Protein 4IKV (pdb70)

CATH classification: 1.20.1250.20

Solvent-accessible surface area: 21686 Å² total; per-residue (Å²): 84,75,49,95,98,110,109,0,1,81,40,4,47,52,188,51,28,177,47,13,0,71,0,0,69,0,0,29,64,1,6,15,55,1,6,13,0,16,60,0,0,22,2,0,0,1,0,4,0,22,46,106,110,105,129,39,7,22,42,33,86,64,52,36,0,2,9,13,0,4,4,1,12,1,26,10,43,62,15,12,76,104,2,24,108,46,0,56,50,64,64,0,14,3,45,0,1,47,96,0,0,68,52,1,38,36,0,0,75,12,2,27,88,124,44,31,75,81,22,6,150,78,1,20,43,42,0,18,100,0,0,0,17,0,89,54,6,2,24,59,0,0,6,9,0,4,80,88,83,22,146,66,98,118,50,0,42,66,38,1,97,108,0,51,37,62,0,9,48,62,0,0,65,68,0,0,41,9,2,40,84,166,75,10,44,85,0,0,17,61,0,8,78,2,0,103,68,0,12,66,34,0,70,77,35,57,81,134,10,1,23,64,1,2,70,22,32,44,68,59,24,71,116,76,60,81,63,53,20,56,55,123,144,60,94,38,55,60,83,87,55,89,70,54,71,88,34,96,101,82,55,133,122,57,61,98,50,86,13,58,75,2,4,102,56,7,95,74,72,10,89,92,46,22,71,76,2,98,184,11,123,165,15,71,72,113,16,83,54,54,1,84,9,6,69,36,0,12,65,1,1,16,41,0,20,10,2,27,38,2,8,18,3,1,3,2,6,0,0,24,109,38,1,65,19,82,35,103,82,106,87,32,1,8,0,63,11,32,6,26,31,5,55,26,25,72,94,27,38,86,82,22,56,149,62,40,107,119,60,29,210,178,69,30,68,30,0,59,16,1,0,50,0,0,35,60,0,0,71,0,1,53,20,0,23,45,10,12,116,129,63,74,45,54,94,7,101,9,99,82,0,42,74,0,11,64,13,8,0,34,0,21,16,5,0,35,87,19,0,71,42,0,0,76,74,1,15,1,75,54,26,72,100,83,15,96,39,5,18,95,15,0,31,5,5,1,11,2,55,5,5,56,47,4,170,97,14,44,122,108,51,9,61,53,7,0,21,96,23,0,22,35,0,54,85,56,0,102,95,5,65,75,72,1,70,142,9,22,173,48,32,96

Structure (mmCIF, N/CA/C/O backbone):
data_4IKV
#
_entry.id   4IKV
#
_cell.length_a   50.761
_cell.length_b   94.917
_cell.length_c   57.253
_cell.angle_alpha   90.000
_cell.angle_beta   111.100
_cell.angle_gamma   90.000
#
_symmetry.space_group_name_H-M   'P 1 21 1'
#
loop_
_entity.id
_entity.type
_entity.pdbx_description
1 polymer 'Di-tripeptide ABC transporter (Permease)'
2 non-polymer 'SULFATE ION'
3 non-polymer 'OLEIC ACID'
4 non-polymer '(2S)-2,3-dihydroxypropyl (9Z)-octadec-9-enoate'
5 non-polymer 'TETRAETHYLENE GLYCOL'
6 water water
#
loop_
_atom_site.group_PDB
_atom_site.id
_atom_site.type_symbol
_atom_site.label_atom_id
_atom_site.label_alt_id
_atom_site.label_comp_id
_atom_site.label_asym_id
_atom_site.label_entity_id
_atom_site.label_seq_id
_atom_site.pdbx_PDB_ins_code
_atom_site.Cartn_x
_atom_site.Cartn_y
_atom_site.Cartn_z
_atom_site.occupancy
_atom_site.B_iso_or_equiv
_atom_site.auth_seq_id
_atom_site.auth_comp_id
_atom_site.auth_asym_id
_atom_site.auth_atom_id
_atom_site.pdbx_PDB_model_num
ATOM 1 N N . ALA A 1 2 ? 28.133 34.858 29.501 1.00 46.51 2 ALA A N 1
ATOM 2 C CA . ALA A 1 2 ? 27.132 35.275 28.521 1.00 47.20 2 ALA A CA 1
ATOM 3 C C . ALA A 1 2 ? 25.953 34.302 28.410 1.00 44.52 2 ALA A C 1
ATOM 4 O O . ALA A 1 2 ? 24.887 34.672 27.924 1.00 44.11 2 ALA A O 1
ATOM 6 N N . SER A 1 3 ? 26.149 33.067 28.866 1.00 43.80 3 SER A N 1
ATOM 7 C CA . SER A 1 3 ? 25.051 32.118 29.040 1.00 43.88 3 SER A CA 1
ATOM 8 C C . SER A 1 3 ? 24.042 32.672 30.043 1.00 42.01 3 SER A C 1
ATOM 9 O O . SER A 1 3 ? 24.420 33.360 30.990 1.00 41.76 3 SER A O 1
ATOM 12 N N . ILE A 1 4 ? 22.763 32.372 29.847 1.00 39.30 4 ILE A N 1
ATOM 13 C CA . ILE A 1 4 ? 21.729 32.897 30.742 1.00 38.91 4 ILE A CA 1
ATOM 14 C C . ILE A 1 4 ? 20.948 31.754 31.377 1.00 36.60 4 ILE A C 1
ATOM 15 O O . ILE A 1 4 ? 20.716 30.730 30.740 1.00 36.09 4 ILE A O 1
ATOM 20 N N . ASP A 1 5 ? 20.562 31.924 32.638 1.00 32.69 5 ASP A N 1
ATOM 21 C CA . ASP A 1 5 ? 19.710 30.952 33.318 1.00 32.50 5 ASP A CA 1
ATOM 22 C C . ASP A 1 5 ? 18.500 30.610 32.447 1.00 29.93 5 ASP A C 1
ATOM 23 O O . ASP A 1 5 ? 17.833 31.508 31.938 1.00 29.50 5 ASP A O 1
ATOM 28 N N . LYS A 1 6 ? 18.232 29.320 32.265 1.00 29.24 6 LYS A N 1
ATOM 29 C CA . LYS A 1 6 ? 17.169 28.880 31.358 1.00 31.35 6 LYS A CA 1
ATOM 30 C C . LYS A 1 6 ? 15.773 29.308 31.821 1.00 32.97 6 LYS A C 1
ATOM 31 O O . LYS A 1 6 ? 14.908 29.620 30.998 1.00 31.81 6 LYS A O 1
ATOM 37 N N . GLN A 1 7 ? 15.547 29.323 33.130 1.00 31.77 7 GLN A N 1
ATOM 38 C CA . GLN A 1 7 ? 14.249 29.752 33.622 1.00 33.04 7 GLN A CA 1
ATOM 39 C C . GLN A 1 7 ? 14.044 31.243 33.334 1.00 32.14 7 GLN A C 1
ATOM 40 O O . GLN A 1 7 ? 12.957 31.661 32.924 1.00 30.92 7 GLN A O 1
ATOM 46 N N . GLN A 1 8 ? 15.099 32.033 33.516 1.00 31.57 8 GLN A N 1
ATOM 47 C CA . GLN A 1 8 ? 15.056 33.464 33.188 1.00 32.93 8 GLN A CA 1
ATOM 48 C C . GLN A 1 8 ? 14.788 33.705 31.699 1.00 31.06 8 GLN A C 1
ATOM 49 O O . GLN A 1 8 ? 14.014 34.599 31.338 1.00 30.54 8 GLN A O 1
ATOM 55 N N . ILE A 1 9 ? 15.427 32.917 30.836 1.00 28.16 9 ILE A N 1
ATOM 56 C CA . ILE A 1 9 ? 15.172 33.023 29.401 1.00 26.98 9 ILE A CA 1
ATOM 57 C C . ILE A 1 9 ? 13.703 32.749 29.100 1.00 28.52 9 ILE A C 1
ATOM 58 O O . ILE A 1 9 ? 13.036 33.542 28.422 1.00 29.18 9 ILE A O 1
ATOM 63 N N . ALA A 1 10 ? 13.199 31.627 29.606 1.00 29.27 10 ALA A N 1
ATOM 64 C CA . ALA A 1 10 ? 11.811 31.249 29.363 1.00 30.63 10 ALA A CA 1
ATOM 65 C C . ALA A 1 10 ? 10.821 32.287 29.904 1.00 29.25 10 ALA A C 1
ATOM 66 O O . ALA A 1 10 ? 9.776 32.516 29.301 1.00 30.01 10 ALA A O 1
ATOM 68 N N . ALA A 1 11 ? 11.166 32.927 31.019 1.00 30.82 11 ALA A N 1
ATOM 69 C CA . ALA A 1 11 ? 10.324 33.967 31.619 1.00 31.66 11 ALA A CA 1
ATOM 70 C C . ALA A 1 11 ? 10.162 35.204 30.719 1.00 32.63 11 ALA A C 1
ATOM 71 O O . ALA A 1 11 ? 9.282 36.031 30.953 1.00 34.56 11 ALA A O 1
ATOM 73 N N . SER A 1 12 ? 11.014 35.326 29.701 1.00 30.61 12 SER A N 1
ATOM 74 C CA . SER A 1 12 ? 10.967 36.458 28.770 1.00 30.88 12 SER A CA 1
ATOM 75 C C . SER A 1 12 ? 10.141 36.105 27.545 1.00 28.07 12 SER A C 1
ATOM 76 O O . SER A 1 12 ? 9.923 36.935 26.665 1.00 27.81 12 SER A O 1
ATOM 79 N N . VAL A 1 13 ? 9.718 34.852 27.480 1.00 25.78 13 VAL A N 1
ATOM 80 C CA . VAL A 1 13 ? 8.986 34.357 26.336 1.00 26.59 13 VAL A CA 1
ATOM 81 C C . VAL A 1 13 ? 7.521 34.203 26.689 1.00 26.13 13 VAL A C 1
ATOM 82 O O . VAL A 1 13 ? 7.190 33.498 27.638 1.00 27.75 13 VAL A O 1
ATOM 86 N N . PRO A 1 14 ? 6.638 34.868 25.931 1.00 24.73 14 PRO A N 1
ATOM 87 C CA . PRO A 1 14 ? 5.197 34.701 26.163 1.00 28.46 14 PRO A CA 1
ATOM 88 C C . PRO A 1 14 ? 4.842 33.231 26.042 1.00 29.60 14 PRO A C 1
ATOM 89 O O . PRO A 1 14 ? 5.277 32.576 25.093 1.00 28.22 14 PRO A O 1
ATOM 93 N N . GLN A 1 15 ? 4.078 32.710 26.997 1.00 28.90 15 GLN A N 1
ATOM 94 C CA . GLN A 1 15 ? 3.997 31.263 27.172 1.00 30.83 15 GLN A CA 1
ATOM 95 C C . GLN A 1 15 ? 2.830 30.571 26.474 1.00 31.90 15 GLN A C 1
ATOM 96 O O . GLN A 1 15 ? 2.708 29.348 26.522 1.00 33.60 15 GLN A O 1
ATOM 102 N N . ARG A 1 16 ? 1.973 31.350 25.836 1.00 32.29 16 ARG A N 1
ATOM 103 C CA . ARG A 1 16 ? 0.834 30.797 25.132 1.00 33.34 16 ARG A CA 1
ATOM 104 C C . ARG A 1 16 ? 0.679 31.531 23.812 1.00 34.90 16 ARG A C 1
ATOM 105 O O . ARG A 1 16 ? 1.450 32.448 23.516 1.00 34.17 16 ARG A O 1
ATOM 113 N N . GLY A 1 17 ? -0.301 31.120 23.013 1.00 36.49 17 GLY A N 1
ATOM 114 C CA . GLY A 1 17 ? -0.581 31.806 21.767 1.00 38.31 17 GLY A CA 1
ATOM 115 C C . GLY A 1 17 ? -0.517 30.972 20.496 1.00 39.82 17 GLY A C 1
ATOM 116 O O . GLY A 1 17 ? -0.921 31.447 19.441 1.00 38.94 17 GLY A O 1
ATOM 117 N N . PHE A 1 18 ? -0.009 29.743 20.575 1.00 39.42 18 PHE A N 1
ATOM 118 C CA . PHE A 1 18 ? 0.065 28.892 19.387 1.00 36.56 18 PHE A CA 1
ATOM 119 C C . PHE A 1 18 ? -0.271 27.449 19.724 1.00 35.37 18 PHE A C 1
ATOM 120 O O . PHE A 1 18 ? 0.622 26.658 20.047 1.00 33.10 18 PHE A O 1
ATOM 128 N N . PHE A 1 19 ? -1.558 27.116 19.647 1.00 36.41 19 PHE A N 1
ATOM 129 C CA . PHE A 1 19 ? -2.037 25.761 19.936 1.00 38.48 19 PHE A CA 1
ATOM 130 C C . PHE A 1 19 ? -1.641 25.282 21.332 1.00 34.29 19 PHE A C 1
ATOM 131 O O . PHE A 1 19 ? -1.339 24.108 21.517 1.00 35.88 19 PHE A O 1
ATOM 139 N N . GLY A 1 20 ? -1.636 26.193 22.300 1.00 31.30 20 GLY A N 1
ATOM 140 C CA . GLY A 1 20 ? -1.338 25.843 23.683 1.00 27.97 20 GLY A CA 1
ATOM 141 C C . GLY A 1 20 ? 0.135 25.975 24.007 1.00 26.59 20 GLY A C 1
ATOM 142 O O . GLY A 1 20 ? 0.552 25.744 25.144 1.00 23.12 20 GLY A O 1
ATOM 143 N N . HIS A 1 21 ? 0.916 26.344 22.989 1.00 26.61 21 HIS A N 1
ATOM 144 C CA . HIS A 1 21 ? 2.353 26.543 23.113 1.00 27.48 21 HIS A CA 1
ATOM 145 C C . HIS A 1 21 ? 2.700 28.031 23.038 1.00 26.46 21 HIS A C 1
ATOM 146 O O . HIS A 1 21 ? 1.857 28.848 22.664 1.00 26.84 21 HIS A O 1
ATOM 153 N N . PRO A 1 22 ? 3.943 28.392 23.407 1.00 26.17 22 PRO A N 1
ATOM 154 C CA . PRO A 1 22 ? 4.374 29.786 23.255 1.00 26.58 22 PRO A CA 1
ATOM 155 C C . PRO A 1 22 ? 4.177 30.298 21.842 1.00 27.02 22 PRO A C 1
ATOM 156 O O . PRO A 1 22 ? 4.304 29.532 20.880 1.00 27.56 22 PRO A O 1
ATOM 160 N N . LYS A 1 23 ? 3.859 31.585 21.724 1.00 29.45 23 LYS A N 1
ATOM 161 C CA . LYS A 1 23 ? 3.671 32.219 20.424 1.00 32.06 23 LYS A CA 1
ATOM 162 C C . LYS A 1 23 ? 4.938 32.137 19.583 1.00 28.06 23 LYS A C 1
ATOM 163 O O . LYS A 1 23 ? 4.875 32.138 18.356 1.00 30.61 23 LYS A O 1
ATOM 169 N N . GLY A 1 24 ? 6.088 32.050 20.244 1.00 27.12 24 GLY A N 1
ATOM 170 C CA . GLY A 1 24 ? 7.352 31.875 19.544 1.00 28.55 24 GLY A CA 1
ATOM 171 C C . GLY A 1 24 ? 7.425 30.589 18.730 1.00 26.69 24 GLY A C 1
ATOM 172 O O . GLY A 1 24 ? 8.211 30.491 17.795 1.00 24.84 24 GLY A O 1
ATOM 173 N N . LEU A 1 25 ? 6.632 29.587 19.099 1.00 26.20 25 LEU A N 1
ATOM 174 C CA . LEU A 1 25 ? 6.578 28.360 18.306 1.00 23.02 25 LEU A CA 1
ATOM 175 C C . LEU A 1 25 ? 5.959 28.681 16.949 1.00 25.82 25 LEU A C 1
ATOM 176 O O . LEU A 1 25 ? 6.360 28.119 15.940 1.00 24.07 25 LEU A O 1
ATOM 181 N N . PHE A 1 26 ? 5.000 29.609 16.916 1.00 27.24 26 PHE A N 1
ATOM 182 C CA . PHE A 1 26 ? 4.496 30.086 15.628 1.00 27.57 26 PHE A CA 1
ATOM 183 C C . PHE A 1 26 ? 5.653 30.642 14.811 1.00 25.66 26 PHE A C 1
ATOM 184 O O . PHE A 1 26 ? 5.874 30.229 13.672 1.00 25.57 26 PHE A O 1
ATOM 192 N N . THR A 1 27 ? 6.405 31.553 15.417 1.00 25.55 27 THR A N 1
ATOM 193 C CA . THR A 1 27 ? 7.529 32.207 14.758 1.00 26.04 27 THR A CA 1
ATOM 194 C C . THR A 1 27 ? 8.505 31.173 14.189 1.00 25.77 27 THR A C 1
ATOM 195 O O . THR A 1 27 ? 8.850 31.216 13.007 1.00 26.13 27 THR A O 1
ATOM 199 N N . LEU A 1 28 ? 8.926 30.241 15.037 1.00 25.70 28 LEU A N 1
ATOM 200 C CA . LEU A 1 28 ? 9.936 29.257 14.663 1.00 25.49 28 LEU A CA 1
ATOM 201 C C . LEU A 1 28 ? 9.406 28.239 13.666 1.00 24.34 28 LEU A C 1
ATOM 202 O O . LEU A 1 28 ? 10.105 27.873 12.716 1.00 25.27 28 LEU A O 1
ATOM 207 N N . PHE A 1 29 ? 8.167 27.803 13.870 1.00 21.69 29 PHE A N 1
ATOM 208 C CA . PHE A 1 29 ? 7.541 26.864 12.944 1.00 23.02 29 PHE A CA 1
ATOM 209 C C . PHE A 1 29 ? 7.540 27.429 11.537 1.00 24.39 29 PHE A C 1
ATOM 210 O O . PHE A 1 29 ? 7.923 26.748 10.594 1.00 21.08 29 PHE A O 1
ATOM 218 N N . PHE A 1 30 ? 7.093 28.671 11.385 1.00 25.83 30 PHE A N 1
ATOM 219 C CA . PHE A 1 30 ? 6.952 29.207 10.041 1.00 27.09 30 PHE A CA 1
ATOM 220 C C . PHE A 1 30 ? 8.277 29.620 9.414 1.00 26.48 30 PHE A C 1
ATOM 221 O O . PHE A 1 30 ? 8.422 29.575 8.199 1.00 23.59 30 PHE A O 1
ATOM 229 N N . THR A 1 31 ? 9.246 29.999 10.236 1.00 25.62 31 THR A N 1
ATOM 230 C CA . THR A 1 31 ? 10.569 30.302 9.713 1.00 24.36 31 THR A CA 1
ATOM 231 C C . THR A 1 31 ? 11.186 29.045 9.113 1.00 22.23 31 THR A C 1
ATOM 232 O O . THR A 1 31 ? 11.752 29.064 8.020 1.00 22.33 31 THR A O 1
ATOM 236 N N . GLU A 1 32 ? 11.045 27.949 9.842 1.00 22.25 32 GLU A N 1
ATOM 237 C CA . GLU A 1 32 ? 11.578 26.654 9.458 1.00 21.91 32 GLU A CA 1
ATOM 238 C C . GLU A 1 32 ? 10.799 26.068 8.293 1.00 21.92 32 GLU A C 1
ATOM 239 O O . GLU A 1 32 ? 11.389 25.547 7.349 1.00 22.43 32 GLU A O 1
ATOM 245 N N . PHE A 1 33 ? 9.476 26.161 8.350 1.00 21.83 33 PHE A N 1
ATOM 246 C CA . PHE A 1 33 ? 8.658 25.685 7.232 1.00 21.96 33 PHE A CA 1
ATOM 247 C C . PHE A 1 33 ? 9.047 26.353 5.915 1.00 22.41 33 PHE A C 1
ATOM 248 O O . PHE A 1 33 ? 9.181 25.686 4.889 1.00 17.12 33 PHE A O 1
ATOM 256 N N . TRP A 1 34 ? 9.197 27.675 5.943 1.00 24.75 34 TRP A N 1
ATOM 257 C CA . TRP A 1 34 ? 9.523 28.415 4.722 1.00 23.36 34 TRP A CA 1
ATOM 258 C C . TRP A 1 34 ? 10.950 28.159 4.259 1.00 20.93 34 TRP A C 1
ATOM 259 O O . TRP A 1 34 ? 11.219 28.092 3.062 1.00 18.30 34 TRP A O 1
ATOM 270 N N . GLU A 1 35 ? 11.881 28.040 5.197 1.00 19.81 35 GLU A N 1
ATOM 271 C CA . GLU A 1 35 ? 13.240 27.666 4.806 1.00 21.01 35 GLU A CA 1
ATOM 272 C C . GLU A 1 35 ? 13.241 26.276 4.148 1.00 20.15 35 GLU A C 1
ATOM 273 O O . GLU A 1 35 ? 13.875 26.073 3.106 1.00 18.99 35 GLU A O 1
ATOM 279 N N . ARG A 1 36 ? 12.517 25.327 4.735 1.00 20.80 36 ARG A N 1
ATOM 280 C CA . ARG A 1 36 ? 12.461 23.962 4.176 1.00 20.42 36 ARG A CA 1
ATOM 281 C C . ARG A 1 36 ? 11.723 23.925 2.834 1.00 18.91 36 ARG A C 1
ATOM 282 O O . ARG A 1 36 ? 12.156 23.259 1.882 1.00 18.40 36 ARG A O 1
ATOM 290 N N . PHE A 1 37 ? 10.605 24.640 2.775 1.00 19.24 37 PHE A N 1
ATOM 291 C CA . PHE A 1 37 ? 9.853 24.795 1.532 1.00 20.64 37 PHE A CA 1
ATOM 292 C C . PHE A 1 37 ? 10.787 25.285 0.425 1.00 20.37 37 PHE A C 1
ATOM 293 O O . PHE A 1 37 ? 10.833 24.707 -0.643 1.00 20.18 37 PHE A O 1
ATOM 301 N N . SER A 1 38 ? 11.556 26.332 0.696 1.00 19.72 38 SER A N 1
ATOM 302 C CA A SER A 1 38 ? 12.412 26.901 -0.342 0.50 20.31 38 SER A CA 1
ATOM 303 C CA B SER A 1 38 ? 12.432 26.922 -0.319 0.50 20.43 38 SER A CA 1
ATOM 304 C C . SER A 1 38 ? 13.545 25.964 -0.727 1.00 19.38 38 SER A C 1
ATOM 305 O O . SER A 1 38 ? 13.899 25.860 -1.905 1.00 21.34 38 SER A O 1
ATOM 310 N N . TYR A 1 39 ? 14.096 25.271 0.261 1.00 19.64 39 TYR A N 1
ATOM 311 C CA . TYR A 1 39 ? 15.176 24.339 0.018 1.00 20.87 39 TYR A CA 1
ATOM 312 C C . TYR A 1 39 ? 14.678 23.155 -0.821 1.00 19.24 39 TYR A C 1
ATOM 313 O O . TYR A 1 39 ? 15.251 22.816 -1.859 1.00 17.30 39 TYR A O 1
ATOM 322 N N . TYR A 1 40 ? 13.591 22.533 -0.387 1.00 19.50 40 TYR A N 1
ATOM 323 C CA . TYR A 1 40 ? 13.024 21.412 -1.145 1.00 18.88 40 TYR A CA 1
ATOM 324 C C . TYR A 1 40 ? 12.414 21.806 -2.491 1.00 20.63 40 TYR A C 1
ATOM 325 O O . TYR A 1 40 ? 12.461 21.025 -3.448 1.00 20.59 40 TYR A O 1
ATOM 334 N N . GLY A 1 41 ? 11.858 23.010 -2.583 1.00 18.35 41 GLY A N 1
ATOM 335 C CA . GLY A 1 41 ? 11.331 23.468 -3.866 1.00 18.86 41 GLY A CA 1
ATOM 336 C C . GLY A 1 41 ? 12.455 23.659 -4.865 1.00 19.27 41 GLY A C 1
ATOM 337 O O . GLY A 1 41 ? 12.378 23.241 -6.027 1.00 20.51 41 GLY A O 1
ATOM 338 N N . MET A 1 42 ? 13.521 24.285 -4.394 1.00 19.66 42 MET A N 1
ATOM 339 C CA . MET A 1 42 ? 14.715 24.501 -5.198 1.00 19.78 42 MET A CA 1
ATOM 340 C C . MET A 1 42 ? 15.282 23.161 -5.658 1.00 20.41 42 MET A C 1
ATOM 341 O O . MET A 1 42 ? 15.508 22.952 -6.853 1.00 21.44 42 MET A O 1
ATOM 346 N N . ARG A 1 43 ? 15.501 22.257 -4.704 1.00 21.04 43 ARG A N 1
ATOM 347 C CA . ARG A 1 43 ? 16.032 20.922 -4.997 1.00 24.75 43 ARG A CA 1
ATOM 348 C C . ARG A 1 43 ? 15.194 20.147 -6.019 1.00 23.18 43 ARG A C 1
ATOM 349 O O . ARG A 1 43 ? 15.736 19.418 -6.846 1.00 20.40 43 ARG A O 1
ATOM 357 N N . ALA A 1 44 ? 13.874 20.298 -5.941 1.00 20.82 44 ALA A N 1
ATOM 358 C CA . ALA A 1 44 ? 12.969 19.539 -6.802 1.00 18.79 44 ALA A CA 1
ATOM 359 C C . ALA A 1 44 ? 13.165 19.870 -8.279 1.00 20.75 44 ALA A C 1
ATOM 360 O O . ALA A 1 44 ? 12.854 19.051 -9.152 1.00 20.25 44 ALA A O 1
ATOM 362 N N . ILE A 1 45 ? 13.658 21.069 -8.569 1.00 17.73 45 ILE A N 1
ATOM 363 C CA . ILE A 1 45 ? 13.864 21.431 -9.970 1.00 17.69 45 ILE A CA 1
ATOM 364 C C . ILE A 1 45 ? 15.327 21.627 -10.355 1.00 18.39 45 ILE A C 1
ATOM 365 O O . ILE A 1 45 ? 15.652 21.691 -11.546 1.00 19.68 45 ILE A O 1
ATOM 370 N N . LEU A 1 46 ? 16.202 21.727 -9.362 1.00 19.37 46 LEU A N 1
ATOM 371 C CA . LEU A 1 46 ? 17.603 22.073 -9.626 1.00 19.65 46 LEU A CA 1
ATOM 372 C C . LEU A 1 46 ? 18.296 21.066 -10.533 1.00 18.84 46 LEU A C 1
ATOM 373 O O . LEU A 1 46 ? 19.067 21.442 -11.413 1.00 19.42 46 LEU A O 1
ATOM 378 N N . VAL A 1 47 ? 18.031 19.781 -10.316 1.00 19.78 47 VAL A N 1
ATOM 379 C CA . VAL A 1 47 ? 18.677 18.757 -11.132 1.00 21.42 47 VAL A CA 1
ATOM 380 C C . VAL A 1 47 ? 18.298 18.893 -12.609 1.00 23.01 47 VAL A C 1
ATOM 381 O O . VAL A 1 47 ? 19.162 18.839 -13.496 1.00 23.40 47 VAL A O 1
ATOM 385 N N . TYR A 1 48 ? 17.015 19.116 -12.882 1.00 21.14 48 TYR A N 1
ATOM 386 C CA . TYR A 1 48 ? 16.575 19.315 -14.261 1.00 20.99 48 TYR A CA 1
ATOM 387 C C . TYR A 1 48 ? 17.126 20.627 -14.834 1.00 22.81 48 TYR A C 1
ATOM 388 O O . TYR A 1 48 ? 17.529 20.688 -15.997 1.00 24.52 48 TYR A O 1
ATOM 397 N N . TYR A 1 49 ? 17.134 21.679 -14.020 1.00 20.96 49 TYR A N 1
ATOM 398 C CA . TYR A 1 49 ? 17.678 22.961 -14.469 1.00 20.26 49 TYR A CA 1
ATOM 399 C C . TYR A 1 49 ? 19.123 22.778 -14.926 1.00 21.06 49 TYR A C 1
ATOM 400 O O . TYR A 1 49 ? 19.548 23.398 -15.892 1.00 22.92 49 TYR A O 1
ATOM 409 N N . MET A 1 50 ? 19.878 21.923 -14.235 1.00 19.59 50 MET A N 1
ATOM 410 C CA . MET A 1 50 ? 21.278 21.752 -14.593 1.00 20.70 50 MET A CA 1
ATOM 411 C C . MET A 1 50 ? 21.441 21.049 -15.940 1.00 24.59 50 MET A C 1
ATOM 412 O O . MET A 1 50 ? 22.207 21.505 -16.793 1.00 22.85 50 MET A O 1
ATOM 417 N N . TYR A 1 51 ? 20.716 19.956 -16.152 1.00 24.64 51 TYR A N 1
ATOM 418 C CA . TYR A 1 51 ? 20.953 19.193 -17.374 1.00 25.03 51 TYR A CA 1
ATOM 419 C C . TYR A 1 51 ? 20.007 19.449 -18.557 1.00 23.50 51 TYR A C 1
ATOM 420 O O . TYR A 1 51 ? 20.317 19.056 -19.676 1.00 22.99 51 TYR A O 1
ATOM 429 N N . TYR A 1 52 ? 18.884 20.128 -18.330 1.00 26.49 52 TYR A N 1
ATOM 430 C CA . TYR A 1 52 ? 17.998 20.492 -19.444 1.00 26.80 52 TYR A CA 1
ATOM 431 C C . TYR A 1 52 ? 18.734 21.352 -20.479 1.00 27.94 52 TYR A C 1
ATOM 432 O O . TYR A 1 52 ? 19.629 22.122 -20.121 1.00 29.49 52 TYR A O 1
ATOM 441 N N . GLU A 1 53 ? 18.355 21.206 -21.748 1.00 27.39 53 GLU A N 1
ATOM 442 C CA . GLU A 1 53 ? 18.942 21.989 -22.837 1.00 32.37 53 GLU A CA 1
ATOM 443 C C . GLU A 1 53 ? 18.799 23.488 -22.585 1.00 30.59 53 GLU A C 1
ATOM 444 O O . GLU A 1 53 ? 17.815 23.941 -21.993 1.00 27.72 53 GLU A O 1
ATOM 450 N N . VAL A 1 54 ? 19.787 24.251 -23.038 1.00 30.63 54 VAL A N 1
ATOM 451 C CA . VAL A 1 54 ? 19.755 25.700 -22.921 1.00 30.69 54 VAL A CA 1
ATOM 452 C C . VAL A 1 54 ? 18.477 26.272 -23.528 1.00 29.64 54 VAL A C 1
ATOM 453 O O . VAL A 1 54 ? 17.872 27.180 -22.971 1.00 29.63 54 VAL A O 1
ATOM 457 N N . SER A 1 55 ? 18.050 25.701 -24.649 1.00 31.62 55 SER A N 1
ATOM 458 C CA . SER A 1 55 ? 16.854 26.175 -25.341 1.00 35.97 55 SER A CA 1
ATOM 459 C C . SER A 1 55 ? 15.584 25.809 -24.578 1.00 36.73 55 SER A C 1
ATOM 460 O O . SER A 1 55 ? 14.489 26.258 -24.927 1.00 35.20 55 SER A O 1
ATOM 463 N N . LYS A 1 56 ? 15.738 24.985 -23.543 1.00 35.92 56 LYS A N 1
ATOM 464 C CA . LYS A 1 56 ? 14.623 24.577 -22.701 1.00 37.05 56 LYS A CA 1
ATOM 465 C C . LYS A 1 56 ? 14.686 25.284 -21.355 1.00 34.85 56 LYS A C 1
ATOM 466 O O . LYS A 1 56 ? 13.997 24.900 -20.417 1.00 38.29 56 LYS A O 1
ATOM 472 N N . GLY A 1 57 ? 15.532 26.302 -21.259 1.00 31.34 57 GLY A N 1
ATOM 473 C CA . GLY A 1 57 ? 15.662 27.063 -20.028 1.00 29.98 57 GLY A CA 1
ATOM 474 C C . GLY A 1 57 ? 16.682 26.504 -19.060 1.00 28.97 57 GLY A C 1
ATOM 475 O O . GLY A 1 57 ? 16.901 27.075 -17.996 1.00 28.53 57 GLY A O 1
ATOM 476 N N . GLY A 1 58 ? 17.315 25.391 -19.416 1.00 29.11 58 GLY A N 1
ATOM 477 C CA . GLY A 1 58 ? 18.312 24.794 -18.533 1.00 27.14 58 GLY A CA 1
ATOM 478 C C . GLY A 1 58 ? 19.734 25.302 -18.745 1.00 25.19 58 GLY A C 1
ATOM 479 O O . GLY A 1 58 ? 19.982 26.167 -19.588 1.00 21.47 58 GLY A O 1
ATOM 480 N N . LEU A 1 59 ? 20.673 24.734 -17.992 1.00 23.19 59 LEU A N 1
ATOM 481 C CA . LEU A 1 59 ? 22.079 25.124 -18.052 1.00 26.47 59 LEU A CA 1
ATOM 482 C C . LEU A 1 59 ? 22.854 24.343 -19.106 1.00 29.72 59 LEU A C 1
ATOM 483 O O . LEU A 1 59 ? 23.927 24.778 -19.545 1.00 29.04 59 LEU A O 1
ATOM 488 N N . GLY A 1 60 ? 22.329 23.174 -19.475 1.00 29.53 60 GLY A N 1
ATOM 489 C CA . GLY A 1 60 ? 22.918 22.351 -20.519 1.00 31.66 60 GLY A CA 1
ATOM 490 C C . GLY A 1 60 ? 24.130 21.537 -20.093 1.00 31.35 60 GLY A C 1
ATOM 491 O O . GLY A 1 60 ? 24.942 21.151 -20.932 1.00 33.25 60 GLY A O 1
ATOM 492 N N . LEU A 1 61 ? 24.265 21.285 -18.795 1.00 28.61 61 LEU A N 1
ATOM 493 C CA . LEU A 1 61 ? 25.332 20.412 -18.320 1.00 28.12 61 LEU A CA 1
ATOM 494 C C . LEU A 1 61 ? 24.999 18.977 -18.681 1.00 28.78 61 LEU A C 1
ATOM 495 O O . LEU A 1 61 ? 23.847 18.655 -18.981 1.00 28.09 61 LEU A O 1
ATOM 500 N N . ASP A 1 62 ? 26.020 18.124 -18.670 1.00 29.23 62 ASP A N 1
ATOM 501 C CA . ASP A 1 62 ? 25.852 16.697 -18.884 1.00 30.98 62 ASP A CA 1
ATOM 502 C C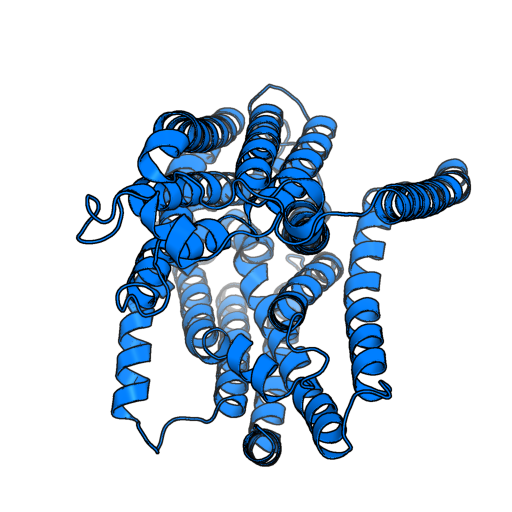 . ASP A 1 62 ? 25.072 16.133 -17.703 1.00 24.11 62 ASP A C 1
ATOM 503 O O . ASP A 1 62 ? 25.162 16.671 -16.606 1.00 23.85 62 ASP A O 1
ATOM 508 N N . GLU A 1 63 ? 24.287 15.081 -17.927 1.00 22.97 63 GLU A N 1
ATOM 509 C CA . GLU A 1 63 ? 23.463 14.527 -16.850 1.00 24.72 63 GLU A CA 1
ATOM 510 C C . GLU A 1 63 ? 24.310 14.049 -15.690 1.00 24.60 63 GLU A C 1
ATOM 511 O O . GLU A 1 63 ? 23.934 14.218 -14.540 1.00 22.39 63 GLU A O 1
ATOM 517 N N . HIS A 1 64 ? 25.453 13.441 -15.998 1.00 25.22 64 HIS A N 1
ATOM 518 C CA . HIS A 1 64 ? 26.298 12.888 -14.945 1.00 27.01 64 HIS A CA 1
ATOM 519 C C . HIS A 1 64 ? 26.837 13.966 -14.010 1.00 23.84 64 HIS A C 1
ATOM 520 O O . HIS A 1 64 ? 26.767 13.835 -12.789 1.00 26.79 64 HIS A O 1
ATOM 527 N N . LEU A 1 65 ? 27.354 15.038 -14.595 1.00 24.47 65 LEU A N 1
ATOM 528 C CA . LEU A 1 65 ? 27.831 16.188 -13.828 1.00 22.07 65 LEU A CA 1
ATOM 529 C C . LEU A 1 65 ? 26.720 16.808 -12.969 1.00 20.52 65 LEU A C 1
ATOM 530 O O . LEU A 1 65 ? 26.924 17.116 -11.790 1.00 19.41 65 LEU A O 1
ATOM 535 N N . ALA A 1 66 ? 25.539 16.975 -13.555 1.00 20.29 66 ALA A N 1
ATOM 536 C CA . ALA A 1 66 ? 24.403 17.523 -12.805 1.00 22.19 66 ALA A CA 1
ATOM 537 C C . ALA A 1 66 ? 24.073 16.619 -11.634 1.00 19.36 66 ALA A C 1
ATOM 538 O O . ALA A 1 66 ? 23.887 17.088 -10.523 1.00 18.90 66 ALA A O 1
ATOM 540 N N . LEU A 1 67 ? 24.006 15.316 -11.892 1.00 19.91 67 LEU A N 1
ATOM 541 C CA . LEU A 1 67 ? 23.677 14.351 -10.849 1.00 21.70 67 LEU A CA 1
ATOM 542 C C . LEU A 1 67 ? 24.713 14.326 -9.724 1.00 23.42 67 LEU A C 1
ATOM 543 O O . LEU A 1 67 ? 24.360 14.191 -8.541 1.00 19.18 67 LEU A O 1
ATOM 548 N N . ALA A 1 68 ? 25.984 14.454 -10.094 1.00 18.96 68 ALA A N 1
ATOM 549 C CA . ALA A 1 68 ? 27.067 14.468 -9.107 1.00 24.91 68 ALA A CA 1
ATOM 550 C C . ALA A 1 68 ? 27.003 15.727 -8.238 1.00 22.81 68 ALA A C 1
ATOM 551 O O . ALA A 1 68 ? 27.170 15.659 -7.027 1.00 21.80 68 ALA A O 1
ATOM 553 N N . ILE A 1 69 ? 26.735 16.871 -8.862 1.00 19.64 69 ILE A N 1
ATOM 554 C CA . ILE A 1 69 ? 26.548 18.125 -8.134 1.00 20.16 69 ILE A CA 1
ATOM 555 C C . ILE A 1 69 ? 25.370 18.059 -7.153 1.00 20.57 69 ILE A C 1
ATOM 556 O O . ILE A 1 69 ? 25.527 18.437 -6.007 1.00 18.19 69 ILE A O 1
ATOM 561 N N . MET A 1 70 ? 24.207 17.580 -7.607 1.00 20.28 70 MET A N 1
ATOM 562 C CA . MET A 1 70 ? 23.049 17.361 -6.728 1.00 19.56 70 MET A CA 1
ATOM 563 C C . MET A 1 70 ? 23.445 16.476 -5.567 1.00 19.49 70 MET A C 1
ATOM 564 O O . MET A 1 70 ? 23.046 16.705 -4.423 1.00 21.76 70 MET A O 1
ATOM 569 N N . SER A 1 71 ? 24.216 15.439 -5.881 1.00 20.49 71 SER A N 1
ATOM 570 C CA . SER A 1 71 ? 24.611 14.463 -4.881 1.00 19.25 71 SER A CA 1
ATOM 571 C C . SER A 1 71 ? 25.397 15.089 -3.735 1.00 22.02 71 SER A C 1
ATOM 572 O O . SER A 1 71 ? 25.066 14.860 -2.563 1.00 22.06 71 SER A O 1
ATOM 575 N N . ILE A 1 72 ? 26.412 15.896 -4.045 1.00 21.28 72 ILE A N 1
ATOM 576 C CA . ILE A 1 72 ? 27.254 16.410 -2.956 1.00 23.11 72 ILE A CA 1
ATOM 577 C C . ILE A 1 72 ? 26.607 17.533 -2.150 1.00 21.85 72 ILE A C 1
ATOM 578 O O . ILE A 1 72 ? 27.109 17.880 -1.097 1.00 21.28 72 ILE A O 1
ATOM 583 N N . TYR A 1 73 ? 25.524 18.110 -2.668 1.00 20.85 73 TYR A N 1
ATOM 584 C CA . TYR A 1 73 ? 24.892 19.278 -2.062 1.00 21.09 73 TYR A CA 1
ATOM 585 C C . TYR A 1 73 ? 24.637 19.062 -0.570 1.00 22.80 73 TYR A C 1
ATOM 586 O O . TYR A 1 73 ? 25.067 19.864 0.249 1.00 20.59 73 TYR A O 1
ATOM 595 N N . GLY A 1 74 ? 23.977 17.959 -0.220 1.00 22.24 74 GLY A N 1
ATOM 596 C CA . GLY A 1 74 ? 23.640 17.700 1.173 1.00 19.55 74 GLY A CA 1
ATOM 597 C C . GLY A 1 74 ? 24.858 17.410 2.030 1.00 20.20 74 GLY A C 1
ATOM 598 O O . GLY A 1 74 ? 24.878 17.739 3.202 1.00 18.92 74 GLY A O 1
ATOM 599 N N . ALA A 1 75 ? 25.893 16.811 1.444 1.00 21.59 75 ALA A N 1
ATOM 600 C CA . ALA A 1 75 ? 27.137 16.610 2.178 1.00 21.21 75 ALA A CA 1
ATOM 601 C C . ALA A 1 75 ? 27.782 17.958 2.541 1.00 20.91 75 ALA A C 1
ATOM 602 O O . ALA A 1 75 ? 28.318 18.123 3.628 1.00 22.30 75 ALA A O 1
ATOM 604 N N . LEU A 1 76 ? 27.726 18.920 1.624 1.00 20.47 76 LEU A N 1
ATOM 605 C CA . LEU A 1 76 ? 28.277 20.248 1.879 1.00 21.26 76 LEU A CA 1
ATOM 606 C C . LEU A 1 76 ? 27.513 20.947 2.988 1.00 23.14 76 LEU A C 1
ATOM 607 O O . LEU A 1 76 ? 28.100 21.603 3.849 1.00 21.08 76 LEU A O 1
ATOM 612 N N . VAL A 1 77 ? 26.195 20.816 2.947 1.00 21.39 77 VAL A N 1
ATOM 613 C CA . VAL A 1 77 ? 25.345 21.411 3.970 1.00 19.81 77 VAL A CA 1
ATOM 614 C C . VAL A 1 77 ? 25.708 20.882 5.351 1.00 21.10 77 VAL A C 1
ATOM 615 O O . VAL A 1 77 ? 25.757 21.638 6.330 1.00 20.11 77 VAL A O 1
ATOM 619 N N . TYR A 1 78 ? 25.992 19.581 5.413 1.00 23.10 78 TYR A N 1
ATOM 620 C CA . TYR A 1 78 ? 26.423 18.945 6.651 1.00 22.71 78 TYR A CA 1
ATOM 621 C C . TYR A 1 78 ? 27.698 19.559 7.232 1.00 24.09 78 TYR A C 1
ATOM 622 O O . TYR A 1 78 ? 27.744 19.904 8.417 1.00 22.40 78 TYR A O 1
ATOM 631 N N . MET A 1 79 ? 28.731 19.669 6.396 1.00 25.50 79 MET A N 1
ATOM 632 C CA . MET A 1 79 ? 30.010 20.260 6.797 1.00 26.55 79 MET A CA 1
ATOM 633 C C . MET A 1 79 ? 29.822 21.708 7.245 1.00 23.41 79 MET A C 1
ATOM 634 O O . MET A 1 79 ? 30.419 22.163 8.230 1.00 24.82 79 MET A O 1
ATOM 639 N N . SER A 1 80 ? 28.985 22.427 6.511 1.00 22.03 80 SER A N 1
ATOM 640 C CA . SER A 1 80 ? 28.693 23.823 6.818 1.00 23.40 80 SER A CA 1
ATOM 641 C C . SER A 1 80 ? 28.008 23.942 8.169 1.00 21.91 80 SER A C 1
ATOM 642 O O . SER A 1 80 ? 28.278 24.874 8.934 1.00 23.24 80 SER A O 1
ATOM 645 N N . GLY A 1 81 ? 27.121 22.988 8.455 1.00 20.30 81 GLY A N 1
ATOM 646 C CA . GLY A 1 81 ? 26.361 22.978 9.697 1.00 19.82 81 GLY A CA 1
ATOM 647 C C . GLY A 1 81 ? 27.246 22.730 10.908 1.00 25.86 81 GLY A C 1
ATOM 648 O O . GLY A 1 81 ? 26.948 23.204 12.010 1.00 27.07 81 GLY A O 1
ATOM 649 N N . ILE A 1 82 ? 28.329 21.984 10.711 1.00 25.84 82 ILE A N 1
ATOM 650 C CA . ILE A 1 82 ? 29.303 21.786 11.778 1.00 29.66 82 ILE A CA 1
ATOM 651 C C . ILE A 1 82 ? 29.882 23.137 12.158 1.00 30.86 82 ILE A C 1
ATOM 652 O O . ILE A 1 82 ? 29.947 23.486 13.333 1.00 32.58 82 ILE A O 1
ATOM 657 N N . ILE A 1 83 ? 30.290 23.900 11.151 1.00 30.63 83 ILE A N 1
ATOM 658 C CA . ILE A 1 83 ? 30.855 25.228 11.372 1.00 31.80 83 ILE A CA 1
ATOM 659 C C . ILE A 1 83 ? 29.817 26.194 11.940 1.00 31.24 83 ILE A C 1
ATOM 660 O O . ILE A 1 83 ? 30.110 26.967 12.855 1.00 32.19 83 ILE A O 1
ATOM 665 N N . GLY A 1 84 ? 28.605 26.144 11.390 1.00 29.59 84 GLY A N 1
ATOM 666 C CA . GLY A 1 84 ? 27.510 26.998 11.816 1.00 27.66 84 GLY A CA 1
ATOM 667 C C . GLY A 1 84 ? 27.050 26.791 13.252 1.00 27.33 84 GLY A C 1
ATOM 668 O O . GLY A 1 84 ? 26.703 27.758 13.934 1.00 23.83 84 GLY A O 1
ATOM 669 N N . GLY A 1 85 ? 27.041 25.538 13.711 1.00 26.61 85 GLY A N 1
ATOM 670 C CA . GLY A 1 85 ? 26.766 25.232 15.111 1.00 25.87 85 GLY A CA 1
ATOM 671 C C . GLY A 1 85 ? 27.812 25.812 16.057 1.00 26.89 85 GLY A C 1
ATOM 672 O O . GLY A 1 85 ? 27.475 26.381 17.103 1.00 26.80 85 GLY A O 1
ATOM 673 N N . TRP A 1 86 ? 29.083 25.682 15.684 1.00 27.93 86 TRP A N 1
ATOM 674 C CA . TRP A 1 86 ? 30.180 26.304 16.426 1.00 31.84 86 TRP A CA 1
ATOM 675 C C . TRP A 1 86 ? 30.098 27.841 16.442 1.00 34.09 86 TRP A C 1
ATOM 676 O O . TRP A 1 86 ? 30.326 28.470 17.473 1.00 37.08 86 TRP A O 1
ATOM 687 N N . LEU A 1 87 ? 29.802 28.440 15.292 1.00 33.96 87 LEU A N 1
ATOM 688 C CA . LEU A 1 87 ? 29.663 29.889 15.191 1.00 31.85 87 LEU A CA 1
ATOM 689 C C . LEU A 1 87 ? 28.550 30.439 16.083 1.00 30.57 87 LEU A C 1
ATOM 690 O O . LEU A 1 87 ? 28.706 31.487 16.715 1.00 30.40 87 LEU A O 1
ATOM 695 N N . ALA A 1 88 ? 27.420 29.744 16.127 1.00 29.12 88 ALA A N 1
ATOM 696 C CA . ALA A 1 88 ? 26.330 30.183 16.988 1.00 30.30 88 ALA A CA 1
ATOM 697 C C . ALA A 1 88 ? 26.757 30.038 18.441 1.00 29.35 88 ALA A C 1
ATOM 698 O O . ALA A 1 88 ? 26.591 30.950 19.243 1.00 31.28 88 ALA A O 1
ATOM 700 N N . ASP A 1 89 ? 27.324 28.886 18.767 1.00 28.11 89 ASP A N 1
ATOM 701 C CA . ASP A 1 89 ? 27.696 28.590 20.139 1.00 32.54 89 ASP A CA 1
ATOM 702 C C . ASP A 1 89 ? 28.744 29.541 20.677 1.00 33.74 89 ASP A C 1
ATOM 703 O O . ASP A 1 89 ? 28.691 29.904 21.841 1.00 33.14 89 ASP A O 1
ATOM 708 N N . ARG A 1 90 ? 29.684 29.967 19.837 1.00 34.73 90 ARG A N 1
ATOM 709 C CA . ARG A 1 90 ? 30.835 30.709 20.360 1.00 37.18 90 ARG A CA 1
ATOM 710 C C . ARG A 1 90 ? 30.943 32.164 19.912 1.00 35.64 90 ARG A C 1
ATOM 711 O O . ARG A 1 90 ? 31.761 32.911 20.442 1.00 34.31 90 ARG A O 1
ATOM 719 N N . VAL A 1 91 ? 30.124 32.570 18.945 1.00 34.30 91 VAL A N 1
ATOM 720 C CA . VAL A 1 91 ? 30.264 33.891 18.340 1.00 34.60 91 VAL A CA 1
ATOM 721 C C . VAL A 1 91 ? 28.956 34.681 18.219 1.00 34.20 91 VAL A C 1
ATOM 722 O O . VAL A 1 91 ? 28.877 35.822 18.664 1.00 36.35 91 VAL A O 1
ATOM 726 N N . PHE A 1 92 ? 27.943 34.079 17.598 1.00 30.82 92 PHE A N 1
ATOM 727 C CA . PHE A 1 92 ? 26.709 34.789 17.247 1.00 32.39 92 PHE A CA 1
ATOM 728 C C . PHE A 1 92 ? 25.544 34.588 18.213 1.00 30.31 92 PHE A C 1
ATOM 729 O O . PHE A 1 92 ? 24.696 35.466 18.356 1.00 28.92 92 PHE A O 1
ATOM 737 N N . GLY A 1 93 ? 25.471 33.409 18.820 1.00 28.20 93 GLY A N 1
ATOM 738 C CA . GLY A 1 93 ? 24.233 32.965 19.435 1.00 29.76 93 GLY A CA 1
ATOM 739 C C . GLY A 1 93 ? 23.322 32.478 18.319 1.00 26.68 93 GLY A C 1
ATOM 740 O O . GLY A 1 93 ? 23.550 32.769 17.154 1.00 25.24 93 GLY A O 1
ATOM 741 N N . THR A 1 94 ? 22.277 31.747 18.674 1.00 24.48 94 THR A N 1
ATOM 742 C CA . THR A 1 94 ? 21.481 31.047 17.685 1.00 26.25 94 THR A CA 1
ATOM 743 C C . THR A 1 94 ? 20.511 31.949 16.915 1.00 27.61 94 THR A C 1
ATOM 744 O O . THR A 1 94 ? 20.259 31.719 15.728 1.00 26.96 94 THR A O 1
ATOM 748 N N . SER A 1 95 ? 19.968 32.966 17.580 1.00 27.17 95 SER A N 1
ATOM 749 C CA . SER A 1 95 ? 19.008 33.855 16.927 1.00 29.83 95 SER A CA 1
ATOM 750 C C . SER A 1 95 ? 19.662 34.650 15.785 1.00 29.49 95 SER A C 1
ATOM 751 O O . SER A 1 95 ? 19.104 34.770 14.685 1.00 25.65 95 SER A O 1
ATOM 754 N N . ARG A 1 96 ? 20.843 35.195 16.052 1.00 28.48 96 ARG A N 1
ATOM 755 C CA . ARG A 1 96 ? 21.590 35.875 15.010 1.00 26.75 96 ARG A CA 1
ATOM 756 C C . ARG A 1 96 ? 22.065 34.905 13.922 1.00 27.04 96 ARG A C 1
ATOM 757 O O . ARG A 1 96 ? 22.107 35.267 12.744 1.00 24.74 96 ARG A O 1
ATOM 760 N N . ALA A 1 97 ? 22.433 33.683 14.297 1.00 27.73 97 ALA A N 1
ATOM 761 C CA . ALA A 1 97 ? 22.818 32.698 13.274 1.00 23.44 97 ALA A CA 1
ATOM 762 C C . ALA A 1 97 ? 21.657 32.436 12.315 1.00 22.25 97 ALA A C 1
ATOM 763 O O . ALA A 1 97 ? 21.851 32.340 11.099 1.00 19.67 97 ALA A O 1
ATOM 765 N N . VAL A 1 98 ? 20.448 32.332 12.863 1.00 21.16 98 VAL A N 1
ATOM 766 C CA . VAL A 1 98 ? 19.268 32.077 12.039 1.00 20.11 98 VAL A CA 1
ATOM 767 C C . VAL A 1 98 ? 18.972 33.247 11.093 1.00 19.59 98 VAL A C 1
ATOM 768 O O . VAL A 1 98 ? 18.646 33.034 9.909 1.00 23.11 98 VAL A O 1
ATOM 772 N N . PHE A 1 99 ? 19.120 34.466 11.608 1.00 24.74 99 PHE A N 1
ATOM 773 C CA . PHE A 1 99 ? 18.924 35.680 10.825 1.00 24.17 99 PHE A CA 1
ATOM 774 C C . PHE A 1 99 ? 19.921 35.789 9.668 1.00 23.48 99 PHE A C 1
ATOM 775 O O . PHE A 1 99 ? 19.512 35.901 8.511 1.00 21.62 99 PHE A O 1
ATOM 783 N N . TYR A 1 100 ? 21.215 35.750 9.977 1.00 22.77 100 TYR A N 1
ATOM 784 C CA . TYR A 1 100 ? 22.240 35.847 8.929 1.00 24.28 100 TYR A CA 1
ATOM 785 C C . TYR A 1 100 ? 22.143 34.696 7.943 1.00 23.42 100 TYR A C 1
ATOM 786 O O . TYR A 1 100 ? 22.260 34.891 6.728 1.00 23.99 100 TYR A O 1
ATOM 795 N N . GLY A 1 101 ? 21.942 33.494 8.471 1.00 22.91 101 GLY A N 1
ATOM 796 C CA . GLY A 1 101 ? 21.740 32.325 7.642 1.00 19.34 101 GLY A CA 1
ATOM 797 C C . GLY A 1 101 ? 20.590 32.504 6.669 1.00 19.25 101 GLY A C 1
ATOM 798 O O . GLY A 1 101 ? 20.730 32.223 5.482 1.00 19.90 101 GLY A O 1
ATOM 799 N N . GLY A 1 102 ? 19.449 32.972 7.166 1.00 23.90 102 GLY A N 1
ATOM 800 C CA . GLY A 1 102 ? 18.288 33.194 6.316 1.00 23.45 102 GLY A CA 1
ATOM 801 C C . GLY A 1 102 ? 18.558 34.192 5.200 1.00 22.62 102 GLY A C 1
ATOM 802 O O . GLY A 1 102 ? 18.075 34.035 4.071 1.00 20.69 102 GLY A O 1
ATOM 803 N N . LEU A 1 103 ? 19.322 35.233 5.526 1.00 20.12 103 LEU A N 1
ATOM 804 C CA . LEU A 1 103 ? 19.717 36.239 4.547 1.00 21.55 103 LEU A CA 1
ATOM 805 C C . LEU A 1 103 ? 20.546 35.639 3.399 1.00 21.81 103 LEU A C 1
ATOM 806 O O . LEU A 1 103 ? 20.310 35.947 2.229 1.00 20.49 103 LEU A O 1
ATOM 811 N N . LEU A 1 104 ? 21.521 34.800 3.743 1.00 19.36 104 LEU A N 1
ATOM 812 C CA . LEU A 1 104 ? 22.372 34.143 2.747 1.00 19.45 104 LEU A CA 1
ATOM 813 C C . LEU A 1 104 ? 21.581 33.181 1.881 1.00 20.46 104 LEU A C 1
ATOM 814 O O . LEU A 1 104 ? 21.799 33.106 0.675 1.00 19.89 104 LEU A O 1
ATOM 819 N N . ILE A 1 105 ? 20.674 32.435 2.514 1.00 18.19 105 ILE A N 1
ATOM 820 C CA . ILE A 1 105 ? 19.845 31.463 1.807 1.00 19.90 105 ILE A CA 1
ATOM 821 C C . ILE A 1 105 ? 18.970 32.204 0.797 1.00 22.05 105 ILE A C 1
ATOM 822 O O . ILE A 1 105 ? 18.873 31.807 -0.365 1.00 20.82 105 ILE A O 1
ATOM 827 N N . MET A 1 106 ? 18.349 33.292 1.244 1.00 21.24 106 MET A N 1
ATOM 828 C CA . MET A 1 106 ? 17.501 34.081 0.361 1.00 21.71 106 MET A CA 1
ATOM 829 C C . MET A 1 106 ? 18.300 34.595 -0.831 1.00 20.30 106 MET A C 1
ATOM 830 O O . MET A 1 106 ? 17.830 34.553 -1.957 1.00 22.60 106 MET A O 1
ATOM 835 N N . ALA A 1 107 ? 19.504 35.093 -0.569 1.00 20.16 107 ALA A N 1
ATOM 836 C CA . ALA A 1 107 ? 20.385 35.578 -1.636 1.00 21.16 107 ALA A CA 1
ATOM 837 C C . ALA A 1 107 ? 20.698 34.465 -2.638 1.00 19.62 107 ALA A C 1
ATOM 838 O O . ALA A 1 107 ? 20.765 34.694 -3.847 1.00 21.96 107 ALA A O 1
ATOM 840 N N . GLY A 1 108 ? 20.901 33.265 -2.116 1.00 20.54 108 GLY A N 1
ATOM 841 C CA . GLY A 1 108 ? 21.181 32.106 -2.940 1.00 19.13 108 GLY A CA 1
ATOM 842 C C . GLY A 1 108 ? 20.051 31.802 -3.900 1.00 21.60 108 GLY A C 1
ATOM 843 O O . GLY A 1 108 ? 20.295 31.468 -5.062 1.00 20.83 108 GLY A O 1
ATOM 844 N N . HIS A 1 109 ? 18.815 31.898 -3.415 1.00 19.22 109 HIS A N 1
ATOM 845 C CA . HIS A 1 109 ? 17.652 31.641 -4.270 1.00 20.29 109 HIS A CA 1
ATOM 846 C C . HIS A 1 109 ? 17.490 32.734 -5.325 1.00 20.66 109 HIS A C 1
ATOM 847 O O . HIS A 1 109 ? 17.150 32.457 -6.475 1.00 22.96 109 HIS A O 1
ATOM 854 N N . ILE A 1 110 ? 17.754 33.973 -4.921 1.00 17.95 110 ILE A N 1
ATOM 855 C CA . ILE A 1 110 ? 17.702 35.118 -5.824 1.00 19.56 110 ILE A CA 1
ATOM 856 C C . ILE A 1 110 ? 18.692 34.932 -6.965 1.00 22.09 110 ILE A C 1
ATOM 857 O O . ILE A 1 110 ? 18.372 35.207 -8.119 1.00 21.32 110 ILE A O 1
ATOM 862 N N . ALA A 1 111 ? 19.871 34.403 -6.645 1.00 22.57 111 ALA A N 1
ATOM 863 C CA . ALA A 1 111 ? 20.900 34.156 -7.659 1.00 21.95 111 ALA A CA 1
ATOM 864 C C . ALA A 1 111 ? 20.437 33.209 -8.792 1.00 21.47 111 ALA A C 1
ATOM 865 O O . ALA A 1 111 ? 20.957 33.276 -9.915 1.00 22.68 111 ALA A O 1
ATOM 867 N N . LEU A 1 112 ? 19.483 32.323 -8.490 1.00 18.40 112 LEU A N 1
ATOM 868 C CA . LEU A 1 112 ? 18.931 31.416 -9.502 1.00 21.08 112 LEU A CA 1
ATOM 869 C C . LEU A 1 112 ? 17.676 31.998 -10.171 1.00 19.47 112 LEU A C 1
ATOM 870 O O . LEU A 1 112 ? 17.310 31.606 -11.268 1.00 23.53 112 LEU A O 1
ATOM 875 N N . ALA A 1 113 ? 17.006 32.910 -9.485 1.00 21.46 113 ALA A N 1
ATOM 876 C CA . ALA A 1 113 ? 15.775 33.502 -9.999 1.00 23.92 113 ALA A CA 1
ATOM 877 C C . ALA A 1 113 ? 16.057 34.532 -11.097 1.00 26.18 113 ALA A C 1
ATOM 878 O O . ALA A 1 113 ? 15.237 34.766 -11.985 1.00 24.63 113 ALA A O 1
ATOM 880 N N . ILE A 1 114 ? 17.221 35.159 -11.033 1.00 25.87 114 ILE A N 1
ATOM 881 C CA . ILE A 1 114 ? 17.579 36.138 -12.046 1.00 28.53 114 ILE A CA 1
ATOM 882 C C . ILE A 1 114 ? 18.174 35.405 -13.257 1.00 29.22 114 ILE A C 1
ATOM 883 O O . ILE A 1 114 ? 18.675 34.294 -13.116 1.00 29.79 114 ILE A O 1
ATOM 888 N N . PRO A 1 115 ? 18.071 36.003 -14.450 1.00 31.38 115 PRO A N 1
ATOM 889 C CA . PRO A 1 115 ? 18.686 35.416 -15.643 1.00 35.23 115 PRO A CA 1
ATOM 890 C C . PRO A 1 115 ? 20.181 35.217 -15.415 1.00 37.38 115 PRO A C 1
ATOM 891 O O . PRO A 1 115 ? 20.857 36.137 -14.964 1.00 40.49 115 PRO A O 1
ATOM 895 N N . GLY A 1 116 ? 20.685 34.026 -15.707 1.00 34.55 116 GLY A N 1
ATOM 896 C CA . GLY A 1 116 ? 22.078 33.717 -15.460 1.00 34.01 116 GLY A CA 1
ATOM 897 C C . GLY A 1 116 ? 22.374 32.303 -15.907 1.00 35.06 116 GLY A C 1
ATOM 898 O O . GLY A 1 116 ? 21.523 31.655 -16.512 1.00 37.87 116 GLY A O 1
ATOM 899 N N . GLY A 1 117 ? 23.575 31.820 -15.615 1.00 28.07 117 GLY A N 1
ATOM 900 C CA . GLY A 1 117 ? 23.969 30.511 -16.088 1.00 30.14 117 GLY A CA 1
ATOM 901 C C . GLY A 1 117 ? 24.729 29.709 -15.059 1.00 26.31 117 GLY A C 1
ATOM 902 O O . GLY A 1 117 ? 24.335 29.648 -13.900 1.00 24.16 117 GLY A O 1
ATOM 903 N N . VAL A 1 118 ? 25.833 29.104 -15.483 1.00 24.63 118 VAL A N 1
ATOM 904 C CA . VAL A 1 118 ? 26.579 28.195 -14.613 1.00 26.40 118 VAL A CA 1
ATOM 905 C C . VAL A 1 118 ? 27.300 28.891 -13.448 1.00 24.07 118 VAL A C 1
ATOM 906 O O . VAL A 1 118 ? 27.364 28.354 -12.349 1.00 25.16 118 VAL A O 1
ATOM 910 N N . ALA A 1 119 ? 27.833 30.087 -13.677 1.00 24.17 119 ALA A N 1
ATOM 911 C CA . ALA A 1 119 ? 28.467 30.831 -12.592 1.00 23.01 119 ALA A CA 1
ATOM 912 C C . ALA A 1 119 ? 27.459 31.132 -11.475 1.00 23.21 119 ALA A C 1
ATOM 913 O O . ALA A 1 119 ? 27.786 31.094 -10.284 1.00 23.16 119 ALA A O 1
ATOM 915 N N . ALA A 1 120 ? 26.226 31.420 -11.871 1.00 23.06 120 ALA A N 1
ATOM 916 C CA . ALA A 1 120 ? 25.177 31.747 -10.913 1.00 23.92 120 ALA A CA 1
ATOM 917 C C . ALA A 1 120 ? 24.807 30.524 -10.091 1.00 23.39 120 ALA A C 1
ATOM 918 O O . ALA A 1 120 ? 24.454 30.638 -8.921 1.00 24.15 120 ALA A O 1
ATOM 920 N N . LEU A 1 121 ? 24.910 29.349 -10.706 1.00 25.48 121 LEU A N 1
ATOM 921 C CA . LEU A 1 121 ? 24.661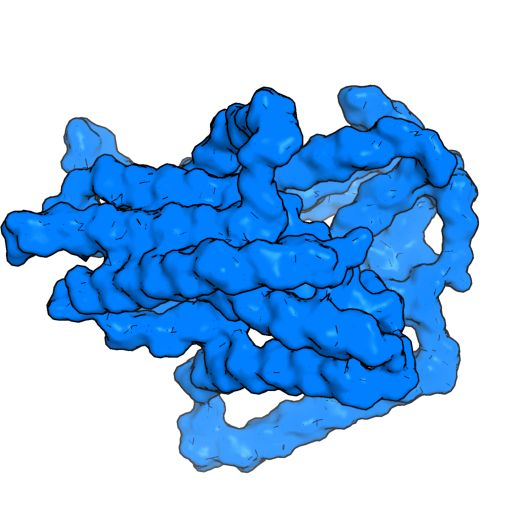 28.095 -10.001 1.00 25.25 121 LEU A CA 1
ATOM 922 C C . LEU A 1 121 ? 25.685 27.926 -8.876 1.00 22.24 121 LEU A C 1
ATOM 923 O O . LEU A 1 121 ? 25.326 27.643 -7.740 1.00 21.02 121 LEU A O 1
ATOM 928 N N . PHE A 1 122 ? 26.957 28.099 -9.212 1.00 23.86 122 PHE A N 1
ATOM 929 C CA . PHE A 1 122 ? 28.042 28.072 -8.228 1.00 26.39 122 PHE A CA 1
ATOM 930 C C . PHE A 1 122 ? 27.786 29.049 -7.062 1.00 23.00 122 PHE A C 1
ATOM 931 O O . PHE A 1 122 ? 27.865 28.661 -5.894 1.00 20.16 122 PHE A O 1
ATOM 939 N N . VAL A 1 123 ? 27.484 30.306 -7.382 1.00 20.65 123 VAL A N 1
ATOM 940 C CA . VAL A 1 123 ? 27.228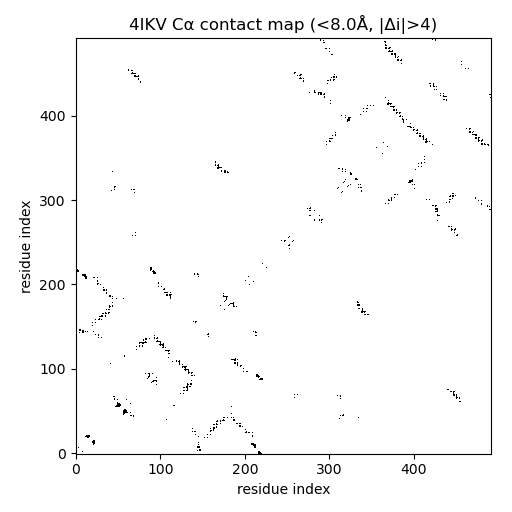 31.321 -6.360 1.00 18.84 123 VAL A CA 1
ATOM 941 C C . VAL A 1 123 ? 26.020 30.963 -5.484 1.00 19.78 123 VAL A C 1
ATOM 942 O O . VAL A 1 123 ? 26.071 31.075 -4.256 1.00 18.44 123 VAL A O 1
ATOM 946 N N . SER A 1 124 ? 24.950 30.509 -6.119 1.00 18.10 124 SER A N 1
ATOM 947 C CA . SER A 1 124 ? 23.752 30.084 -5.397 1.00 20.87 124 SER A CA 1
ATOM 948 C C . SER A 1 124 ? 24.046 28.968 -4.399 1.00 21.10 124 SER A C 1
ATOM 949 O O . SER A 1 124 ? 23.629 29.043 -3.244 1.00 22.17 124 SER A O 1
ATOM 952 N N . MET A 1 125 ? 24.753 27.930 -4.849 1.00 20.21 125 MET A N 1
ATOM 953 C CA . MET A 1 125 ? 25.133 26.843 -3.964 1.00 24.68 125 MET A CA 1
ATOM 954 C C . MET A 1 125 ? 26.025 27.324 -2.815 1.00 22.68 125 MET A C 1
ATOM 955 O O . MET A 1 125 ? 25.839 26.910 -1.683 1.00 20.98 125 MET A O 1
ATOM 960 N N . ALA A 1 126 ? 27.004 28.170 -3.116 1.00 20.18 126 ALA A N 1
ATOM 961 C CA . ALA A 1 126 ? 27.852 28.732 -2.068 1.00 22.29 126 ALA A CA 1
ATOM 962 C C . ALA A 1 126 ? 27.021 29.445 -0.989 1.00 23.01 126 ALA A C 1
ATOM 963 O O . ALA A 1 126 ? 27.186 29.177 0.201 1.00 22.57 126 ALA A O 1
ATOM 965 N N . LEU A 1 127 ? 26.119 30.330 -1.408 1.00 21.28 127 LEU A N 1
ATOM 966 C CA . LEU A 1 127 ? 25.296 31.086 -0.460 1.00 21.69 127 LEU A CA 1
ATOM 967 C C . LEU A 1 127 ? 24.338 30.203 0.322 1.00 18.94 127 LEU A C 1
ATOM 968 O O . LEU A 1 127 ? 24.206 30.364 1.534 1.00 18.81 127 LEU A O 1
ATOM 973 N N . ILE A 1 128 ? 23.676 29.266 -0.357 1.00 17.74 128 ILE A N 1
ATOM 974 C CA . ILE A 1 128 ? 22.768 28.347 0.343 1.00 17.49 128 ILE A CA 1
ATOM 975 C C . ILE A 1 128 ? 23.524 27.382 1.289 1.00 20.79 128 ILE A C 1
ATOM 976 O O . ILE A 1 128 ? 23.070 27.104 2.394 1.00 19.86 128 ILE A O 1
ATOM 981 N N . VAL A 1 129 ? 24.688 26.893 0.877 1.00 19.08 129 VAL A N 1
ATOM 982 C CA . VAL A 1 129 ? 25.467 26.034 1.768 1.00 20.24 129 VAL A CA 1
ATOM 983 C C . VAL A 1 129 ? 25.874 26.779 3.051 1.00 21.08 129 VAL A C 1
ATOM 984 O O . VAL A 1 129 ? 25.642 26.298 4.165 1.00 19.87 129 VAL A O 1
ATOM 988 N N . LEU A 1 130 ? 26.451 27.964 2.883 1.00 21.15 130 LEU A N 1
ATOM 989 C CA . LEU A 1 130 ? 26.835 28.806 4.015 1.00 23.23 130 LEU A CA 1
ATOM 990 C C . LEU A 1 130 ? 25.647 29.166 4.908 1.00 23.32 130 LEU A C 1
ATOM 991 O O . LEU A 1 130 ? 25.707 29.029 6.136 1.00 22.58 130 LEU A O 1
ATOM 996 N N . GLY A 1 131 ? 24.584 29.658 4.280 1.00 21.70 131 GLY A N 1
ATOM 997 C CA . GLY A 1 131 ? 23.399 30.084 4.993 1.00 22.18 131 GLY A CA 1
ATOM 998 C C . GLY A 1 131 ? 22.701 28.963 5.735 1.00 19.73 131 GLY A C 1
ATOM 999 O O . GLY A 1 131 ? 22.312 29.141 6.886 1.00 18.96 131 GLY A O 1
ATOM 1000 N N . THR A 1 132 ? 22.512 27.823 5.070 1.00 20.24 132 THR A N 1
ATOM 1001 C CA . THR A 1 132 ? 21.837 26.675 5.675 1.00 20.34 132 THR A CA 1
ATOM 1002 C C . THR A 1 132 ? 22.646 26.123 6.860 1.00 21.68 132 THR A C 1
ATOM 1003 O O . THR A 1 132 ? 22.077 25.713 7.865 1.00 19.88 132 THR A O 1
ATOM 1007 N N . GLY A 1 133 ? 23.966 26.156 6.741 1.00 20.92 133 GLY A N 1
ATOM 1008 C CA . GLY A 1 133 ? 24.846 25.804 7.846 1.00 21.93 133 GLY A CA 1
ATOM 1009 C C . GLY A 1 133 ? 24.653 26.651 9.094 1.00 20.82 133 GLY A C 1
ATOM 1010 O O . GLY A 1 133 ? 24.845 26.171 10.215 1.00 23.59 133 GLY A O 1
ATOM 1011 N N . LEU A 1 134 ? 24.279 27.921 8.917 1.00 20.82 134 LEU A N 1
ATOM 1012 C CA . LEU A 1 134 ? 24.053 28.793 10.068 1.00 22.05 134 LEU A CA 1
ATOM 1013 C C . LEU A 1 134 ? 22.647 28.661 10.628 1.00 23.23 134 LEU A C 1
ATOM 1014 O O . LEU A 1 134 ? 22.437 28.788 11.831 1.00 23.03 134 LEU A O 1
ATOM 1019 N N . LEU A 1 135 ? 21.680 28.432 9.749 1.00 22.75 135 LEU A N 1
ATOM 1020 C CA . LEU A 1 135 ? 20.280 28.405 10.160 1.00 24.22 135 LEU A CA 1
ATOM 1021 C C . LEU A 1 135 ? 19.884 27.010 10.641 1.00 24.53 135 LEU A C 1
ATOM 1022 O O . LEU A 1 135 ? 19.317 26.857 11.722 1.00 26.59 135 LEU A O 1
ATOM 1027 N N . LYS A 1 136 ? 20.184 25.998 9.841 1.00 24.80 136 LYS A N 1
ATOM 1028 C CA . LYS A 1 136 ? 19.627 24.666 10.079 1.00 29.95 136 LYS A CA 1
ATOM 1029 C C . LYS A 1 136 ? 19.952 24.010 11.438 1.00 28.00 136 LYS A C 1
ATOM 1030 O O . LYS A 1 136 ? 19.045 23.525 12.112 1.00 28.42 136 LYS A O 1
ATOM 1036 N N . PRO A 1 137 ? 21.233 23.978 11.845 1.00 26.81 137 PRO A N 1
ATOM 1037 C CA . PRO A 1 137 ? 21.442 23.276 13.117 1.00 27.34 137 PRO A CA 1
ATOM 1038 C C . PRO A 1 137 ? 21.186 24.128 14.361 1.00 28.44 137 PRO A C 1
ATOM 1039 O O . PRO A 1 137 ? 21.411 23.634 15.471 1.00 29.87 137 PRO A O 1
ATOM 1043 N N . ASN A 1 138 ? 20.728 25.363 14.185 1.00 25.74 138 ASN A N 1
ATOM 1044 C CA . ASN A 1 138 ? 20.602 26.300 15.295 1.00 28.69 138 ASN A CA 1
ATOM 1045 C C . ASN A 1 138 ? 19.177 26.701 15.611 1.00 28.12 138 ASN A C 1
ATOM 1046 O O . ASN A 1 138 ? 18.869 27.089 16.743 1.00 29.58 138 ASN A O 1
ATOM 1051 N N . VAL A 1 139 ? 18.314 26.634 14.607 1.00 25.44 139 VAL A N 1
ATOM 1052 C CA . VAL A 1 139 ? 16.932 27.057 14.791 1.00 26.28 139 VAL A CA 1
ATOM 1053 C C . VAL A 1 139 ? 16.226 26.239 15.903 1.00 28.62 139 VAL A C 1
ATOM 1054 O O . VAL A 1 139 ? 15.458 26.802 16.688 1.00 26.68 139 VAL A O 1
ATOM 1058 N N . SER A 1 140 ? 16.516 24.937 16.008 1.00 29.17 140 SER A N 1
ATOM 1059 C CA . SER A 1 140 ? 15.913 24.116 17.079 1.00 34.15 140 SER A CA 1
ATOM 1060 C C . SER A 1 140 ? 16.293 24.514 18.510 1.00 33.03 140 SER A C 1
ATOM 1061 O O . SER A 1 140 ? 15.528 24.270 19.448 1.00 32.35 140 SER A O 1
ATOM 1064 N N . SER A 1 141 ? 17.477 25.092 18.688 1.00 33.28 141 SER A N 1
ATOM 1065 C CA . SER A 1 141 ? 17.917 25.501 20.020 1.00 32.39 141 SER A CA 1
ATOM 1066 C C . SER A 1 141 ? 17.093 26.676 20.510 1.00 33.11 141 SER A C 1
ATOM 1067 O O . SER A 1 141 ? 16.983 26.916 21.720 1.00 31.59 141 SER A O 1
ATOM 1070 N N . ILE A 1 142 ? 16.532 27.428 19.570 1.00 27.95 142 ILE A N 1
ATOM 1071 C CA . ILE A 1 142 ? 15.668 28.531 19.949 1.00 29.29 142 ILE A CA 1
ATOM 1072 C C . ILE A 1 142 ? 14.336 27.997 20.477 1.00 31.71 142 ILE A C 1
ATOM 1073 O O . ILE A 1 142 ? 13.785 28.542 21.440 1.00 29.68 142 ILE A O 1
ATOM 1078 N N . VAL A 1 143 ? 13.813 26.931 19.871 1.00 31.22 143 VAL A N 1
ATOM 1079 C CA . VAL A 1 143 ? 12.551 26.396 20.392 1.00 30.15 143 VAL A CA 1
ATOM 1080 C C . VAL A 1 143 ? 12.702 25.858 21.819 1.00 27.99 143 VAL A C 1
ATOM 1081 O O . VAL A 1 143 ? 11.843 26.103 22.664 1.00 27.42 143 VAL A O 1
ATOM 1085 N N . GLY A 1 144 ? 13.801 25.156 22.088 1.00 25.95 144 GLY A N 1
ATOM 1086 C CA . GLY A 1 144 ? 14.087 24.689 23.433 1.00 26.73 144 GLY A CA 1
ATOM 1087 C C . GLY A 1 144 ? 14.129 25.801 24.476 1.00 28.88 144 GLY A C 1
ATOM 1088 O O . GLY A 1 144 ? 13.680 25.614 25.607 1.00 27.75 144 GLY A O 1
ATOM 1089 N N . ASP A 1 145 ? 14.663 26.961 24.093 1.00 28.96 145 ASP A N 1
ATOM 1090 C CA . ASP A 1 145 ? 14.822 28.082 25.029 1.00 31.08 145 ASP A CA 1
ATOM 1091 C C . ASP A 1 145 ? 13.477 28.639 25.500 1.00 30.01 145 ASP A C 1
ATOM 1092 O O . ASP A 1 145 ? 13.399 29.301 26.535 1.00 29.92 145 ASP A O 1
ATOM 1097 N N . MET A 1 146 ? 12.424 28.374 24.730 1.00 28.37 146 MET A N 1
ATOM 1098 C CA . MET A 1 146 ? 11.084 28.864 25.056 1.00 27.95 146 MET A CA 1
ATOM 1099 C C . MET A 1 146 ? 10.445 28.172 26.257 1.00 29.40 146 MET A C 1
ATOM 1100 O O . MET A 1 146 ? 9.594 28.757 26.935 1.00 30.64 146 MET A O 1
ATOM 1105 N N . TYR A 1 147 ? 10.831 26.922 26.505 1.00 28.48 147 TYR A N 1
ATOM 1106 C CA . TYR A 1 147 ? 10.243 26.140 27.589 1.00 29.78 147 TYR A CA 1
ATOM 1107 C C . TYR A 1 147 ? 11.188 26.070 28.776 1.00 32.94 147 TYR A C 1
ATOM 1108 O O . TYR A 1 147 ? 12.310 25.570 28.641 1.00 33.82 147 TYR A O 1
ATOM 1117 N N . LYS A 1 148 ? 10.731 26.563 29.931 1.00 30.66 148 LYS A N 1
ATOM 1118 C CA . LYS A 1 148 ? 11.504 26.493 31.163 1.00 33.84 148 LYS A CA 1
ATOM 1119 C C . LYS A 1 148 ? 11.791 25.035 31.511 1.00 35.73 148 LYS A C 1
ATOM 1120 O O . LYS A 1 148 ? 11.077 24.140 31.057 1.00 35.76 148 LYS A O 1
ATOM 1126 N N . PRO A 1 149 ? 12.851 24.786 32.300 1.00 39.93 149 PRO A N 1
ATOM 1127 C CA . PRO A 1 149 ? 13.105 23.421 32.781 1.00 41.14 149 PRO A CA 1
ATOM 1128 C C . PRO A 1 149 ? 11.868 22.838 33.465 1.00 42.53 149 PRO A C 1
ATOM 1129 O O . PRO A 1 149 ? 11.275 23.492 34.323 1.00 42.45 149 PRO A O 1
ATOM 1133 N N . GLY A 1 150 ? 11.473 21.633 33.069 1.00 45.18 150 GLY A N 1
ATOM 1134 C CA . GLY A 1 150 ? 10.340 20.969 33.692 1.00 45.36 150 GLY A CA 1
ATOM 1135 C C . GLY A 1 150 ? 9.038 21.157 32.934 1.00 43.44 150 GLY A C 1
ATOM 1136 O O . GLY A 1 150 ? 8.027 20.532 33.261 1.00 43.99 150 GLY A O 1
ATOM 1137 N N . ASP A 1 151 ? 9.057 22.026 31.926 1.00 38.85 151 ASP A N 1
ATOM 1138 C CA . ASP A 1 151 ? 7.859 22.295 31.146 1.00 36.37 151 ASP A CA 1
ATOM 1139 C C . ASP A 1 151 ? 7.516 21.065 30.314 1.00 35.50 151 ASP A C 1
ATOM 1140 O O . ASP A 1 151 ? 8.250 20.697 29.390 1.00 34.32 151 ASP A O 1
ATOM 1145 N N . ASP A 1 152 ? 6.395 20.426 30.630 1.00 34.85 152 ASP A N 1
ATOM 1146 C CA . ASP A 1 152 ? 6.066 19.174 29.957 1.00 39.51 152 ASP A CA 1
ATOM 1147 C C . ASP A 1 152 ? 5.505 19.319 28.536 1.00 35.87 152 ASP A C 1
ATOM 1148 O O . ASP A 1 152 ? 5.044 18.338 27.954 1.00 36.77 152 ASP A O 1
ATOM 1153 N N . ARG A 1 153 ? 5.542 20.521 27.971 1.00 29.53 153 ARG A N 1
ATOM 1154 C CA A ARG A 1 153 ? 5.095 20.686 26.593 0.50 29.19 153 ARG A CA 1
ATOM 1155 C CA B ARG A 1 153 ? 5.102 20.736 26.595 0.50 29.40 153 ARG A CA 1
ATOM 1156 C C . ARG A 1 153 ? 6.279 20.613 25.640 1.00 28.28 153 ARG A C 1
ATOM 1157 O O . ARG A 1 153 ? 6.098 20.571 24.426 1.00 29.52 153 ARG A O 1
ATOM 1172 N N . ARG A 1 154 ? 7.480 20.584 26.209 1.00 28.17 154 ARG A N 1
ATOM 1173 C CA . ARG A 1 154 ? 8.722 20.605 25.445 1.00 32.26 154 ARG A CA 1
ATOM 1174 C C . ARG A 1 154 ? 8.738 19.613 24.288 1.00 31.76 154 ARG A C 1
ATOM 1175 O O . ARG A 1 154 ? 8.879 20.018 23.140 1.00 32.14 154 ARG A O 1
ATOM 1183 N N . ASP A 1 155 ? 8.575 18.326 24.583 1.00 32.43 155 ASP A N 1
ATOM 1184 C CA . ASP A 1 155 ? 8.618 17.321 23.523 1.00 33.90 155 ASP A CA 1
ATOM 1185 C C . ASP A 1 155 ? 7.592 17.582 22.425 1.00 31.51 155 ASP A C 1
ATOM 1186 O O . ASP A 1 155 ? 7.916 17.507 21.235 1.00 29.54 155 ASP A O 1
ATOM 1191 N N . ALA A 1 156 ? 6.364 17.895 22.828 1.00 27.02 156 ALA A N 1
ATOM 1192 C CA . ALA A 1 156 ? 5.298 18.159 21.868 1.00 28.17 156 ALA A CA 1
ATOM 1193 C C . ALA A 1 156 ? 5.625 19.359 20.986 1.00 27.56 156 ALA A C 1
ATOM 1194 O O . ALA A 1 156 ? 5.315 19.369 19.792 1.00 26.32 156 ALA A O 1
ATOM 1196 N N . GLY A 1 157 ? 6.260 20.363 21.579 1.00 27.97 157 GLY A N 1
ATOM 1197 C CA . GLY A 1 157 ? 6.616 21.569 20.853 1.00 28.90 157 GLY A CA 1
ATOM 1198 C C . GLY A 1 157 ? 7.624 21.267 19.761 1.00 26.44 157 GLY A C 1
ATOM 1199 O O . GLY A 1 157 ? 7.506 21.775 18.651 1.00 26.51 157 GLY A O 1
ATOM 1200 N N . PHE A 1 158 ? 8.615 20.441 20.085 1.00 26.93 158 PHE A N 1
ATOM 1201 C CA . PHE A 1 158 ? 9.598 20.003 19.100 1.00 28.57 158 PHE A CA 1
ATOM 1202 C C . PHE A 1 158 ? 8.920 19.197 18.001 1.00 27.61 158 PHE A C 1
ATOM 1203 O O . PHE A 1 158 ? 9.261 19.322 16.822 1.00 25.17 158 PHE A O 1
ATOM 1211 N N . SER A 1 159 ? 7.944 18.382 18.389 1.00 28.69 159 SER A N 1
ATOM 1212 C CA . SER A 1 159 ? 7.189 17.571 17.435 1.00 31.28 159 SER A CA 1
ATOM 1213 C C . SER A 1 159 ? 6.413 18.424 16.427 1.00 29.54 159 SER A C 1
ATOM 1214 O O . SER A 1 159 ? 6.464 18.179 15.219 1.00 28.99 159 SER A O 1
ATOM 1217 N N . ILE A 1 160 ? 5.699 19.426 16.931 1.00 29.32 160 ILE A N 1
ATOM 1218 C CA . ILE A 1 160 ? 5.009 20.388 16.085 1.00 26.97 160 ILE A CA 1
ATOM 1219 C C . ILE A 1 160 ? 6.016 21.103 15.180 1.00 27.89 160 ILE A C 1
ATOM 1220 O O . ILE A 1 160 ? 5.833 21.174 13.961 1.00 24.21 160 ILE A O 1
ATOM 1225 N N . PHE A 1 161 ? 7.098 21.590 15.780 1.00 26.08 161 PHE A N 1
ATOM 1226 C CA . PHE A 1 161 ? 8.166 22.249 15.028 1.00 25.90 161 PHE A CA 1
ATOM 1227 C C . PHE A 1 161 ? 8.686 21.440 13.841 1.00 27.40 161 PHE A C 1
ATOM 1228 O O . PHE A 1 161 ? 8.728 21.939 12.714 1.00 27.29 161 PHE A O 1
ATOM 1236 N N . TYR A 1 162 ? 9.076 20.192 14.092 1.00 27.31 162 TYR A N 1
ATOM 1237 C CA . TYR A 1 162 ? 9.676 19.360 13.057 1.00 27.59 162 TYR A CA 1
ATOM 1238 C C . TYR A 1 162 ? 8.667 18.912 11.993 1.00 28.80 162 TYR A C 1
ATOM 1239 O O . TYR A 1 162 ? 9.047 18.584 10.866 1.00 29.80 162 TYR A O 1
ATOM 1248 N N . MET A 1 163 ? 7.382 18.936 12.333 1.00 28.22 163 MET A N 1
ATOM 1249 C CA . MET A 1 163 ? 6.332 18.636 11.364 1.00 29.11 163 MET A CA 1
ATOM 1250 C C . MET A 1 163 ? 6.386 19.594 10.169 1.00 29.57 163 MET A C 1
ATOM 1251 O O . MET A 1 163 ? 5.949 19.257 9.069 1.00 26.04 163 MET A O 1
ATOM 1256 N N . GLY A 1 164 ? 6.923 20.790 10.393 1.00 29.34 164 GLY A N 1
ATOM 1257 C CA . GLY A 1 164 ? 7.107 21.753 9.325 1.00 31.40 164 GLY A CA 1
ATOM 1258 C C . GLY A 1 164 ? 8.074 21.303 8.251 1.00 33.09 164 GLY A C 1
ATOM 1259 O O . GLY A 1 164 ? 7.980 21.741 7.103 1.00 36.68 164 GLY A O 1
ATOM 1260 N N . ILE A 1 165 ? 9.007 20.425 8.610 1.00 31.01 165 ILE A N 1
ATOM 1261 C CA . ILE A 1 165 ? 9.972 19.907 7.639 1.00 27.56 165 ILE A CA 1
ATOM 1262 C C . ILE A 1 165 ? 9.252 19.121 6.544 1.00 25.63 165 ILE A C 1
ATOM 1263 O O . ILE A 1 165 ? 9.320 19.479 5.367 1.00 25.42 165 ILE A O 1
ATOM 1268 N N . ASN A 1 166 ? 8.544 18.067 6.933 1.00 24.37 166 ASN A N 1
ATOM 1269 C CA . ASN A 1 166 ? 7.848 17.249 5.949 1.00 27.33 166 ASN A CA 1
ATOM 1270 C C . ASN A 1 166 ? 6.730 17.986 5.228 1.00 24.14 166 ASN A C 1
ATOM 1271 O O . ASN A 1 166 ? 6.371 17.639 4.103 1.00 20.46 166 ASN A O 1
ATOM 1276 N N . LEU A 1 167 ? 6.164 18.987 5.888 1.00 25.02 167 LEU A N 1
ATOM 1277 C CA . LEU A 1 167 ? 5.130 19.790 5.255 1.00 24.07 167 LEU A CA 1
ATOM 1278 C C . LEU A 1 167 ? 5.748 20.608 4.131 1.00 22.57 167 LEU A C 1
ATOM 1279 O O . LEU A 1 167 ? 5.193 20.695 3.020 1.00 19.24 167 LEU A O 1
ATOM 1284 N N . GLY A 1 168 ? 6.900 21.200 4.418 1.00 21.82 168 GLY A N 1
ATOM 1285 C CA . GLY A 1 168 ? 7.637 21.947 3.407 1.00 22.62 168 GLY A CA 1
ATOM 1286 C C . GLY A 1 168 ? 8.099 21.026 2.297 1.00 21.21 168 GLY A C 1
ATOM 1287 O O . GLY A 1 168 ? 7.997 21.349 1.108 1.00 22.38 168 GLY A O 1
ATOM 1288 N N . ALA A 1 169 ? 8.621 19.875 2.687 1.00 19.99 169 ALA A N 1
ATOM 1289 C CA . ALA A 1 169 ? 9.130 18.918 1.718 1.00 21.87 169 ALA A CA 1
ATOM 1290 C C . ALA A 1 169 ? 8.005 18.412 0.822 1.00 22.19 169 ALA A C 1
ATOM 1291 O O . ALA A 1 169 ? 8.234 18.088 -0.331 1.00 17.86 169 ALA A O 1
ATOM 1293 N N . PHE A 1 170 ? 6.785 18.352 1.360 1.00 21.64 170 PHE A N 1
ATOM 1294 C CA . PHE A 1 170 ? 5.659 17.833 0.593 1.00 20.95 170 PHE A CA 1
ATOM 1295 C C . PHE A 1 170 ? 5.072 18.862 -0.363 1.00 21.24 170 PHE A C 1
ATOM 1296 O O . PHE A 1 170 ? 4.809 18.550 -1.532 1.00 21.47 170 PHE A O 1
ATOM 1304 N N . LEU A 1 171 ? 4.846 20.079 0.135 1.00 18.38 171 LEU A N 1
ATOM 1305 C CA . LEU A 1 171 ? 4.192 21.113 -0.681 1.00 19.74 171 LEU A CA 1
ATOM 1306 C C . LEU A 1 171 ? 5.110 21.745 -1.733 1.00 18.67 171 LEU A C 1
ATOM 1307 O O . LEU A 1 171 ? 4.661 22.111 -2.808 1.00 19.86 171 LEU A O 1
ATOM 1312 N N . ALA A 1 172 ? 6.385 21.893 -1.414 1.00 17.62 172 ALA A N 1
ATOM 1313 C CA . ALA A 1 172 ? 7.297 22.624 -2.309 1.00 18.53 172 ALA A CA 1
ATOM 1314 C C . ALA A 1 172 ? 7.414 22.090 -3.748 1.00 18.15 172 ALA A C 1
ATOM 1315 O O . ALA A 1 172 ? 7.297 22.877 -4.707 1.00 19.69 172 ALA A O 1
ATOM 1317 N N . PRO A 1 173 ? 7.615 20.760 -3.924 1.00 20.09 173 PRO A N 1
ATOM 1318 C CA . PRO A 1 173 ? 7.682 20.249 -5.298 1.00 21.07 173 PRO A CA 1
ATOM 1319 C C . PRO A 1 173 ? 6.381 20.461 -6.066 1.00 21.48 173 PRO A C 1
ATOM 1320 O O . PRO A 1 173 ? 6.421 20.632 -7.275 1.00 19.41 173 PRO A O 1
ATOM 1324 N N . LEU A 1 174 ? 5.244 20.435 -5.378 1.00 19.81 174 LEU A N 1
ATOM 1325 C CA . LEU A 1 174 ? 3.963 20.659 -6.052 1.00 21.72 174 LEU A CA 1
ATOM 1326 C C . LEU A 1 174 ? 3.770 22.126 -6.438 1.00 24.07 174 LEU A C 1
ATOM 1327 O O . LEU A 1 174 ? 3.070 22.444 -7.391 1.00 28.31 174 LEU A O 1
ATOM 1332 N N . VAL A 1 175 ? 4.369 23.026 -5.679 1.00 20.62 175 VAL A N 1
ATOM 1333 C CA . VAL A 1 175 ? 4.202 24.443 -5.975 1.00 25.12 175 VAL A CA 1
ATOM 1334 C C . VAL A 1 175 ? 5.346 24.932 -6.846 1.00 26.24 175 VAL A C 1
ATOM 1335 O O . VAL A 1 175 ? 5.146 25.386 -7.966 1.00 24.73 175 VAL A O 1
ATOM 1339 N N . VAL A 1 176 ? 6.550 24.841 -6.306 1.00 27.32 176 VAL A N 1
ATOM 1340 C CA . VAL A 1 176 ? 7.728 25.307 -7.010 1.00 29.31 176 VAL A CA 1
ATOM 1341 C C . VAL A 1 176 ? 8.023 24.416 -8.211 1.00 29.55 176 VAL A C 1
ATOM 1342 O O . VAL A 1 176 ? 8.402 24.897 -9.280 1.00 31.24 176 VAL A O 1
ATOM 1346 N N . GLY A 1 177 ? 7.808 23.116 -8.057 1.00 27.95 177 GLY A N 1
ATOM 1347 C CA . GLY A 1 177 ? 8.031 22.204 -9.162 1.00 29.78 177 GLY A CA 1
ATOM 1348 C C . GLY A 1 177 ? 7.061 22.429 -10.305 1.00 33.20 177 GLY A C 1
ATOM 1349 O O . GLY A 1 177 ? 7.438 22.317 -11.472 1.00 36.73 177 GLY A O 1
ATOM 1350 N N . THR A 1 178 ? 5.808 22.746 -9.983 1.00 29.11 178 THR A N 1
ATOM 1351 C CA . THR A 1 178 ? 4.827 23.056 -11.025 1.00 29.24 178 THR A CA 1
ATOM 1352 C C . THR A 1 178 ? 5.243 24.317 -11.782 1.00 28.88 178 THR A C 1
ATOM 1353 O O . THR A 1 178 ? 5.307 24.330 -13.007 1.00 32.35 178 THR A O 1
ATOM 1357 N N . ALA A 1 179 ? 5.523 25.377 -11.037 1.00 30.21 179 ALA A N 1
ATOM 1358 C CA . ALA A 1 179 ? 5.944 26.644 -11.625 1.00 30.56 179 ALA A CA 1
ATOM 1359 C C . ALA A 1 179 ? 7.207 26.501 -12.473 1.00 30.55 179 ALA A C 1
ATOM 1360 O O . ALA A 1 179 ? 7.254 26.955 -13.615 1.00 31.78 179 ALA A O 1
ATOM 1362 N N . GLY A 1 180 ? 8.233 25.880 -11.901 1.00 31.57 180 GLY A N 1
ATOM 1363 C CA . GLY A 1 180 ? 9.531 25.795 -12.549 1.00 28.96 180 GLY A CA 1
ATOM 1364 C C . GLY A 1 180 ? 9.511 24.926 -13.788 1.00 30.75 180 GLY A C 1
ATOM 1365 O O . GLY A 1 180 ? 10.103 25.277 -14.813 1.00 33.68 180 GLY A O 1
ATOM 1366 N N . MET A 1 181 ? 8.817 23.795 -13.708 1.00 32.03 181 MET A N 1
ATOM 1367 C CA . MET A 1 181 ? 8.773 22.865 -14.835 1.00 34.81 181 MET A CA 1
ATOM 1368 C C . MET A 1 181 ? 7.727 23.236 -15.888 1.00 36.90 181 MET A C 1
ATOM 1369 O O . MET A 1 181 ? 7.992 23.144 -17.092 1.00 41.36 181 MET A O 1
ATOM 1374 N N . LYS A 1 182 ? 6.538 23.646 -15.457 1.00 35.25 182 LYS A N 1
ATOM 1375 C CA . LYS A 1 182 ? 5.453 23.866 -16.423 1.00 40.42 182 LYS A CA 1
ATOM 1376 C C . LYS A 1 182 ? 5.525 25.236 -17.079 1.00 39.99 182 LYS A C 1
ATOM 1377 O O . LYS A 1 182 ? 4.983 25.441 -18.165 1.00 41.61 182 LYS A O 1
ATOM 1383 N N . TYR A 1 183 ? 6.186 26.181 -16.419 1.00 39.74 183 TYR A N 1
ATOM 1384 C CA . TYR A 1 183 ? 6.204 27.554 -16.918 1.00 37.46 183 TYR A CA 1
ATOM 1385 C C . TYR A 1 183 ? 7.612 28.082 -17.186 1.00 33.76 183 TYR A C 1
ATOM 1386 O O . TYR A 1 183 ? 7.936 28.431 -18.319 1.00 35.89 183 TYR A O 1
ATOM 1395 N N . ASN A 1 184 ? 8.460 28.118 -16.162 1.00 31.94 184 ASN A N 1
ATOM 1396 C CA . ASN A 1 184 ? 9.781 28.712 -16.319 1.00 32.24 184 ASN A CA 1
ATOM 1397 C C . ASN A 1 184 ? 10.656 28.422 -15.097 1.00 26.04 184 ASN A C 1
ATOM 1398 O O . ASN A 1 184 ? 10.207 28.618 -13.981 1.00 25.89 184 ASN A O 1
ATOM 1403 N N . PHE A 1 185 ? 11.886 27.946 -15.304 1.00 27.02 185 PHE A N 1
ATOM 1404 C CA . PHE A 1 185 ? 12.757 27.606 -14.170 1.00 26.51 185 PHE A CA 1
ATOM 1405 C C . PHE A 1 185 ? 12.948 28.782 -13.224 1.00 25.05 185 PHE A C 1
ATOM 1406 O O . PHE A 1 185 ? 12.817 28.627 -12.010 1.00 21.12 185 PHE A O 1
ATOM 1414 N N . HIS A 1 186 ? 13.270 29.952 -13.776 1.00 23.15 186 HIS A N 1
ATOM 1415 C CA . HIS A 1 186 ? 13.532 31.128 -12.927 1.00 22.96 186 HIS A CA 1
ATOM 1416 C C . HIS A 1 186 ? 12.326 31.528 -12.081 1.00 23.03 186 HIS A C 1
ATOM 1417 O O . HIS A 1 186 ? 12.468 32.002 -10.956 1.00 24.07 186 HIS A O 1
ATOM 1424 N N . LEU A 1 187 ? 11.134 31.352 -12.636 1.00 25.65 187 LEU A N 1
ATOM 1425 C CA . LEU A 1 187 ? 9.918 31.545 -11.862 1.00 26.06 187 LEU A CA 1
ATOM 1426 C C . LEU A 1 187 ? 9.903 30.604 -10.667 1.00 22.40 187 LEU A C 1
ATOM 1427 O O . LEU A 1 187 ? 9.610 31.016 -9.546 1.00 23.51 187 LEU A O 1
ATOM 1432 N N . GLY A 1 188 ? 10.220 29.336 -10.911 1.00 23.06 188 GLY A N 1
ATOM 1433 C CA . GLY A 1 188 ? 10.298 28.352 -9.846 1.00 21.60 188 GLY A CA 1
ATOM 1434 C C . GLY A 1 188 ? 11.277 28.776 -8.762 1.00 22.90 188 GLY A C 1
ATOM 1435 O O . GLY A 1 188 ? 10.937 28.819 -7.576 1.00 19.31 188 GLY A O 1
ATOM 1436 N N . PHE A 1 189 ? 12.499 29.105 -9.162 1.00 23.63 189 PHE A N 1
ATOM 1437 C CA . PHE A 1 189 ? 13.495 29.542 -8.184 1.00 23.31 189 PHE A CA 1
ATOM 1438 C C . PHE A 1 189 ? 13.065 30.846 -7.494 1.00 24.41 189 PHE A C 1
ATOM 1439 O O . PHE A 1 189 ? 13.401 31.085 -6.335 1.00 22.98 189 PHE A O 1
ATOM 1447 N N . GLY A 1 190 ? 12.328 31.687 -8.218 1.00 25.47 190 GLY A N 1
ATOM 1448 C CA . GLY A 1 190 ? 11.861 32.948 -7.662 1.00 27.21 190 GLY A CA 1
ATOM 1449 C C . GLY A 1 190 ? 10.874 32.724 -6.528 1.00 26.61 190 GLY A C 1
ATOM 1450 O O . GLY A 1 190 ? 10.896 33.427 -5.506 1.00 26.79 190 GLY A O 1
ATOM 1451 N N . LEU A 1 191 ? 10.006 31.733 -6.707 1.00 22.94 191 LEU A N 1
ATOM 1452 C CA . LEU A 1 191 ? 9.033 31.384 -5.674 1.00 24.76 191 LEU A CA 1
ATOM 1453 C C . LEU A 1 191 ? 9.726 30.824 -4.4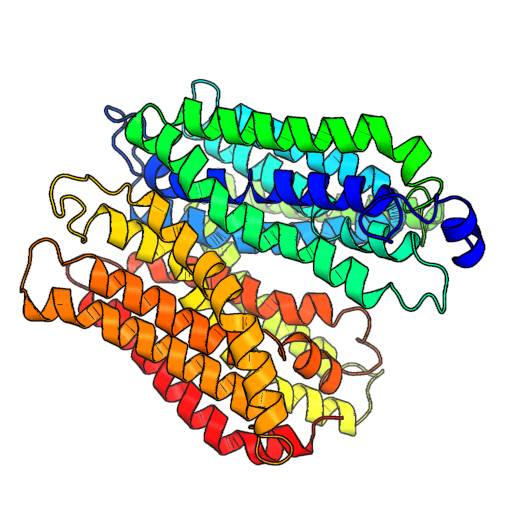29 1.00 23.45 191 LEU A C 1
ATOM 1454 O O . LEU A 1 191 ? 9.300 31.078 -3.303 1.00 22.95 191 LEU A O 1
ATOM 1459 N N . ALA A 1 192 ? 10.802 30.072 -4.630 1.00 23.95 192 ALA A N 1
ATOM 1460 C CA . ALA A 1 192 ? 11.609 29.621 -3.501 1.00 25.23 192 ALA A CA 1
ATOM 1461 C C . ALA A 1 192 ? 12.196 30.813 -2.737 1.00 25.11 192 ALA A C 1
ATOM 1462 O O . ALA A 1 192 ? 12.203 30.823 -1.499 1.00 25.64 192 ALA A O 1
ATOM 1464 N N . ALA A 1 193 ? 12.677 31.817 -3.471 1.00 22.38 193 ALA A N 1
ATOM 1465 C CA . ALA A 1 193 ? 13.192 33.044 -2.860 1.00 22.08 193 ALA A CA 1
ATOM 1466 C C . ALA A 1 193 ? 12.137 33.786 -2.050 1.00 22.94 193 ALA A C 1
ATOM 1467 O O . ALA A 1 193 ? 12.420 34.262 -0.952 1.00 23.88 193 ALA A O 1
ATOM 1469 N N . VAL A 1 194 ? 10.936 33.907 -2.609 1.00 24.46 194 VAL A N 1
ATOM 1470 C CA . VAL A 1 194 ? 9.832 34.585 -1.935 1.00 25.01 194 VAL A CA 1
ATOM 1471 C C . VAL A 1 194 ? 9.457 33.804 -0.675 1.00 25.76 194 VAL A C 1
ATOM 1472 O O . VAL A 1 194 ? 9.178 34.393 0.369 1.00 27.35 194 VAL A O 1
ATOM 1476 N N . GLY A 1 195 ? 9.476 32.477 -0.772 1.00 25.81 195 GLY A N 1
ATOM 1477 C CA . GLY A 1 195 ? 9.257 31.623 0.385 1.00 26.59 195 GLY A CA 1
ATOM 1478 C C . GLY A 1 195 ? 10.213 31.920 1.533 1.00 27.50 195 GLY A C 1
ATOM 1479 O O . GLY A 1 195 ? 9.774 32.136 2.659 1.00 26.96 195 GLY A O 1
ATOM 1480 N N . MET A 1 196 ? 11.516 31.933 1.250 1.00 26.72 196 MET A N 1
ATOM 1481 C CA . MET A 1 196 ? 12.520 32.264 2.258 1.00 24.84 196 MET A CA 1
ATOM 1482 C C . MET A 1 196 ? 12.325 33.683 2.784 1.00 26.55 196 MET A C 1
ATOM 1483 O O . MET A 1 196 ? 12.516 33.944 3.971 1.00 26.25 196 MET A O 1
ATOM 1488 N N . PHE A 1 197 ? 11.932 34.591 1.896 1.00 25.42 197 PHE A N 1
ATOM 1489 C CA . PHE A 1 197 ? 11.662 35.965 2.279 1.00 25.91 197 PHE A CA 1
ATOM 1490 C C . PHE A 1 197 ? 10.536 36.018 3.308 1.00 26.78 197 PHE A C 1
ATOM 1491 O O . PHE A 1 197 ? 10.623 36.753 4.297 1.00 27.89 197 PHE A O 1
ATOM 1499 N N . LEU A 1 198 ? 9.489 35.227 3.092 1.00 27.21 198 LEU A N 1
ATOM 1500 C CA . LEU A 1 198 ? 8.356 35.223 4.019 1.00 31.03 198 LEU A CA 1
ATOM 1501 C C . LEU A 1 198 ? 8.815 34.715 5.373 1.00 31.99 198 LEU A C 1
ATOM 1502 O O . LEU A 1 198 ? 8.406 35.221 6.418 1.00 35.88 198 LEU A O 1
ATOM 1507 N N . GLY A 1 199 ? 9.681 33.713 5.342 1.00 29.04 199 GLY A N 1
ATOM 1508 C CA . GLY A 1 199 ? 10.268 33.170 6.552 1.00 28.58 199 GLY A CA 1
ATOM 1509 C C . GLY A 1 199 ? 11.019 34.246 7.304 1.00 28.23 199 GLY A C 1
ATOM 1510 O O . GLY A 1 199 ? 10.791 34.437 8.500 1.00 24.58 199 GLY A O 1
ATOM 1511 N N . LEU A 1 200 ? 11.898 34.958 6.599 1.00 28.55 200 LEU A N 1
ATOM 1512 C CA . LEU A 1 200 ? 12.675 36.031 7.213 1.00 30.89 200 L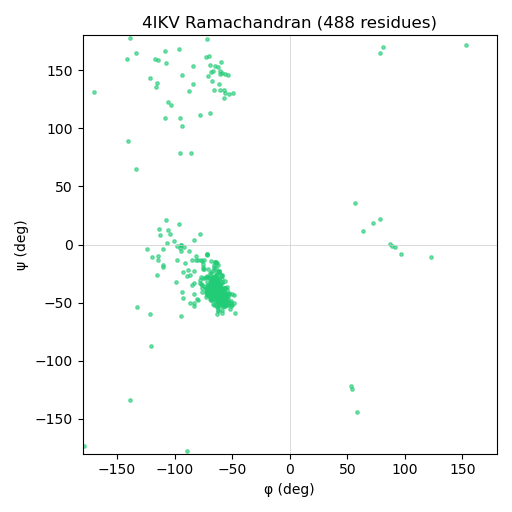EU A CA 1
ATOM 1513 C C . LEU A 1 200 ? 11.777 37.102 7.802 1.00 29.95 200 LEU A C 1
ATOM 1514 O O . LEU A 1 200 ? 12.017 37.572 8.909 1.00 27.73 200 LEU A O 1
ATOM 1519 N N . VAL A 1 201 ? 10.744 37.478 7.055 1.00 28.10 201 VAL A N 1
ATOM 1520 C CA . VAL A 1 201 ? 9.828 38.525 7.495 1.00 31.55 201 VAL A CA 1
ATOM 1521 C C . VAL A 1 201 ? 9.157 38.201 8.829 1.00 32.37 201 VAL A C 1
ATOM 1522 O O . VAL A 1 201 ? 9.137 39.035 9.730 1.00 37.62 201 VAL A O 1
ATOM 1526 N N . VAL A 1 202 ? 8.614 36.995 8.950 1.00 34.07 202 VAL A N 1
ATOM 1527 C CA . VAL A 1 202 ? 7.934 36.579 10.173 1.00 34.06 202 VAL A CA 1
ATOM 1528 C C . VAL A 1 202 ? 8.928 36.502 11.325 1.00 31.83 202 VAL A C 1
ATOM 1529 O O . VAL A 1 202 ? 8.626 36.923 12.452 1.00 27.78 202 VAL A O 1
ATOM 1533 N N . PHE A 1 203 ? 10.115 35.970 11.040 1.00 29.09 203 PHE A N 1
ATOM 1534 C CA . PHE A 1 203 ? 11.189 35.931 12.031 1.00 29.12 203 PHE A CA 1
ATOM 1535 C C . PHE A 1 203 ? 11.551 37.338 12.514 1.00 30.66 203 PHE A C 1
ATOM 1536 O O . PHE A 1 203 ? 11.434 37.625 13.696 1.00 30.54 203 PHE A O 1
ATOM 1544 N N . VAL A 1 204 ? 11.959 38.219 11.600 1.00 31.41 204 VAL A N 1
ATOM 1545 C CA . VAL A 1 204 ? 12.346 39.583 11.972 1.00 35.06 204 VAL A CA 1
ATOM 1546 C C . VAL A 1 204 ? 11.218 40.364 12.670 1.00 34.37 204 VAL A C 1
ATOM 1547 O O . VAL A 1 204 ? 11.438 41.028 13.691 1.00 33.93 204 VAL A O 1
ATOM 1551 N N . ALA A 1 205 ? 10.009 40.265 12.131 1.00 32.54 205 ALA A N 1
ATOM 1552 C CA . ALA A 1 205 ? 8.900 41.069 12.630 1.00 33.22 205 ALA A CA 1
ATOM 1553 C C . ALA A 1 205 ? 8.436 40.642 14.010 1.00 30.97 205 ALA A C 1
ATOM 1554 O O . ALA A 1 205 ? 7.908 41.452 14.761 1.00 32.20 205 ALA A O 1
ATOM 1556 N N . THR A 1 206 ? 8.612 39.372 14.344 1.00 27.71 206 THR A N 1
ATOM 1557 C CA . THR A 1 206 ? 7.983 38.857 15.551 1.00 29.69 206 THR A CA 1
ATOM 1558 C C . THR A 1 206 ? 8.952 38.327 16.596 1.00 29.96 206 THR A C 1
ATOM 1559 O O . THR A 1 206 ? 8.540 38.053 17.714 1.00 28.83 206 THR A O 1
ATOM 1563 N N . ARG A 1 207 ? 10.227 38.180 16.242 1.00 30.04 207 ARG A N 1
ATOM 1564 C CA . ARG A 1 207 ? 11.174 37.551 17.161 1.00 31.66 207 ARG A CA 1
ATOM 1565 C C . ARG A 1 207 ? 11.350 38.322 18.480 1.00 28.86 207 ARG A C 1
ATOM 1566 O O . ARG A 1 207 ? 11.560 37.713 19.526 1.00 30.56 207 ARG A O 1
ATOM 1574 N N . LYS A 1 208 ? 11.253 39.649 18.442 1.00 28.47 208 LYS A N 1
ATOM 1575 C CA . LYS A 1 208 ? 11.493 40.434 19.654 1.00 29.49 208 LYS A CA 1
ATOM 1576 C C . LYS A 1 208 ? 10.433 40.178 20.729 1.00 33.01 208 LYS A C 1
ATOM 1577 O O . LYS A 1 208 ? 10.764 39.858 21.880 1.00 32.61 208 LYS A O 1
ATOM 1579 N N . LYS A 1 209 ? 9.164 40.295 20.352 1.00 33.22 209 LYS A N 1
ATOM 1580 C CA . LYS A 1 209 ? 8.069 40.054 21.293 1.00 35.74 209 LYS A CA 1
ATOM 1581 C C . LYS A 1 209 ? 7.882 38.569 21.621 1.00 34.13 209 LYS A C 1
ATOM 1582 O O . LYS A 1 209 ? 7.726 38.204 22.775 1.00 31.78 209 LYS A O 1
ATOM 1588 N N . ASN A 1 210 ? 7.901 37.715 20.599 1.00 32.71 210 ASN A N 1
ATOM 1589 C CA . ASN A 1 210 ? 7.577 36.300 20.782 1.00 31.30 210 ASN A CA 1
ATOM 1590 C C . ASN A 1 210 ? 8.704 35.481 21.395 1.00 29.93 210 ASN A C 1
ATOM 1591 O O . ASN A 1 210 ? 8.453 34.495 22.086 1.00 29.41 210 ASN A O 1
ATOM 1596 N N . LEU A 1 211 ? 9.945 35.878 21.132 1.00 27.74 211 LEU A N 1
ATOM 1597 C CA . LEU A 1 211 ? 11.087 35.046 21.514 1.00 27.02 211 LEU A CA 1
ATOM 1598 C C . LEU A 1 211 ? 11.929 35.615 22.646 1.00 27.73 211 LEU A C 1
ATOM 1599 O O . LEU A 1 211 ? 12.702 34.889 23.259 1.00 26.71 211 LEU A O 1
ATOM 1604 N N . GLY A 1 212 ? 11.782 36.912 22.908 1.00 27.32 212 GLY A N 1
ATOM 1605 C CA . GLY A 1 212 ? 12.464 37.549 24.027 1.00 29.75 212 GLY A CA 1
ATOM 1606 C C . GLY A 1 212 ? 13.964 37.306 24.033 1.00 31.77 212 GLY A C 1
ATOM 1607 O O . GLY A 1 212 ? 14.651 37.630 23.064 1.00 31.54 212 GLY A O 1
ATOM 1608 N N . LEU A 1 213 ? 14.471 36.716 25.114 1.00 32.11 213 LEU A N 1
ATOM 1609 C CA . LEU A 1 213 ? 15.907 36.478 25.239 1.00 30.51 213 LEU A CA 1
ATOM 1610 C C . LEU A 1 213 ? 16.394 35.255 24.480 1.00 27.89 213 LEU A C 1
ATOM 1611 O O . LEU A 1 213 ? 17.600 35.069 24.340 1.00 29.17 213 LEU A O 1
ATOM 1616 N N . ALA A 1 214 ? 15.467 34.410 24.031 1.00 26.42 214 ALA A N 1
ATOM 1617 C CA . ALA A 1 214 ? 15.820 33.092 23.491 1.00 28.20 214 ALA A CA 1
ATOM 1618 C C . ALA A 1 214 ? 16.802 33.194 22.329 1.00 27.75 214 ALA A C 1
ATOM 1619 O O . ALA A 1 214 ? 16.572 33.932 21.358 1.00 27.23 214 ALA A O 1
ATOM 1621 N N . GLY A 1 215 ? 17.916 32.482 22.451 1.00 25.48 215 GLY A N 1
ATOM 1622 C CA . GLY A 1 215 ? 18.923 32.498 21.406 1.00 23.99 215 GLY A CA 1
ATOM 1623 C C . GLY A 1 215 ? 19.591 33.843 21.161 1.00 24.59 215 GLY A C 1
ATOM 1624 O O . GLY A 1 215 ? 20.312 33.995 20.175 1.00 26.86 215 GLY A O 1
ATOM 1625 N N . THR A 1 216 ? 19.386 34.822 22.047 1.00 26.62 216 THR A N 1
ATOM 1626 C CA . THR A 1 216 ? 19.965 36.151 21.790 1.00 28.26 216 THR A CA 1
ATOM 1627 C C . THR A 1 216 ? 21.330 36.352 22.457 1.00 29.49 216 THR A C 1
ATOM 1628 O O . THR A 1 216 ? 21.945 37.410 22.323 1.00 33.63 216 THR A O 1
ATOM 1632 N N . TYR A 1 217 ? 21.791 35.330 23.164 1.00 27.05 217 TYR A N 1
ATOM 1633 C CA . TYR A 1 217 ? 23.011 35.400 23.959 1.00 31.04 217 TYR A CA 1
ATOM 1634 C C . TYR A 1 217 ? 24.045 34.449 23.357 1.00 31.48 217 TYR A C 1
ATOM 1635 O O . TYR A 1 217 ? 23.689 33.520 22.623 1.00 31.05 217 TYR A O 1
ATOM 1644 N N . VAL A 1 218 ? 25.323 34.680 23.645 1.00 35.07 218 VAL A N 1
ATOM 1645 C CA . VAL A 1 218 ? 26.361 33.738 23.228 1.00 35.96 218 VAL A CA 1
ATOM 1646 C C . VAL A 1 218 ? 26.632 32.789 24.389 1.00 37.58 218 VAL A C 1
ATOM 1647 O O . VAL A 1 218 ? 27.200 33.188 25.400 1.00 35.63 218 VAL A O 1
ATOM 1651 N N . PRO A 1 219 ? 26.213 31.524 24.250 1.00 37.98 219 PRO A N 1
ATOM 1652 C CA . PRO A 1 219 ? 26.316 30.541 25.336 1.00 39.46 219 PRO A CA 1
ATOM 1653 C C . PRO A 1 219 ? 27.762 30.259 25.755 1.00 40.82 219 PRO A C 1
ATOM 1654 O O . PRO A 1 219 ? 28.036 30.052 26.937 1.00 40.97 219 PRO A O 1
ATOM 1658 N N . ASN A 1 220 ? 28.677 30.256 24.792 1.00 41.17 220 ASN A N 1
ATOM 1659 C CA . ASN A 1 220 ? 30.057 29.871 25.055 1.00 44.07 220 ASN A CA 1
ATOM 1660 C C . ASN A 1 220 ? 31.033 30.864 24.425 1.00 42.07 220 ASN A C 1
ATOM 1661 O O . ASN A 1 220 ? 31.785 30.515 23.510 1.00 37.72 220 ASN A O 1
ATOM 1666 N N . PRO A 1 221 ? 31.018 32.115 24.912 1.00 44.25 221 PRO A N 1
ATOM 1667 C CA . PRO A 1 221 ? 31.772 33.184 24.250 1.00 45.78 221 PRO A CA 1
ATOM 1668 C C . PRO A 1 221 ? 33.280 32.971 24.296 1.00 49.77 221 PRO A C 1
ATOM 1669 O O . PRO A 1 221 ? 33.796 32.297 25.192 1.00 52.37 221 PRO A O 1
ATOM 1673 N N . LEU A 1 222 ? 33.973 33.538 23.317 1.00 49.65 222 LEU A N 1
ATOM 1674 C CA . LEU A 1 222 ? 35.418 33.436 23.247 1.00 53.17 222 LEU A CA 1
ATOM 1675 C C . LEU A 1 222 ? 36.072 34.505 24.117 1.00 55.56 222 LEU A C 1
ATOM 1676 O O . LEU A 1 222 ? 35.638 35.660 24.132 1.00 55.08 222 LEU A O 1
ATOM 1681 N N . THR A 1 223 ? 37.115 34.115 24.841 1.00 55.89 223 THR A N 1
ATOM 1682 C CA . THR A 1 223 ? 37.948 35.079 25.540 1.00 59.43 223 THR A CA 1
ATOM 1683 C C . THR A 1 223 ? 38.721 35.851 24.480 1.00 61.15 223 THR A C 1
ATOM 1684 O O . THR A 1 223 ? 38.801 35.406 23.333 1.00 60.12 223 THR A O 1
ATOM 1688 N N . PRO A 1 224 ? 39.262 37.025 24.845 1.00 72.23 224 PRO A N 1
ATOM 1689 C CA . PRO A 1 224 ? 40.089 37.794 23.909 1.00 72.94 224 PRO A CA 1
ATOM 1690 C C . PRO A 1 224 ? 41.213 36.949 23.320 1.00 71.77 224 PRO A C 1
ATOM 1691 O O . PRO A 1 224 ? 41.484 37.028 22.120 1.00 71.09 224 PRO A O 1
ATOM 1695 N N . ALA A 1 225 ? 41.848 36.140 24.162 1.00 71.14 225 ALA A N 1
ATOM 1696 C CA . ALA A 1 225 ? 42.857 35.201 23.694 1.00 70.65 225 ALA A CA 1
ATOM 1697 C C . ALA A 1 225 ? 42.235 34.149 22.782 1.00 67.90 225 ALA A C 1
ATOM 1698 O O . ALA A 1 225 ? 42.827 33.769 21.773 1.00 67.69 225 ALA A O 1
ATOM 1700 N N . GLU A 1 226 ? 41.046 33.673 23.138 1.00 66.91 226 GLU A N 1
ATOM 1701 C CA . GLU A 1 226 ? 40.369 32.667 22.320 1.00 67.11 226 GLU A CA 1
ATOM 1702 C C . GLU A 1 226 ? 39.988 33.230 20.958 1.00 64.24 226 GLU A C 1
ATOM 1703 O O . GLU A 1 226 ? 40.116 32.548 19.942 1.00 62.71 226 GLU A O 1
ATOM 1709 N N . LYS A 1 227 ? 39.515 34.475 20.949 1.00 64.12 227 LYS A N 1
ATOM 1710 C CA . LYS A 1 227 ? 39.137 35.152 19.711 1.00 61.98 227 LYS A CA 1
ATOM 1711 C C . LYS A 1 227 ? 40.343 35.323 18.799 1.00 60.80 227 LYS A C 1
ATOM 1712 O O . LYS A 1 227 ? 40.226 35.237 17.579 1.00 59.78 227 LYS A O 1
ATOM 1716 N N . LYS A 1 228 ? 41.501 35.567 19.404 1.00 61.88 228 LYS A N 1
ATOM 1717 C CA . LYS A 1 228 ? 42.747 35.677 18.663 1.00 63.46 228 LYS A CA 1
ATOM 1718 C C . LYS A 1 228 ? 43.205 34.290 18.221 1.00 65.03 228 LYS A C 1
ATOM 1719 O O . LYS A 1 228 ? 43.755 34.123 17.132 1.00 65.90 228 LYS A O 1
ATOM 1721 N N . LYS A 1 229 ? 42.967 33.296 19.072 1.00 64.60 229 LYS A N 1
ATOM 1722 C CA . LYS A 1 229 ? 43.276 31.913 18.732 1.00 63.06 229 LYS A CA 1
ATOM 1723 C C . LYS A 1 229 ? 42.390 31.434 17.586 1.00 62.06 229 LYS A C 1
ATOM 1724 O O . LYS A 1 229 ? 42.875 30.829 16.631 1.00 61.44 229 LYS A O 1
ATOM 1726 N N . ALA A 1 230 ? 41.093 31.707 17.680 1.00 60.52 230 ALA A N 1
ATOM 1727 C CA . ALA A 1 230 ? 40.169 31.325 16.614 1.00 59.49 230 ALA A CA 1
ATOM 1728 C C . ALA A 1 230 ? 40.473 32.079 15.321 1.00 61.07 230 ALA A C 1
ATOM 1729 O O . ALA A 1 230 ? 40.253 31.564 14.231 1.00 60.48 230 ALA A O 1
ATOM 1731 N N . ALA A 1 231 ? 40.981 33.301 15.448 1.00 64.99 231 ALA A N 1
ATOM 1732 C CA . ALA A 1 231 ? 41.376 34.083 14.282 1.00 67.58 231 ALA A CA 1
ATOM 1733 C C . ALA A 1 231 ? 42.601 33.462 13.621 1.00 70.77 231 ALA A C 1
ATOM 1734 O O . ALA A 1 231 ? 42.716 33.447 12.394 1.00 70.99 231 ALA A O 1
ATOM 1736 N N . ALA A 1 232 ? 43.511 32.948 14.444 1.00 72.56 232 ALA A N 1
ATOM 1737 C CA . ALA A 1 232 ? 44.718 32.299 13.948 1.00 73.34 232 ALA A CA 1
ATOM 1738 C C . ALA A 1 232 ? 44.387 31.013 13.199 1.00 70.61 232 ALA A C 1
ATOM 1739 O O . ALA A 1 232 ? 44.963 30.733 12.148 1.00 72.34 232 ALA A O 1
ATOM 1741 N N . ILE A 1 233 ? 43.458 30.234 13.744 1.00 66.78 233 ILE A N 1
ATOM 1742 C CA . ILE A 1 233 ? 43.024 28.997 13.097 1.00 65.48 233 ILE A CA 1
ATOM 1743 C C . ILE A 1 233 ? 42.391 29.275 11.730 1.00 64.24 233 ILE A C 1
ATOM 1744 O O . ILE A 1 233 ? 42.586 28.515 10.778 1.00 61.03 233 ILE A O 1
ATOM 1749 N N . MET A 1 234 ? 41.656 30.380 11.627 1.00 66.19 234 MET A N 1
ATOM 1750 C CA . MET A 1 234 ? 41.070 30.788 10.352 1.00 67.42 234 MET A CA 1
ATOM 1751 C C . MET A 1 234 ? 42.157 31.139 9.342 1.00 70.21 234 MET A C 1
ATOM 1752 O O . MET A 1 234 ? 42.002 30.910 8.140 1.00 69.22 234 MET A O 1
ATOM 1757 N N . ALA A 1 235 ? 43.256 31.697 9.841 1.00 72.93 235 ALA A N 1
ATOM 1758 C CA . ALA A 1 235 ? 44.410 32.011 9.007 1.00 74.00 235 ALA A CA 1
ATOM 1759 C C . ALA A 1 235 ? 45.134 30.736 8.557 1.00 73.83 235 ALA A C 1
ATOM 1760 O O . ALA A 1 235 ? 45.662 30.671 7.442 1.00 73.91 235 ALA A O 1
ATOM 1762 N N . VAL A 1 236 ? 45.159 29.728 9.430 1.00 72.15 236 VAL A N 1
ATOM 1763 C CA . VAL A 1 236 ? 45.703 28.413 9.079 1.00 68.79 236 VAL A CA 1
ATOM 1764 C C . VAL A 1 236 ? 44.882 27.789 7.956 1.00 64.56 236 VAL A C 1
ATOM 1765 O O . VAL A 1 236 ? 45.430 27.235 7.001 1.00 63.59 236 VAL A O 1
ATOM 1769 N N . GLY A 1 237 ? 43.561 27.890 8.074 1.00 61.63 237 GLY A N 1
ATOM 1770 C CA . GLY A 1 237 ? 42.662 27.407 7.044 1.00 57.83 237 GLY A CA 1
ATOM 1771 C C . GLY A 1 237 ? 42.833 28.196 5.761 1.00 58.50 237 GLY A C 1
ATOM 1772 O O . GLY A 1 237 ? 42.683 27.649 4.670 1.00 57.76 237 GLY A O 1
ATOM 1773 N N . ALA A 1 238 ? 43.154 29.481 5.903 1.00 60.09 238 ALA A N 1
ATOM 1774 C CA . ALA A 1 238 ? 43.385 30.374 4.769 1.00 62.71 238 ALA A CA 1
ATOM 1775 C C . ALA A 1 238 ? 44.699 30.054 4.063 1.00 66.24 238 ALA A C 1
ATOM 1776 O O . ALA A 1 238 ? 44.815 30.221 2.850 1.00 66.78 238 ALA A O 1
ATOM 1778 N N . VAL A 1 239 ? 45.687 29.599 4.827 1.00 69.38 239 VAL A N 1
ATOM 1779 C CA . VAL A 1 239 ? 46.958 29.162 4.254 1.00 71.82 239 VAL A CA 1
ATOM 1780 C C . VAL A 1 239 ? 46.793 27.839 3.504 1.00 68.99 239 VAL A C 1
ATOM 1781 O O . VAL A 1 239 ? 47.371 27.643 2.437 1.00 68.58 239 VAL A O 1
ATOM 1783 N N . VAL A 1 240 ? 45.995 26.940 4.074 1.00 66.96 240 VAL A N 1
ATOM 1784 C CA . VAL A 1 240 ? 45.726 25.637 3.472 1.00 65.63 240 VAL A CA 1
ATOM 1785 C C . VAL A 1 240 ? 45.035 25.769 2.113 1.00 64.13 240 VAL A C 1
ATOM 1786 O O . VAL A 1 240 ? 45.391 25.068 1.162 1.00 64.49 240 VAL A O 1
ATOM 1790 N N . ILE A 1 241 ? 44.053 26.666 2.016 1.00 61.33 241 ILE A N 1
ATOM 1791 C CA . ILE A 1 241 ? 43.373 26.891 0.740 1.00 57.01 241 ILE A CA 1
ATOM 1792 C C . ILE A 1 241 ? 44.303 27.606 -0.243 1.00 55.38 241 ILE A C 1
ATOM 1793 O O . ILE A 1 241 ? 44.324 27.286 -1.434 1.00 54.69 241 ILE A O 1
ATOM 1798 N N . ALA A 1 242 ? 45.083 28.556 0.266 1.00 53.73 242 ALA A N 1
ATOM 1799 C CA . ALA A 1 242 ? 46.056 29.258 -0.559 1.00 54.54 242 ALA A CA 1
ATOM 1800 C C . ALA A 1 242 ? 47.051 28.286 -1.186 1.00 57.18 242 ALA A C 1
ATOM 1801 O O . ALA A 1 242 ? 47.288 28.322 -2.395 1.00 58.03 242 ALA A O 1
ATOM 1803 N N . VAL A 1 243 ? 47.626 27.411 -0.366 1.00 56.90 243 VAL A N 1
ATOM 1804 C CA . VAL A 1 243 ? 48.660 26.509 -0.859 1.00 58.91 243 VAL A CA 1
ATOM 1805 C C . VAL A 1 243 ? 48.081 25.516 -1.856 1.00 57.82 243 VAL A C 1
ATOM 1806 O O . VAL A 1 243 ? 48.782 25.051 -2.751 1.00 58.83 243 VAL A O 1
ATOM 1810 N N . LEU A 1 244 ? 46.796 25.208 -1.704 1.00 57.78 244 LEU A N 1
ATOM 1811 C CA . LEU A 1 244 ? 46.118 24.311 -2.626 1.00 59.97 244 LEU A CA 1
ATOM 1812 C C . LEU A 1 244 ? 45.998 24.966 -3.993 1.00 57.58 244 LEU A C 1
ATOM 1813 O O . LEU A 1 244 ? 46.282 24.341 -5.014 1.00 56.47 244 LEU A O 1
ATOM 1818 N N . LEU A 1 245 ? 45.587 26.231 -3.997 1.00 55.21 245 LEU A N 1
ATOM 1819 C CA . LEU A 1 245 ? 45.408 26.979 -5.233 1.00 54.46 245 LEU A CA 1
ATOM 1820 C C . LEU A 1 245 ? 46.700 27.052 -6.041 1.00 52.37 245 LEU A C 1
ATOM 1821 O O . LEU A 1 245 ? 46.691 26.822 -7.246 1.00 50.31 245 LEU A O 1
ATOM 1826 N N . ALA A 1 246 ? 47.808 27.350 -5.365 1.00 53.17 246 ALA A N 1
ATOM 1827 C CA . ALA A 1 246 ? 49.118 27.438 -6.015 1.00 53.15 246 ALA A CA 1
ATOM 1828 C C . ALA A 1 246 ? 49.555 26.113 -6.647 1.00 49.91 246 ALA A C 1
ATOM 1829 O O . ALA A 1 246 ? 50.379 26.095 -7.562 1.00 51.78 246 ALA A O 1
ATOM 1831 N N . ILE A 1 247 ? 49.010 25.008 -6.151 1.00 44.56 247 ILE A N 1
ATOM 1832 C CA . ILE A 1 247 ? 49.326 23.696 -6.699 1.00 44.86 247 ILE A CA 1
ATOM 1833 C C . ILE A 1 247 ? 48.302 23.286 -7.758 1.00 42.07 247 ILE A C 1
ATOM 1834 O O . ILE A 1 247 ? 48.659 22.735 -8.810 1.00 41.06 247 ILE A O 1
ATOM 1839 N N . LEU A 1 248 ? 47.033 23.577 -7.480 1.00 40.07 248 LEU A N 1
ATOM 1840 C CA . LEU A 1 248 ? 45.931 23.074 -8.296 1.00 41.37 248 LEU A CA 1
ATOM 1841 C C . LEU A 1 248 ? 45.718 23.864 -9.578 1.00 39.85 248 LEU A C 1
ATOM 1842 O O . LEU A 1 248 ? 45.566 23.280 -10.651 1.00 34.01 248 LEU A O 1
ATOM 1847 N N . ILE A 1 249 ? 45.689 25.187 -9.452 1.00 35.68 249 ILE A N 1
ATOM 1848 C CA . ILE A 1 249 ? 45.447 26.070 -10.593 1.00 35.92 249 ILE A CA 1
ATOM 1849 C C . ILE A 1 249 ? 46.457 25.926 -11.753 1.00 38.00 249 ILE A C 1
ATOM 1850 O O . ILE A 1 249 ? 46.043 25.655 -12.878 1.00 36.86 249 ILE A O 1
ATOM 1855 N N . PRO A 1 250 ? 47.776 26.087 -11.488 1.00 42.12 250 PRO A N 1
ATOM 1856 C CA . PRO A 1 250 ? 48.745 26.036 -12.599 1.00 42.49 250 PRO A CA 1
ATOM 1857 C C . PRO A 1 250 ? 48.768 24.691 -13.317 1.00 41.86 250 PRO A C 1
ATOM 1858 O O . PRO A 1 250 ? 49.275 24.599 -14.440 1.00 40.97 250 PRO A O 1
ATOM 1862 N N . ASN A 1 251 ? 48.229 23.664 -12.670 1.00 38.20 251 ASN A N 1
ATOM 1863 C CA . ASN A 1 251 ? 48.216 22.323 -13.233 1.00 39.24 251 ASN A CA 1
ATOM 1864 C C . ASN A 1 251 ? 46.879 21.951 -13.854 1.00 40.37 251 ASN A C 1
ATOM 1865 O O . ASN A 1 251 ? 46.703 20.830 -14.327 1.00 40.74 251 ASN A O 1
ATOM 1870 N N . GLY A 1 252 ? 45.943 22.899 -13.858 1.00 40.34 252 GLY A N 1
ATOM 1871 C CA . GLY A 1 252 ? 44.641 22.679 -14.460 1.00 40.74 252 GLY A CA 1
ATOM 1872 C C . GLY A 1 252 ? 43.747 21.741 -13.666 1.00 41.43 252 GLY A C 1
ATOM 1873 O O . GLY A 1 252 ? 42.775 21.209 -14.204 1.00 41.21 252 GLY A O 1
ATOM 1874 N N . TRP A 1 253 ? 44.074 21.546 -12.388 1.00 41.24 253 TRP A N 1
ATOM 1875 C CA . TRP A 1 253 ? 43.305 20.670 -11.500 1.00 40.24 253 TRP A CA 1
ATOM 1876 C C . TRP A 1 253 ? 42.251 21.423 -10.691 1.00 40.05 253 TRP A C 1
ATOM 1877 O O . TRP A 1 253 ? 41.533 20.829 -9.891 1.00 40.67 253 TRP A O 1
ATOM 1888 N N . PHE A 1 254 ? 42.157 22.731 -10.869 1.00 40.12 254 PHE A N 1
ATOM 1889 C CA . PHE A 1 254 ? 41.163 23.468 -10.104 1.00 41.21 254 PHE A CA 1
ATOM 1890 C C . PHE A 1 254 ? 39.804 23.437 -10.817 1.00 38.27 254 PHE A C 1
ATOM 1891 O O . PHE A 1 254 ? 39.410 24.408 -11.469 1.00 38.41 254 PHE A O 1
ATOM 1899 N N . THR A 1 255 ? 39.104 22.309 -10.678 1.00 32.30 255 THR A N 1
ATOM 1900 C CA . THR A 1 255 ? 37.861 22.042 -11.408 1.00 31.19 255 THR A CA 1
ATOM 1901 C C . THR A 1 255 ? 36.762 21.503 -10.494 1.00 28.37 255 THR A C 1
ATOM 1902 O O . THR A 1 255 ? 37.030 21.031 -9.380 1.00 29.16 255 THR A O 1
ATOM 1906 N N . VAL A 1 256 ? 35.525 21.533 -10.978 1.00 29.85 256 VAL A N 1
ATOM 1907 C CA . VAL A 1 256 ? 34.416 20.959 -10.213 1.00 28.13 256 VAL A CA 1
ATOM 1908 C C . VAL A 1 256 ? 34.589 19.440 -10.039 1.00 25.11 256 VAL A C 1
ATOM 1909 O O . VAL A 1 256 ? 34.198 18.872 -9.017 1.00 26.58 256 VAL A O 1
ATOM 1913 N N . GLU A 1 257 ? 35.212 18.792 -11.021 1.00 25.75 257 GLU A N 1
ATOM 1914 C CA . GLU A 1 257 ? 35.431 17.350 -10.964 1.00 27.32 257 GLU A CA 1
ATOM 1915 C C . GLU A 1 257 ? 36.404 16.965 -9.844 1.00 28.77 257 GLU A C 1
ATOM 1916 O O . GLU A 1 257 ? 36.177 15.993 -9.106 1.00 25.55 257 GLU A O 1
ATOM 1922 N N . THR A 1 258 ? 37.482 17.733 -9.716 1.00 23.31 258 THR A N 1
ATOM 1923 C CA . THR A 1 258 ? 38.438 17.553 -8.618 1.00 24.82 258 THR A CA 1
ATOM 1924 C C . THR A 1 258 ? 37.749 17.735 -7.268 1.00 27.43 258 THR A C 1
ATOM 1925 O O . THR A 1 258 ? 37.985 16.974 -6.323 1.00 25.37 258 THR A O 1
ATOM 1929 N N . PHE A 1 259 ? 36.892 18.749 -7.187 1.00 23.22 259 PHE A N 1
ATOM 1930 C CA . PHE A 1 259 ? 36.183 19.042 -5.958 1.00 23.50 259 PHE A CA 1
ATOM 1931 C C . PHE A 1 259 ? 35.240 17.917 -5.568 1.00 24.15 259 PHE A C 1
ATOM 1932 O O . PHE A 1 259 ? 35.185 17.521 -4.396 1.00 24.42 259 PHE A O 1
ATOM 1940 N N . ILE A 1 260 ? 34.496 17.410 -6.546 1.00 25.51 260 ILE A N 1
ATOM 1941 C CA . ILE A 1 260 ? 33.579 16.304 -6.305 1.00 25.67 260 ILE A CA 1
ATOM 1942 C C . ILE A 1 260 ? 34.358 15.093 -5.814 1.00 24.80 260 ILE A C 1
ATOM 1943 O O . ILE A 1 260 ? 33.937 14.425 -4.874 1.00 25.32 260 ILE A O 1
ATOM 1948 N N . SER A 1 261 ? 35.500 14.816 -6.439 1.00 22.68 261 SER A N 1
ATOM 1949 C CA . SER A 1 261 ? 36.317 13.670 -6.033 1.00 26.08 261 SER A CA 1
ATOM 1950 C C . SER A 1 261 ? 36.840 13.839 -4.612 1.00 23.83 261 SER A C 1
ATOM 1951 O O . SER A 1 261 ? 36.942 12.867 -3.863 1.00 24.59 261 SER A O 1
ATOM 1954 N N . LEU A 1 262 ? 37.174 15.075 -4.251 1.00 23.74 262 LEU A N 1
ATOM 1955 C CA . LEU A 1 262 ? 37.679 15.381 -2.914 1.00 26.53 262 LEU A CA 1
ATOM 1956 C C . LEU A 1 262 ? 36.593 15.167 -1.862 1.00 27.41 262 LEU A C 1
ATOM 1957 O O . LEU A 1 262 ? 36.858 14.676 -0.761 1.00 26.55 262 LEU A O 1
ATOM 1962 N N . VAL A 1 263 ? 35.372 15.560 -2.201 1.00 25.16 263 VAL A N 1
ATOM 1963 C CA . VAL A 1 263 ? 34.235 15.310 -1.324 1.00 22.83 263 VAL A CA 1
ATOM 1964 C C . VAL A 1 263 ? 34.079 13.807 -1.078 1.00 21.51 263 VAL A C 1
ATOM 1965 O O . VAL A 1 263 ? 33.859 13.378 0.058 1.00 22.10 263 VAL A O 1
ATOM 1969 N N . GLY A 1 264 ? 34.213 13.015 -2.144 1.00 23.35 264 GLY A N 1
ATOM 1970 C CA . GLY A 1 264 ? 34.163 11.564 -2.033 1.00 24.00 264 GLY A CA 1
ATOM 1971 C C . GLY A 1 264 ? 35.230 10.995 -1.113 1.00 25.18 264 GLY A C 1
ATOM 1972 O O . GLY A 1 264 ? 34.931 10.189 -0.235 1.00 27.47 264 GLY A O 1
ATOM 1973 N N . ILE A 1 265 ? 36.477 11.408 -1.322 1.00 23.86 265 ILE A N 1
ATOM 1974 C CA . ILE A 1 265 ? 37.581 10.982 -0.469 1.00 23.13 265 ILE A CA 1
ATOM 1975 C C . ILE A 1 265 ? 37.307 11.300 1.003 1.00 26.81 265 ILE A C 1
ATOM 1976 O O . ILE A 1 265 ? 37.511 10.454 1.875 1.00 28.39 265 ILE A O 1
ATOM 1981 N N . LEU A 1 266 ? 36.830 12.513 1.273 1.00 25.85 266 LEU A N 1
ATOM 1982 C CA . LEU A 1 266 ? 36.494 12.920 2.632 1.00 26.42 266 LEU A CA 1
ATOM 1983 C C . LEU A 1 266 ? 35.337 12.095 3.198 1.00 27.91 266 LEU A C 1
ATOM 1984 O O . LEU A 1 266 ? 35.290 11.823 4.393 1.00 27.06 266 LEU A O 1
ATOM 1989 N N . GLY A 1 267 ? 34.417 11.683 2.330 1.00 28.70 267 GLY A N 1
ATOM 1990 C CA . GLY A 1 267 ? 33.304 10.840 2.742 1.00 28.26 267 GLY A CA 1
ATOM 1991 C C . GLY A 1 267 ? 33.759 9.526 3.349 1.00 27.85 267 GLY A C 1
ATOM 1992 O O . GLY A 1 267 ? 33.081 8.955 4.207 1.00 26.04 267 GLY A O 1
ATOM 1993 N N . ILE A 1 268 ? 34.918 9.049 2.906 1.00 27.12 268 ILE A N 1
ATOM 1994 C CA . ILE A 1 268 ? 35.491 7.811 3.417 1.00 30.05 268 ILE A CA 1
ATOM 1995 C C . ILE A 1 268 ? 36.455 8.068 4.575 1.00 28.81 268 ILE A C 1
ATOM 1996 O O . ILE A 1 268 ? 36.397 7.396 5.609 1.00 30.47 268 ILE A O 1
ATOM 2001 N N . ILE A 1 269 ? 37.330 9.051 4.404 1.00 24.53 269 ILE A N 1
ATOM 2002 C CA . ILE A 1 269 ? 38.421 9.292 5.355 1.00 28.50 269 ILE A CA 1
ATOM 2003 C C . ILE A 1 269 ? 37.954 9.891 6.678 1.00 28.35 269 ILE A C 1
ATOM 2004 O O . ILE A 1 269 ? 38.456 9.535 7.752 1.00 29.53 269 ILE A O 1
ATOM 2009 N N . ILE A 1 270 ? 37.008 10.818 6.609 1.00 26.23 270 ILE A N 1
ATOM 2010 C CA . ILE A 1 270 ? 36.523 11.463 7.827 1.00 27.65 270 ILE A CA 1
ATOM 2011 C C . ILE A 1 270 ? 35.855 10.476 8.811 1.00 25.76 270 ILE A C 1
ATOM 2012 O O . ILE A 1 270 ? 36.170 10.488 9.999 1.00 25.70 270 ILE A O 1
ATOM 2017 N N . PRO A 1 271 ? 34.948 9.615 8.325 1.00 25.24 271 PRO A N 1
ATOM 2018 C CA . PRO A 1 271 ? 34.433 8.619 9.270 1.00 26.71 271 PRO A CA 1
ATOM 2019 C C . PRO A 1 271 ? 35.523 7.713 9.856 1.00 25.55 271 PRO A C 1
ATOM 2020 O O . PRO A 1 271 ? 35.493 7.434 11.054 1.00 23.11 271 PRO A O 1
ATOM 2024 N N . ILE A 1 272 ? 36.461 7.262 9.032 1.00 26.74 272 ILE A N 1
ATOM 2025 C CA . ILE A 1 272 ? 37.523 6.391 9.531 1.00 29.48 272 ILE A CA 1
ATOM 2026 C C . ILE A 1 272 ? 38.304 7.065 10.649 1.00 33.66 272 ILE A C 1
ATOM 2027 O O . ILE A 1 272 ? 38.510 6.493 11.724 1.00 36.29 272 ILE A O 1
ATOM 2032 N N . ILE A 1 273 ? 38.717 8.299 10.399 1.00 33.94 273 ILE A N 1
ATOM 2033 C CA . ILE A 1 273 ? 39.513 9.049 11.368 1.00 36.24 273 ILE A CA 1
ATOM 2034 C C . ILE A 1 273 ? 38.765 9.236 12.687 1.00 32.68 273 ILE A C 1
ATOM 2035 O O . ILE A 1 273 ? 39.334 9.067 13.766 1.00 30.90 273 ILE A O 1
ATOM 2040 N N . TYR A 1 274 ? 37.485 9.569 12.592 1.00 32.34 274 TYR A N 1
ATOM 2041 C CA . TYR A 1 274 ? 36.669 9.797 13.774 1.00 31.69 274 TYR A CA 1
ATOM 2042 C C . TYR A 1 274 ? 36.512 8.531 14.615 1.00 26.65 274 TYR A C 1
ATOM 2043 O O . TYR A 1 274 ? 36.537 8.584 15.845 1.00 25.01 274 TYR A O 1
ATOM 2052 N N . PHE A 1 275 ? 36.341 7.391 13.956 1.00 26.48 275 PHE A N 1
ATOM 2053 C CA . PHE A 1 275 ? 36.292 6.126 14.681 1.00 24.36 275 PHE A CA 1
ATOM 2054 C C . PHE A 1 275 ? 37.607 5.824 15.404 1.00 24.71 275 PHE A C 1
ATOM 2055 O O . PHE A 1 275 ? 37.596 5.307 16.515 1.00 25.00 275 PHE A O 1
ATOM 2063 N N . VAL A 1 276 ? 38.736 6.154 14.785 1.00 26.48 276 VAL A N 1
ATOM 2064 C CA . VAL A 1 276 ? 40.026 5.914 15.432 1.00 27.71 276 VAL A CA 1
ATOM 2065 C C . VAL A 1 276 ? 40.205 6.842 16.635 1.00 28.54 276 VAL A C 1
ATOM 2066 O O . VAL A 1 276 ? 40.700 6.427 17.682 1.00 27.95 276 VAL A O 1
ATOM 2070 N N . VAL A 1 277 ? 39.813 8.104 16.463 1.00 28.74 277 VAL A N 1
ATOM 2071 C CA . VAL A 1 277 ? 39.851 9.081 17.541 1.00 30.38 277 VAL A CA 1
ATOM 2072 C C . VAL A 1 277 ? 39.034 8.607 18.739 1.00 29.65 277 VAL A C 1
ATOM 2073 O O . VAL A 1 277 ? 39.476 8.728 19.880 1.00 29.99 277 VAL A O 1
ATOM 2077 N N . MET A 1 278 ? 37.848 8.059 18.483 1.00 28.01 278 MET A N 1
ATOM 2078 C CA . MET A 1 278 ? 36.995 7.598 19.576 1.00 29.31 278 MET A CA 1
ATOM 2079 C C . MET A 1 278 ? 37.564 6.359 20.251 1.00 31.07 278 MET A C 1
ATOM 2080 O O . MET A 1 278 ? 37.543 6.239 21.484 1.00 29.69 278 MET A O 1
ATOM 2085 N N . TYR A 1 279 ? 38.074 5.443 19.432 1.00 28.76 279 TYR A N 1
ATOM 2086 C CA . TYR A 1 279 ? 38.556 4.163 19.923 1.00 26.81 279 TYR A CA 1
ATOM 2087 C C . TYR A 1 279 ? 39.828 4.325 20.737 1.00 30.02 279 TYR A C 1
ATOM 2088 O O . TYR A 1 279 ? 40.003 3.662 21.761 1.00 32.09 279 TYR A O 1
ATOM 2097 N N . ARG A 1 280 ? 40.699 5.220 20.286 1.00 29.26 280 ARG A N 1
ATOM 2098 C CA . ARG A 1 280 ? 42.009 5.414 20.895 1.00 31.97 280 ARG A CA 1
ATOM 2099 C C . ARG A 1 280 ? 42.015 6.482 21.983 1.00 31.52 280 ARG A C 1
ATOM 2100 O O . ARG A 1 280 ? 43.049 6.724 22.602 1.00 33.48 280 ARG A O 1
ATOM 2108 N N . SER A 1 281 ? 40.881 7.133 22.216 1.00 30.70 281 SER A N 1
ATOM 2109 C CA . SER A 1 281 ? 40.834 8.200 23.224 1.00 30.48 281 SER A CA 1
ATOM 2110 C C . SER A 1 281 ? 41.187 7.707 24.631 1.00 31.29 281 SER A C 1
ATOM 2111 O O . SER A 1 281 ? 40.671 6.683 25.077 1.00 31.59 281 SER A O 1
ATOM 2114 N N . PRO A 1 282 ? 42.061 8.446 25.339 1.00 34.06 282 PRO A N 1
ATOM 2115 C CA . PRO A 1 282 ? 42.392 8.102 26.727 1.00 37.85 282 PRO A CA 1
ATOM 2116 C C . PRO A 1 282 ? 41.238 8.403 27.687 1.00 38.04 282 PRO A C 1
ATOM 2117 O O . PRO A 1 282 ? 41.306 8.022 28.853 1.00 41.62 282 PRO A O 1
ATOM 2121 N N . LYS A 1 283 ? 40.196 9.073 27.202 1.00 36.49 283 LYS A N 1
ATOM 2122 C CA . LYS A 1 283 ? 39.075 9.463 28.050 1.00 38.31 283 LYS A CA 1
ATOM 2123 C C . LYS A 1 283 ? 37.925 8.472 27.977 1.00 35.96 283 LYS A C 1
ATOM 2124 O O . LYS A 1 283 ? 36.803 8.784 28.365 1.00 34.55 283 LYS A O 1
ATOM 2130 N N . THR A 1 284 ? 38.213 7.272 27.493 1.00 35.17 284 THR A N 1
ATOM 2131 C CA . THR A 1 284 ? 37.196 6.248 27.320 1.00 34.94 284 THR A CA 1
ATOM 2132 C C . THR A 1 284 ? 37.519 5.051 28.214 1.00 34.90 284 THR A C 1
ATOM 2133 O O . THR A 1 284 ? 38.664 4.880 28.635 1.00 35.50 284 THR A O 1
ATOM 2137 N N . THR A 1 285 ? 36.514 4.227 28.502 1.00 33.44 285 THR A N 1
ATOM 2138 C CA . THR A 1 285 ? 36.719 2.981 29.243 1.00 33.56 285 THR A CA 1
ATOM 2139 C C . THR A 1 285 ? 36.862 1.805 28.264 1.00 32.06 285 THR A C 1
ATOM 2140 O O . THR A 1 285 ? 36.590 1.960 27.070 1.00 30.63 285 THR A O 1
ATOM 2144 N N . ALA A 1 286 ? 37.285 0.638 28.757 1.00 34.91 286 ALA A N 1
ATOM 2145 C CA . ALA A 1 286 ? 37.410 -0.543 27.889 1.00 33.90 286 ALA A CA 1
ATOM 2146 C C . ALA A 1 286 ? 36.046 -0.960 27.346 1.00 33.83 286 ALA A C 1
ATOM 2147 O O . ALA A 1 286 ? 35.910 -1.379 26.185 1.00 33.01 286 ALA A O 1
ATOM 2149 N N . GLU A 1 287 ? 35.034 -0.833 28.196 1.00 35.51 287 GLU A N 1
ATOM 2150 C CA . GLU A 1 287 ? 33.661 -1.148 27.824 1.00 35.12 287 GLU A CA 1
ATOM 2151 C C . GLU A 1 287 ? 33.178 -0.220 26.702 1.00 31.04 287 GLU A C 1
ATOM 2152 O O . GLU A 1 287 ? 32.538 -0.662 25.736 1.00 28.55 287 GLU A O 1
ATOM 2158 N N . GLU A 1 288 ? 33.493 1.068 26.815 1.00 28.49 288 GLU A N 1
ATOM 2159 C CA . GLU A 1 288 ? 33.151 2.004 25.745 1.00 26.71 288 GLU A CA 1
ATOM 2160 C C . GLU A 1 288 ? 33.850 1.677 24.432 1.00 26.20 288 GLU A C 1
ATOM 2161 O O . GLU A 1 288 ? 33.264 1.804 23.357 1.00 25.59 288 GLU A O 1
ATOM 2167 N N . ARG A 1 289 ? 35.100 1.242 24.513 1.00 29.64 289 ARG A N 1
ATOM 2168 C CA . ARG A 1 289 ? 35.847 0.886 23.302 1.00 29.20 289 ARG A CA 1
ATOM 2169 C C . ARG A 1 289 ? 35.197 -0.277 22.543 1.00 28.26 289 ARG A C 1
ATOM 2170 O O . ARG A 1 289 ? 35.083 -0.242 21.316 1.00 27.24 289 ARG A O 1
ATOM 2178 N N . SER A 1 290 ? 34.728 -1.288 23.267 1.00 27.57 290 SER A N 1
ATOM 2179 C CA . SER A 1 290 ? 34.006 -2.386 22.608 1.00 28.82 290 SER A CA 1
ATOM 2180 C C . SER A 1 290 ? 32.735 -1.868 21.933 1.00 25.99 290 SER A C 1
ATOM 2181 O O . SER A 1 290 ? 32.364 -2.321 20.848 1.00 24.85 290 SER A O 1
ATOM 2184 N N . ARG A 1 291 ? 32.074 -0.910 22.575 1.00 26.53 291 ARG A N 1
ATOM 2185 C CA . ARG A 1 291 ? 30.860 -0.316 22.016 1.00 26.23 291 ARG A CA 1
ATOM 2186 C C . ARG A 1 291 ? 31.103 0.476 20.724 1.00 27.89 291 ARG A C 1
ATOM 2187 O O . ARG A 1 291 ? 30.277 0.441 19.811 1.00 26.04 291 ARG A O 1
ATOM 2195 N N . VAL A 1 292 ? 32.236 1.168 20.643 1.00 27.92 292 VAL A N 1
ATOM 2196 C CA . VAL A 1 292 ? 32.631 1.865 19.417 1.00 26.24 292 VAL A CA 1
ATOM 2197 C C . VAL A 1 292 ? 32.784 0.884 18.247 1.00 26.69 292 VAL A C 1
ATOM 2198 O O . VAL A 1 292 ? 32.337 1.153 17.126 1.00 23.52 292 VAL A O 1
ATOM 2202 N N . ILE A 1 293 ? 33.402 -0.258 18.524 1.00 25.68 293 ILE A N 1
ATOM 2203 C CA . ILE A 1 293 ? 33.521 -1.323 17.528 1.00 27.67 293 ILE A CA 1
ATOM 2204 C C . ILE A 1 293 ? 32.144 -1.813 17.084 1.00 23.15 293 ILE A C 1
ATOM 2205 O O . ILE A 1 293 ? 31.892 -1.981 15.895 1.00 26.53 293 ILE A O 1
ATOM 2210 N N . ALA A 1 294 ? 31.263 -2.029 18.053 1.00 22.89 294 ALA A N 1
ATOM 2211 C CA . ALA A 1 294 ? 29.908 -2.484 17.796 1.00 22.51 294 ALA A CA 1
ATOM 2212 C C . ALA A 1 294 ? 29.131 -1.486 16.946 1.00 24.00 294 ALA A C 1
ATOM 2213 O O . ALA A 1 294 ? 28.242 -1.866 16.191 1.00 21.54 294 ALA A O 1
ATOM 2215 N N . TYR A 1 295 ? 29.464 -0.207 17.071 1.00 23.78 295 TYR A N 1
ATOM 2216 C CA . TYR A 1 295 ? 28.779 0.820 16.292 1.00 23.80 295 TYR A CA 1
ATOM 2217 C C . TYR A 1 295 ? 29.166 0.775 14.813 1.00 24.95 295 TYR A C 1
ATOM 2218 O O . TYR A 1 295 ? 28.384 1.197 13.951 1.00 25.25 295 TYR A O 1
ATOM 2227 N N . ILE A 1 296 ? 30.371 0.286 14.518 1.00 23.81 296 ILE A N 1
ATOM 2228 C CA . ILE A 1 296 ? 30.860 0.295 13.132 1.00 22.30 296 ILE A CA 1
ATOM 2229 C C . ILE A 1 296 ? 29.876 -0.302 12.112 1.00 21.80 296 ILE A C 1
ATOM 2230 O O . ILE A 1 296 ? 29.585 0.339 11.104 1.00 20.94 296 ILE A O 1
ATOM 2235 N N . PRO A 1 297 ? 29.344 -1.511 12.372 1.00 26.29 297 PRO A N 1
ATOM 2236 C CA . PRO A 1 297 ? 28.413 -2.021 11.356 1.00 25.22 297 PRO A CA 1
ATOM 2237 C C . PRO A 1 297 ? 27.105 -1.235 11.268 1.00 23.98 297 PRO A C 1
ATOM 2238 O O . PRO A 1 297 ? 26.443 -1.270 10.218 1.00 20.50 297 PRO A O 1
ATOM 2242 N N . LEU A 1 298 ? 26.735 -0.566 12.355 1.00 22.52 298 LEU A N 1
ATOM 2243 C CA . LEU A 1 298 ? 25.554 0.266 12.348 1.00 22.24 298 LEU A CA 1
ATOM 2244 C C . LEU A 1 298 ? 25.802 1.516 11.512 1.00 21.30 298 LEU A C 1
ATOM 2245 O O . LEU A 1 298 ? 24.922 1.967 10.778 1.00 17.23 298 LEU A O 1
ATOM 2250 N N . PHE A 1 299 ? 27.000 2.078 11.640 1.00 24.60 299 PHE A N 1
ATOM 2251 C CA . PHE A 1 299 ? 27.356 3.279 10.884 1.00 23.32 299 PHE A CA 1
ATOM 2252 C C . PHE A 1 299 ? 27.367 2.940 9.396 1.00 22.10 299 PHE A C 1
ATOM 2253 O O . PHE A 1 299 ? 26.854 3.699 8.572 1.00 21.64 299 PHE A O 1
ATOM 2261 N N . VAL A 1 300 ? 27.945 1.792 9.059 1.00 19.19 300 VAL A N 1
ATOM 2262 C CA . VAL A 1 300 ? 28.018 1.353 7.671 1.00 23.44 300 VAL A CA 1
ATOM 2263 C C . VAL A 1 300 ? 26.624 1.089 7.091 1.00 21.92 300 VAL A C 1
ATOM 2264 O O . VAL A 1 300 ? 26.337 1.469 5.954 1.00 23.21 300 VAL A O 1
ATOM 2268 N N . ALA A 1 301 ? 25.763 0.455 7.887 1.00 21.05 301 ALA A N 1
ATOM 2269 C CA . ALA A 1 301 ? 24.395 0.155 7.465 1.00 21.16 301 ALA A CA 1
ATOM 2270 C C . ALA A 1 301 ? 23.615 1.442 7.233 1.00 18.34 301 ALA A C 1
ATOM 2271 O O . ALA A 1 301 ? 22.867 1.558 6.267 1.00 20.40 301 ALA A O 1
ATOM 2273 N N . SER A 1 302 ? 23.767 2.390 8.148 1.00 19.41 302 SER A N 1
ATOM 2274 C CA . SER A 1 302 ? 23.183 3.719 7.978 1.00 20.51 302 SER A CA 1
ATOM 2275 C C . SER A 1 302 ? 23.672 4.382 6.681 1.00 21.44 302 SER A C 1
ATOM 2276 O O . SER A 1 302 ? 22.868 4.827 5.865 1.00 19.93 302 SER A O 1
ATOM 2279 N N . ALA A 1 303 ? 24.987 4.437 6.490 1.00 19.58 303 ALA A N 1
ATOM 2280 C CA . ALA A 1 303 ? 25.531 5.033 5.269 1.00 22.88 303 ALA A CA 1
ATOM 2281 C C . ALA A 1 303 ? 24.929 4.393 4.011 1.00 22.77 303 ALA A C 1
ATOM 2282 O O . ALA A 1 303 ? 24.510 5.085 3.085 1.00 21.71 303 ALA A O 1
ATOM 2284 N N . MET A 1 304 ? 24.880 3.068 3.991 1.00 20.18 304 MET A N 1
ATOM 2285 C CA . MET A 1 304 ? 24.344 2.347 2.844 1.00 20.23 304 MET A CA 1
ATOM 2286 C C . MET A 1 304 ? 22.857 2.644 2.668 1.00 19.14 304 MET A C 1
ATOM 2287 O O . MET A 1 304 ? 22.371 2.821 1.543 1.00 19.27 304 MET A O 1
ATOM 2292 N N . PHE A 1 305 ? 22.135 2.693 3.778 1.00 18.88 305 PHE A N 1
ATOM 2293 C CA . PHE A 1 305 ? 20.725 3.014 3.714 1.00 18.86 305 PHE A CA 1
ATOM 2294 C C . PHE A 1 305 ? 20.507 4.423 3.148 1.00 19.79 305 PHE A C 1
ATOM 2295 O O . PHE A 1 305 ? 19.714 4.622 2.217 1.00 20.43 305 PHE A O 1
ATOM 2303 N N . TRP A 1 306 ? 21.182 5.406 3.738 1.00 15.96 306 TRP A N 1
ATOM 2304 C CA . TRP A 1 306 ? 21.051 6.783 3.256 1.00 17.77 306 TRP A CA 1
ATOM 2305 C C . TRP A 1 306 ? 21.533 6.950 1.821 1.00 17.96 306 TRP A C 1
ATOM 2306 O O . TRP A 1 306 ? 21.029 7.808 1.116 1.00 18.86 306 TRP A O 1
ATOM 2317 N N . ALA A 1 307 ? 22.496 6.144 1.387 1.00 17.41 307 ALA A N 1
ATOM 2318 C CA . ALA A 1 307 ? 22.933 6.221 -0.009 1.00 19.34 307 ALA A CA 1
ATOM 2319 C C . ALA A 1 307 ? 21.727 5.993 -0.916 1.00 20.05 307 ALA A C 1
ATOM 2320 O O . ALA A 1 307 ? 21.461 6.778 -1.815 1.00 20.37 307 ALA A O 1
ATOM 2322 N N . ILE A 1 308 ? 20.980 4.933 -0.644 1.00 16.73 308 ILE A N 1
ATOM 2323 C CA . ILE A 1 308 ? 19.807 4.618 -1.466 1.00 19.03 308 ILE A CA 1
ATOM 2324 C C . ILE A 1 308 ? 18.682 5.641 -1.308 1.00 17.45 308 ILE A C 1
ATOM 2325 O O . ILE A 1 308 ? 18.128 6.133 -2.298 1.00 17.51 308 ILE A O 1
ATOM 2330 N N . GLN A 1 309 ? 18.355 5.979 -0.066 1.00 17.53 309 GLN A N 1
ATOM 2331 C CA . GLN A 1 309 ? 17.272 6.927 0.213 1.00 18.12 309 GLN A CA 1
ATOM 2332 C C . GLN A 1 309 ? 17.546 8.292 -0.428 1.00 20.79 309 GLN A C 1
ATOM 2333 O O . GLN A 1 309 ? 16.664 8.892 -1.062 1.00 19.10 309 GLN A O 1
ATOM 2339 N N . GLU A 1 310 ? 18.779 8.769 -0.278 1.00 19.09 310 GLU A N 1
ATOM 2340 C CA . GLU A 1 310 ? 19.176 10.058 -0.860 1.00 15.98 310 GLU A CA 1
ATOM 2341 C C . GLU A 1 310 ? 19.227 10.061 -2.389 1.00 17.46 310 GLU A C 1
ATOM 2342 O O . GLU A 1 310 ? 19.108 11.123 -3.009 1.00 17.46 310 GLU A O 1
ATOM 2348 N N . GLN A 1 311 ? 19.373 8.891 -3.006 1.00 17.33 311 GLN A N 1
ATOM 2349 C CA . GLN A 1 311 ? 19.334 8.841 -4.467 1.00 18.76 311 GLN A CA 1
ATOM 2350 C C . GLN A 1 311 ? 17.918 9.062 -4.986 1.00 18.24 311 GLN A C 1
ATOM 2351 O O . GLN A 1 311 ? 17.710 9.217 -6.186 1.00 19.01 311 GLN A O 1
ATOM 2357 N N . GLY A 1 312 ? 16.951 9.093 -4.075 1.00 18.16 312 GLY A N 1
ATOM 2358 C CA . GLY A 1 312 ? 15.577 9.404 -4.437 1.00 17.21 312 GLY A CA 1
ATOM 2359 C C . GLY A 1 312 ? 15.442 10.799 -5.021 1.00 18.16 312 GLY A C 1
ATOM 2360 O O . GLY A 1 312 ? 14.500 11.072 -5.762 1.00 19.29 312 GLY A O 1
ATOM 2361 N N . SER A 1 313 ? 16.396 11.677 -4.704 1.00 16.35 313 SER A N 1
ATOM 2362 C CA . SER A 1 313 ? 16.366 13.049 -5.191 1.00 17.22 313 SER A CA 1
ATOM 2363 C C . SER A 1 313 ? 17.414 13.306 -6.287 1.00 18.25 313 SER A C 1
ATOM 2364 O O . SER A 1 313 ? 17.526 14.420 -6.791 1.00 18.18 313 SER A O 1
ATOM 2367 N N . THR A 1 314 ? 18.170 12.268 -6.645 1.00 19.63 314 THR A N 1
ATOM 2368 C CA . THR A 1 314 ? 19.180 12.379 -7.693 1.00 18.20 314 THR A CA 1
ATOM 2369 C C . THR A 1 314 ? 18.893 11.403 -8.848 1.00 16.84 314 THR A C 1
ATOM 2370 O O . THR A 1 314 ? 18.214 11.757 -9.827 1.00 19.06 314 THR A O 1
ATOM 2374 N N . ILE A 1 315 ? 19.395 10.181 -8.724 1.00 17.48 315 ILE A N 1
ATOM 2375 C CA . ILE A 1 315 ? 19.154 9.134 -9.709 1.00 20.54 315 ILE A CA 1
ATOM 2376 C C . ILE A 1 315 ? 17.670 8.960 -10.023 1.00 19.85 315 ILE A C 1
ATOM 2377 O O . ILE A 1 315 ? 17.272 8.942 -11.200 1.00 20.06 315 ILE A O 1
ATOM 2382 N N . LEU A 1 316 ? 16.849 8.860 -8.981 1.00 19.25 316 LEU A N 1
ATOM 2383 C CA . LEU A 1 316 ? 15.422 8.611 -9.194 1.00 19.87 316 LEU A CA 1
ATOM 2384 C C . LEU A 1 316 ? 14.695 9.833 -9.736 1.00 17.12 316 LEU A C 1
ATOM 2385 O O . LEU A 1 316 ? 13.700 9.697 -10.444 1.00 19.97 316 LEU A O 1
ATOM 2390 N N . ALA A 1 317 ? 15.188 11.030 -9.423 1.00 16.97 317 ALA A N 1
ATOM 2391 C CA . ALA A 1 317 ? 14.666 12.237 -10.072 1.00 23.40 317 ALA A CA 1
ATOM 2392 C C . ALA A 1 317 ? 14.979 12.212 -11.578 1.00 25.84 317 ALA A C 1
ATOM 2393 O O . ALA A 1 317 ? 14.159 12.616 -12.420 1.00 20.52 317 ALA A O 1
ATOM 2395 N N . ASN A 1 318 ? 16.172 11.734 -11.913 1.00 18.29 318 ASN A N 1
ATOM 2396 C CA . ASN A 1 318 ? 16.545 11.591 -13.317 1.00 19.30 318 ASN A CA 1
ATOM 2397 C C . ASN A 1 318 ? 15.681 10.503 -13.959 1.00 20.64 318 ASN A C 1
ATOM 2398 O O . ASN A 1 318 ? 15.194 10.657 -15.074 1.00 20.76 318 ASN A O 1
ATOM 2403 N N . TYR A 1 319 ? 15.460 9.422 -13.218 1.00 21.61 319 TYR A N 1
ATOM 2404 C CA . TYR A 1 319 ? 14.613 8.333 -13.693 1.00 20.92 319 TYR A CA 1
ATOM 2405 C C . TYR A 1 319 ? 13.190 8.829 -13.979 1.00 20.38 319 TYR A C 1
ATOM 2406 O O . TYR A 1 319 ? 12.589 8.455 -14.985 1.00 23.46 319 TYR A O 1
ATOM 2415 N N . ALA A 1 320 ? 12.658 9.667 -13.092 1.00 21.21 320 ALA A N 1
ATOM 2416 C CA . ALA A 1 320 ? 11.323 10.250 -13.283 1.00 22.37 320 ALA A CA 1
ATOM 2417 C C . ALA A 1 320 ? 11.233 11.011 -14.602 1.00 24.58 320 ALA A C 1
ATOM 2418 O O . ALA A 1 320 ? 10.235 10.934 -15.322 1.00 25.61 320 ALA A O 1
ATOM 2420 N N . ASP A 1 321 ? 12.302 11.729 -14.920 1.00 24.39 321 ASP A N 1
ATOM 2421 C CA . ASP A 1 321 ? 12.338 12.618 -16.074 1.00 25.87 321 ASP A CA 1
ATOM 2422 C C . ASP A 1 321 ? 12.658 11.915 -17.398 1.00 26.22 321 ASP A C 1
ATOM 2423 O O . ASP A 1 321 ? 12.150 12.312 -18.447 1.00 25.91 321 ASP A O 1
ATOM 2428 N N . LYS A 1 322 ? 13.485 10.873 -17.349 1.00 24.59 322 LYS A N 1
ATOM 2429 C CA . LYS A 1 322 ? 14.019 10.264 -18.574 1.00 27.22 322 LYS A CA 1
ATOM 2430 C C . LYS A 1 322 ? 13.476 8.859 -18.893 1.00 26.87 322 LYS A C 1
ATOM 2431 O O . LYS A 1 322 ? 13.561 8.410 -20.033 1.00 28.40 322 LYS A O 1
ATOM 2437 N N . ARG A 1 323 ? 12.921 8.176 -17.895 1.00 26.03 323 ARG A N 1
ATOM 2438 C CA . ARG A 1 323 ? 12.590 6.750 -18.017 1.00 29.23 323 ARG A CA 1
ATOM 2439 C C . ARG A 1 323 ? 11.128 6.428 -17.722 1.00 28.87 323 ARG A C 1
ATOM 2440 O O . ARG A 1 323 ? 10.698 5.272 -17.850 1.00 28.93 323 ARG A O 1
ATOM 2448 N N . THR A 1 324 ? 10.367 7.441 -17.328 1.00 27.65 324 THR A N 1
ATOM 2449 C CA . THR A 1 324 ? 9.025 7.218 -16.794 1.00 29.06 324 THR A CA 1
ATOM 2450 C C . THR A 1 324 ? 7.978 7.836 -17.699 1.00 27.46 324 THR A C 1
ATOM 2451 O O . THR A 1 324 ? 8.182 8.921 -18.213 1.00 30.32 324 THR A O 1
ATOM 2455 N N . GLN A 1 325 ? 6.861 7.148 -17.909 1.00 27.88 325 GLN A N 1
ATOM 2456 C CA . GLN A 1 325 ? 5.800 7.731 -18.722 1.00 29.61 325 GLN A CA 1
ATOM 2457 C C . GLN A 1 325 ? 5.039 8.739 -17.876 1.00 30.30 325 GLN A C 1
ATOM 2458 O O . GLN A 1 325 ? 4.371 8.371 -16.912 1.00 31.83 325 GLN A O 1
ATOM 2464 N N . LEU A 1 326 ? 5.187 10.016 -18.221 1.00 29.49 326 LEU A N 1
ATOM 2465 C CA . LEU A 1 326 ? 4.569 11.109 -17.469 1.00 34.70 326 LEU A CA 1
ATOM 2466 C C . LEU A 1 326 ? 3.197 11.414 -18.047 1.00 40.32 326 LEU A C 1
ATOM 2467 O O . LEU A 1 326 ? 2.385 12.099 -17.427 1.00 39.38 326 LEU A O 1
ATOM 2472 N N . ASP A 1 327 ? 2.956 10.917 -19.254 1.00 44.66 327 ASP A N 1
ATOM 2473 C CA . ASP A 1 327 ? 1.679 11.115 -19.917 1.00 52.78 327 ASP A CA 1
ATOM 2474 C C . ASP A 1 327 ? 0.789 9.916 -19.651 1.00 55.49 327 ASP A C 1
ATOM 2475 O O . ASP A 1 327 ? 0.657 9.033 -20.494 1.00 57.28 327 ASP A O 1
ATOM 2480 N N . VAL A 1 328 ? 0.196 9.881 -18.466 1.00 58.32 328 VAL A N 1
ATOM 2481 C CA . VAL A 1 328 ? -0.746 8.831 -18.113 1.00 63.57 328 VAL A CA 1
ATOM 2482 C C . VAL A 1 328 ? -2.111 9.458 -17.885 1.00 70.41 328 VAL A C 1
ATOM 2483 O O . VAL A 1 328 ? -2.222 10.490 -17.216 1.00 70.13 328 VAL A O 1
ATOM 2487 N N . ALA A 1 329 ? -3.140 8.820 -18.443 1.00 76.42 329 ALA A N 1
ATOM 2488 C CA . ALA A 1 329 ? -4.447 9.440 -18.632 1.00 82.05 329 ALA A CA 1
ATOM 2489 C C . ALA A 1 329 ? -4.259 10.684 -19.490 1.00 87.29 329 ALA A C 1
ATOM 2490 O O . ALA A 1 329 ? -3.426 10.694 -20.400 1.00 88.33 329 ALA A O 1
ATOM 2492 N N . GLY A 1 330 ? -5.026 11.729 -19.205 1.00 90.41 330 GLY A N 1
ATOM 2493 C CA . GLY A 1 330 ? -4.878 12.983 -19.921 1.00 92.18 330 GLY A CA 1
ATOM 2494 C C . GLY A 1 330 ? -3.822 13.858 -19.274 1.00 90.51 330 GLY A C 1
ATOM 2495 O O . GLY A 1 330 ? -3.192 14.686 -19.935 1.00 91.57 330 GLY A O 1
ATOM 2496 N N . ILE A 1 331 ? -3.619 13.660 -17.976 1.00 86.93 331 ILE A N 1
ATOM 2497 C CA . ILE A 1 331 ? -2.723 14.515 -17.206 1.00 82.94 331 ILE A CA 1
ATOM 2498 C C . ILE A 1 331 ? -1.250 14.303 -17.542 1.00 76.10 331 ILE A C 1
ATOM 2499 O O . ILE A 1 331 ? -0.816 13.188 -17.847 1.00 75.31 331 ILE A O 1
ATOM 2504 N N . HIS A 1 332 ? -0.487 15.390 -17.499 1.00 69.52 332 HIS A N 1
ATOM 2505 C CA . HIS A 1 332 ? 0.954 15.299 -17.639 1.00 62.98 332 HIS A CA 1
ATOM 2506 C C . HIS A 1 332 ? 1.609 15.574 -16.295 1.00 52.92 332 HIS A C 1
ATOM 2507 O O . HIS A 1 332 ? 1.600 16.704 -15.799 1.00 51.24 332 HIS A O 1
ATOM 2514 N N . LEU A 1 333 ? 2.160 14.522 -15.705 1.00 43.61 333 LEU A N 1
ATOM 2515 C CA . LEU A 1 333 ? 2.864 14.632 -14.436 1.00 37.28 333 LEU A CA 1
ATOM 2516 C C . LEU A 1 333 ? 4.138 15.429 -14.628 1.00 34.75 333 LEU A C 1
ATOM 2517 O O . LEU A 1 333 ? 4.819 15.282 -15.641 1.00 33.81 333 LEU A O 1
ATOM 2522 N N . SER A 1 334 ? 4.470 16.272 -13.664 1.00 32.08 334 SER A N 1
ATOM 2523 C CA . SER A 1 334 ? 5.796 16.871 -13.662 1.00 32.88 334 SER A CA 1
ATOM 2524 C C . SER A 1 334 ? 6.719 15.924 -12.911 1.00 30.63 334 SER A C 1
ATOM 2525 O O . SER A 1 334 ? 6.363 15.439 -11.840 1.00 24.06 334 SER A O 1
ATOM 2528 N N . PRO A 1 335 ? 7.897 15.627 -13.483 1.00 23.62 335 PRO A N 1
ATOM 2529 C CA . PRO A 1 335 ? 8.796 14.697 -12.782 1.00 21.79 335 PRO A CA 1
ATOM 2530 C C . PRO A 1 335 ? 9.243 15.225 -11.420 1.00 21.60 335 PRO A C 1
ATOM 2531 O O . PRO A 1 335 ? 9.602 14.429 -10.539 1.00 20.86 335 PRO A O 1
ATOM 2535 N N . ALA A 1 336 ? 9.207 16.546 -11.239 1.00 19.92 336 ALA A N 1
ATOM 2536 C CA . ALA A 1 336 ? 9.564 17.150 -9.950 1.00 19.19 336 ALA A CA 1
ATOM 2537 C C . ALA A 1 336 ? 8.611 16.685 -8.853 1.00 18.29 336 ALA A C 1
ATOM 2538 O O . ALA A 1 336 ? 8.987 16.603 -7.695 1.00 16.13 336 ALA A O 1
ATOM 2540 N N . TRP A 1 337 ? 7.375 16.360 -9.227 1.00 17.56 337 TRP A N 1
ATOM 2541 C CA . TRP A 1 337 ? 6.378 15.988 -8.230 1.00 21.50 337 TRP A CA 1
ATOM 2542 C C . TRP A 1 337 ? 6.750 14.735 -7.428 1.00 21.39 337 TRP A C 1
ATOM 2543 O O . TRP A 1 337 ? 6.257 14.543 -6.315 1.00 21.02 337 TRP A O 1
ATOM 2554 N N . PHE A 1 338 ? 7.613 13.883 -7.986 1.00 19.96 338 PHE A N 1
ATOM 2555 C CA . PHE A 1 338 ? 7.951 12.630 -7.302 1.00 19.55 338 PHE A CA 1
ATOM 2556 C C . PHE A 1 338 ? 8.703 12.894 -6.001 1.00 18.90 338 PHE A C 1
ATOM 2557 O O . PHE A 1 338 ? 8.734 12.035 -5.113 1.00 20.59 338 PHE A O 1
ATOM 2565 N N . GLN A 1 339 ? 9.273 14.095 -5.881 1.00 18.70 339 GLN A N 1
ATOM 2566 C CA . GLN A 1 339 ? 9.960 14.511 -4.655 1.00 19.63 339 GLN A CA 1
ATOM 2567 C C . GLN A 1 339 ? 8.999 14.698 -3.480 1.00 20.51 339 GLN A C 1
ATOM 2568 O O . GLN A 1 339 ? 9.437 14.795 -2.337 1.00 19.86 339 GLN A O 1
ATOM 2574 N N . SER A 1 340 ? 7.698 14.762 -3.758 1.00 19.50 340 SER A N 1
ATOM 2575 C CA . SER A 1 340 ? 6.701 14.848 -2.688 1.00 17.74 340 SER A CA 1
ATOM 2576 C C . SER A 1 340 ? 6.368 13.489 -2.069 1.00 18.12 340 SER A C 1
ATOM 2577 O O . SER A 1 340 ? 5.728 13.428 -1.022 1.00 21.84 340 SER A O 1
ATOM 2580 N N . LEU A 1 341 ? 6.780 12.397 -2.710 1.00 20.79 341 LEU A N 1
ATOM 2581 C CA . LEU A 1 341 ? 6.374 11.062 -2.241 1.00 19.32 341 LEU A CA 1
ATOM 2582 C C . LEU A 1 341 ? 7.001 10.674 -0.902 1.00 19.77 341 LEU A C 1
ATOM 2583 O O . LEU A 1 341 ? 6.310 10.201 0.001 1.00 19.77 341 LEU A O 1
ATOM 2588 N N . ASN A 1 342 ? 8.307 10.869 -0.771 1.00 21.55 342 ASN A N 1
ATOM 2589 C CA . ASN A 1 342 ? 8.964 10.589 0.504 1.00 19.05 342 ASN A CA 1
ATOM 2590 C C . ASN A 1 342 ? 8.290 11.269 1.712 1.00 20.14 342 ASN A C 1
ATOM 2591 O O . ASN A 1 342 ? 7.895 10.584 2.652 1.00 21.37 342 ASN A O 1
ATOM 2596 N N . PRO A 1 343 ? 8.129 12.608 1.684 1.00 19.03 343 PRO A N 1
ATOM 2597 C CA . PRO A 1 343 ? 7.446 13.187 2.851 1.00 21.83 343 PRO A CA 1
ATOM 2598 C C . PRO A 1 343 ? 5.973 12.789 2.993 1.00 20.16 343 PRO A C 1
ATOM 2599 O O . PRO A 1 343 ? 5.528 12.629 4.119 1.00 22.74 343 PRO A O 1
ATOM 2603 N N . LEU A 1 344 ? 5.230 12.668 1.894 1.00 19.30 344 LEU A N 1
ATOM 2604 C CA . LEU A 1 344 ? 3.847 12.206 1.984 1.00 20.87 344 LEU A CA 1
ATOM 2605 C C . LEU A 1 344 ? 3.762 10.875 2.728 1.00 21.87 344 LEU A C 1
ATOM 2606 O O . LEU A 1 344 ? 2.980 10.716 3.681 1.00 25.34 344 LEU A O 1
ATOM 2611 N N . PHE A 1 345 ? 4.567 9.912 2.297 1.00 23.63 345 PHE A N 1
ATOM 2612 C CA . PHE A 1 345 ? 4.485 8.572 2.869 1.00 23.90 345 PHE A CA 1
ATOM 2613 C C . PHE A 1 345 ? 4.954 8.569 4.321 1.00 24.24 345 PHE A C 1
ATOM 2614 O O . PHE A 1 345 ? 4.466 7.788 5.132 1.00 23.53 345 PHE A O 1
ATOM 2622 N N . ILE A 1 346 ? 5.887 9.451 4.656 1.00 22.90 346 ILE A N 1
ATOM 2623 C CA . ILE A 1 346 ? 6.344 9.523 6.042 1.00 23.51 346 ILE A CA 1
ATOM 2624 C C . ILE A 1 346 ? 5.222 10.057 6.928 1.00 25.48 346 ILE A C 1
ATOM 2625 O O . ILE A 1 346 ? 4.940 9.513 7.988 1.00 23.65 346 ILE A O 1
ATOM 2630 N N . ILE A 1 347 ? 4.573 11.118 6.472 1.00 26.82 347 ILE A N 1
ATOM 2631 C CA . ILE A 1 347 ? 3.457 11.699 7.207 1.00 26.88 347 ILE A CA 1
ATOM 2632 C C . ILE A 1 347 ? 2.338 10.672 7.437 1.00 27.45 347 ILE A C 1
ATOM 2633 O O . ILE A 1 347 ? 1.803 10.548 8.540 1.00 30.37 347 ILE A O 1
ATOM 2638 N N . ILE A 1 348 ? 1.997 9.931 6.394 1.00 27.14 348 ILE A N 1
ATOM 2639 C CA . ILE A 1 348 ? 0.929 8.937 6.462 1.00 28.95 348 ILE A CA 1
ATOM 2640 C C . ILE A 1 348 ? 1.318 7.723 7.307 1.00 29.35 348 ILE A C 1
ATOM 2641 O O . ILE A 1 348 ? 0.531 7.243 8.134 1.00 26.36 348 ILE A O 1
ATOM 2646 N N . LEU A 1 349 ? 2.540 7.237 7.117 1.00 27.73 349 LEU A N 1
ATOM 2647 C CA . LEU A 1 349 ? 2.935 5.969 7.739 1.00 27.40 349 LEU A CA 1
ATOM 2648 C C . LEU A 1 349 ? 3.556 6.050 9.140 1.00 27.91 349 LEU A C 1
ATOM 2649 O O . LEU A 1 349 ? 3.452 5.091 9.902 1.00 26.72 349 LEU A O 1
ATOM 2654 N N . ALA A 1 350 ? 4.192 7.172 9.478 1.00 27.05 350 ALA A N 1
ATOM 2655 C CA . ALA A 1 350 ? 4.821 7.314 10.797 1.00 26.87 350 ALA A CA 1
ATOM 2656 C C . ALA A 1 350 ? 3.933 6.905 11.993 1.00 27.19 350 ALA A C 1
ATOM 2657 O O . ALA A 1 350 ? 4.371 6.117 12.822 1.00 26.94 350 ALA A O 1
ATOM 2659 N N . PRO A 1 351 ? 2.685 7.410 12.077 1.00 29.17 351 PRO A N 1
ATOM 2660 C CA . PRO A 1 351 ? 1.889 6.996 13.245 1.00 31.27 351 PRO A CA 1
ATOM 2661 C C . PRO A 1 351 ? 1.532 5.508 13.219 1.00 32.19 351 PRO A C 1
ATOM 2662 O O . PRO A 1 351 ? 1.347 4.905 14.281 1.00 33.68 351 PRO A O 1
ATOM 2666 N N . VAL A 1 352 ? 1.442 4.921 12.027 1.00 30.58 352 VAL A N 1
ATOM 2667 C CA . VAL A 1 352 ? 1.126 3.497 11.917 1.00 31.25 352 VAL A CA 1
ATOM 2668 C C . VAL A 1 352 ? 2.277 2.652 12.449 1.00 31.75 352 VAL A C 1
ATOM 2669 O O . VAL A 1 352 ? 2.075 1.698 13.195 1.00 29.67 352 VAL A O 1
ATOM 2673 N N . PHE A 1 353 ? 3.494 3.009 12.062 1.00 32.82 353 PHE A N 1
ATOM 2674 C CA . PHE A 1 353 ? 4.673 2.347 12.601 1.00 29.82 353 PHE A CA 1
ATOM 2675 C C . PHE A 1 353 ? 4.768 2.499 14.118 1.00 30.06 353 PHE A C 1
ATOM 2676 O O . PHE A 1 353 ? 5.049 1.528 14.827 1.00 31.13 353 PHE A O 1
ATOM 2684 N N . ALA A 1 354 ? 4.541 3.714 14.609 1.00 29.06 354 ALA A N 1
ATOM 2685 C CA . ALA A 1 354 ? 4.637 3.980 16.045 1.00 28.98 354 ALA A CA 1
ATOM 2686 C C . ALA A 1 354 ? 3.662 3.099 16.805 1.00 32.91 354 ALA A C 1
ATOM 2687 O O . ALA A 1 354 ? 3.982 2.566 17.864 1.00 31.53 354 ALA A O 1
ATOM 2689 N N . TRP A 1 355 ? 2.468 2.949 16.246 1.00 37.29 355 TRP A N 1
ATOM 2690 C CA . TRP A 1 355 ? 1.450 2.112 16.849 1.00 38.85 355 TRP A CA 1
ATOM 2691 C C . TRP A 1 355 ? 1.926 0.658 16.828 1.00 38.18 355 TRP A C 1
ATOM 2692 O O . TRP A 1 355 ? 1.835 -0.043 17.829 1.00 38.19 355 TRP A O 1
ATOM 2703 N N . MET A 1 356 ? 2.469 0.233 15.688 1.00 35.71 356 MET A N 1
ATOM 2704 C CA . MET A 1 356 ? 2.982 -1.121 15.526 1.00 34.01 356 MET A CA 1
ATOM 2705 C C . MET A 1 356 ? 4.007 -1.505 16.590 1.00 31.42 356 MET A C 1
ATOM 2706 O O . MET A 1 356 ? 3.925 -2.587 17.175 1.00 30.48 356 MET A O 1
ATOM 2711 N N . TRP A 1 357 ? 4.975 -0.628 16.835 1.00 28.50 357 TRP A N 1
ATOM 2712 C CA . TRP A 1 357 ? 6.002 -0.916 17.834 1.00 29.57 357 TRP A CA 1
ATOM 2713 C C . TRP A 1 357 ? 5.379 -1.067 19.230 1.00 31.83 357 TRP A C 1
ATOM 2714 O O . TRP A 1 357 ? 5.777 -1.937 20.016 1.00 30.24 357 TRP A O 1
ATOM 2725 N N . VAL A 1 358 ? 4.398 -0.222 19.528 1.00 31.54 358 VAL A N 1
ATOM 2726 C CA . VAL A 1 358 ? 3.685 -0.326 20.796 1.00 35.13 358 VAL A CA 1
ATOM 2727 C C . VAL A 1 358 ? 2.996 -1.679 20.914 1.00 37.61 358 VAL A C 1
ATOM 2728 O O . VAL A 1 358 ? 3.098 -2.348 21.945 1.00 39.24 358 VAL A O 1
ATOM 2732 N N . LYS A 1 359 ? 2.312 -2.094 19.853 1.00 38.20 359 LYS A N 1
ATOM 2733 C CA . LYS A 1 359 ? 1.570 -3.348 19.899 1.00 40.50 359 LYS A CA 1
ATOM 2734 C C . LYS A 1 359 ? 2.479 -4.568 19.967 1.00 37.62 359 LYS A C 1
ATOM 2735 O O . LYS A 1 359 ? 2.133 -5.581 20.577 1.00 35.85 359 LYS A O 1
ATOM 2741 N N . LEU A 1 360 ? 3.645 -4.466 19.345 1.00 35.32 360 LEU A N 1
ATOM 2742 C CA . LEU A 1 360 ? 4.609 -5.555 19.384 1.00 33.47 360 LEU A CA 1
ATOM 2743 C C . LEU A 1 360 ? 5.219 -5.682 20.771 1.00 33.72 360 LEU A C 1
ATOM 2744 O O . LEU A 1 360 ? 5.523 -6.784 21.229 1.00 35.62 360 LEU A O 1
ATOM 2749 N N . GLY A 1 361 ? 5.396 -4.541 21.429 1.00 34.74 361 GLY A N 1
ATOM 2750 C CA . GLY A 1 361 ? 5.955 -4.504 22.766 1.00 36.03 361 GLY A CA 1
ATOM 2751 C C . GLY A 1 361 ? 7.291 -5.213 22.870 1.00 36.46 361 GLY A C 1
ATOM 2752 O O . GLY A 1 361 ? 8.229 -4.905 22.134 1.00 34.17 361 GLY A O 1
ATOM 2753 N N . LYS A 1 362 ? 7.370 -6.173 23.787 1.00 37.72 362 LYS A N 1
ATOM 2754 C CA . LYS A 1 362 ? 8.604 -6.917 24.034 1.00 38.22 362 LYS A CA 1
ATOM 2755 C C 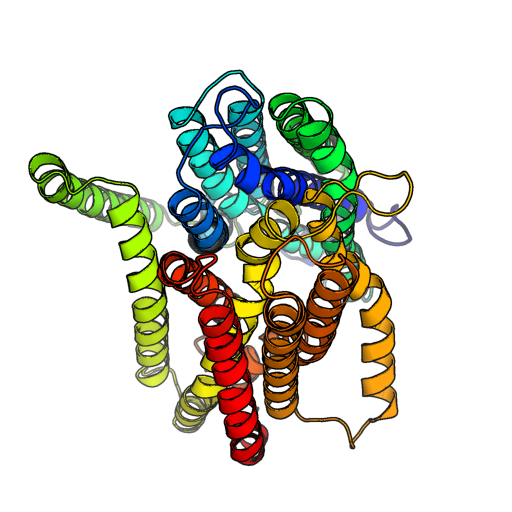. LYS A 1 362 ? 9.051 -7.767 22.854 1.00 35.37 362 LYS A C 1
ATOM 2756 O O . LYS A 1 362 ? 10.191 -8.231 22.820 1.00 34.85 362 LYS A O 1
ATOM 2762 N N . ARG A 1 363 ? 8.145 -7.982 21.906 1.00 33.56 363 ARG A N 1
ATOM 2763 C CA . ARG A 1 363 ? 8.435 -8.787 20.728 1.00 33.65 363 ARG A CA 1
ATOM 2764 C C . ARG A 1 363 ? 9.046 -7.971 19.592 1.00 32.83 363 ARG A C 1
ATOM 2765 O O . ARG A 1 363 ? 9.434 -8.534 18.567 1.00 32.70 363 ARG A O 1
ATOM 2773 N N . GLN A 1 364 ? 9.129 -6.651 19.763 1.00 30.91 364 GLN A N 1
ATOM 2774 C CA . GLN A 1 364 ? 9.566 -5.787 18.662 1.00 27.29 364 GLN A CA 1
ATOM 2775 C C . GLN A 1 364 ? 11.046 -6.017 18.375 1.00 25.60 364 GLN A C 1
ATOM 2776 O O . GLN A 1 364 ? 11.785 -6.464 19.249 1.00 28.66 364 GLN A O 1
ATOM 2782 N N . PRO A 1 365 ? 11.480 -5.739 17.139 1.00 27.13 365 PRO A N 1
ATOM 2783 C CA . PRO A 1 365 ? 12.904 -5.875 16.819 1.00 28.57 365 PRO A CA 1
ATOM 2784 C C . PRO A 1 365 ? 13.740 -4.940 17.691 1.00 27.41 365 PRO A C 1
ATOM 2785 O O . PRO A 1 365 ? 13.263 -3.878 18.087 1.00 27.78 365 PRO A O 1
ATOM 2789 N N . THR A 1 366 ? 14.967 -5.343 17.998 1.00 25.39 366 THR A N 1
ATOM 2790 C CA . THR A 1 366 ? 15.899 -4.473 18.698 1.00 24.32 366 THR A CA 1
ATOM 2791 C C . THR A 1 366 ? 16.378 -3.362 17.756 1.00 22.77 366 THR A C 1
ATOM 2792 O O . THR A 1 366 ? 16.036 -3.340 16.576 1.00 22.73 366 THR A O 1
ATOM 2796 N N . ILE A 1 367 ? 17.184 -2.447 18.280 1.00 22.94 367 ILE A N 1
ATOM 2797 C CA . ILE A 1 367 ? 17.723 -1.369 17.467 1.00 22.82 367 ILE A CA 1
ATOM 2798 C C . ILE A 1 367 ? 18.572 -1.867 16.286 1.00 21.82 367 ILE A C 1
ATOM 2799 O O . ILE A 1 367 ? 18.324 -1.463 15.151 1.00 19.35 367 ILE A O 1
ATOM 2804 N N . PRO A 1 368 ? 19.552 -2.766 16.534 1.00 22.08 368 PRO A N 1
ATOM 2805 C CA . PRO A 1 368 ? 20.317 -3.261 15.383 1.00 23.09 368 PRO A CA 1
ATOM 2806 C C . PRO A 1 368 ? 19.442 -4.015 14.380 1.00 23.35 368 PRO A C 1
ATOM 2807 O O . PRO A 1 368 ? 19.701 -3.959 13.176 1.00 22.42 368 PRO A O 1
ATOM 2811 N N . GLN A 1 369 ? 18.422 -4.715 14.865 1.00 21.70 369 GLN A N 1
ATOM 2812 C CA . GLN A 1 369 ? 17.503 -5.389 13.957 1.00 20.66 369 GLN A CA 1
ATOM 2813 C C . GLN A 1 369 ? 16.727 -4.381 13.087 1.00 18.83 369 GLN A C 1
ATOM 2814 O O . GLN A 1 369 ? 16.499 -4.626 11.906 1.00 21.45 369 GLN A O 1
ATOM 2820 N N . LYS A 1 370 ? 16.345 -3.253 13.677 1.00 19.10 370 LYS A N 1
ATOM 2821 C CA . LYS A 1 370 ? 15.662 -2.177 12.949 1.00 18.32 370 LYS A CA 1
ATOM 2822 C C . LYS A 1 370 ? 16.553 -1.545 11.868 1.00 18.83 370 LYS A C 1
ATOM 2823 O O . LYS A 1 370 ? 16.083 -1.198 10.773 1.00 19.74 370 LYS A O 1
ATOM 2829 N N . PHE A 1 371 ? 17.840 -1.409 12.163 1.00 19.08 371 PHE A N 1
ATOM 2830 C CA . PHE A 1 371 ? 18.798 -0.936 11.153 1.00 20.35 371 PHE A CA 1
ATOM 2831 C C . PHE A 1 371 ? 18.801 -1.914 9.976 1.00 19.56 371 PHE A C 1
ATOM 2832 O O . PHE A 1 371 ? 18.741 -1.507 8.814 1.00 20.67 371 PHE A O 1
ATOM 2840 N N . ALA A 1 372 ? 18.855 -3.206 10.303 1.00 19.13 372 ALA A N 1
ATOM 2841 C CA . ALA A 1 372 ? 18.899 -4.269 9.311 1.00 18.86 372 ALA A CA 1
ATOM 2842 C C . ALA A 1 372 ? 17.645 -4.241 8.427 1.00 22.84 372 ALA A C 1
ATOM 2843 O O . ALA A 1 372 ? 17.733 -4.327 7.198 1.00 19.46 372 ALA A O 1
ATOM 2845 N N . LEU A 1 373 ? 16.485 -4.122 9.066 1.00 21.80 373 LEU A N 1
ATOM 2846 C CA . LEU A 1 373 ? 15.223 -4.030 8.347 1.00 24.68 373 LEU A CA 1
ATOM 2847 C C . LEU A 1 373 ? 15.200 -2.821 7.420 1.00 23.22 373 LEU A C 1
ATOM 2848 O O . LEU A 1 373 ? 14.709 -2.910 6.304 1.00 22.69 373 LEU A 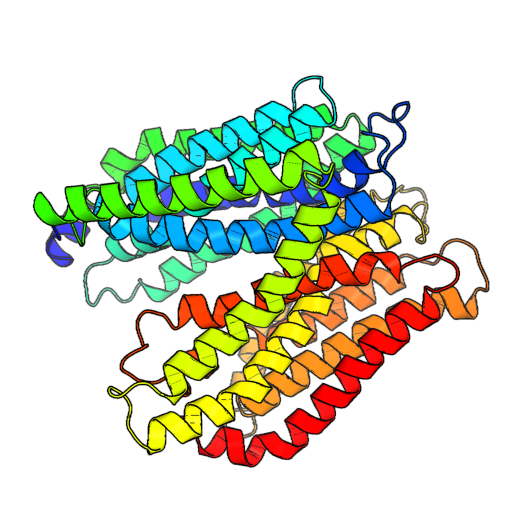O 1
ATOM 2853 N N . GLY A 1 374 ? 15.758 -1.706 7.875 1.00 23.42 374 GLY A N 1
ATOM 2854 C CA . GLY A 1 374 ? 15.821 -0.512 7.053 1.00 24.89 374 GLY A CA 1
ATOM 2855 C C . GLY A 1 374 ? 16.611 -0.783 5.788 1.00 22.41 374 GLY A C 1
ATOM 2856 O O . GLY A 1 374 ? 16.200 -0.448 4.677 1.00 18.75 374 GLY A O 1
ATOM 2857 N N . LEU A 1 375 ? 17.759 -1.416 5.964 1.00 23.80 375 LEU A N 1
ATOM 2858 C CA . LEU A 1 375 ? 18.613 -1.768 4.842 1.00 26.09 375 LEU A CA 1
ATOM 2859 C C . LEU A 1 375 ? 17.960 -2.752 3.863 1.00 25.20 375 LEU A C 1
ATOM 2860 O O . LEU A 1 375 ? 18.077 -2.589 2.650 1.00 26.03 375 LEU A O 1
ATOM 2865 N N . LEU A 1 376 ? 17.275 -3.766 4.383 1.00 24.10 376 LEU A N 1
ATOM 2866 C CA . LEU A 1 376 ? 16.599 -4.733 3.527 1.00 23.51 376 LEU A CA 1
ATOM 2867 C C . LEU A 1 376 ? 15.540 -4.057 2.649 1.00 21.10 376 LEU A C 1
ATOM 2868 O O . LEU A 1 376 ? 15.450 -4.338 1.458 1.00 21.88 376 LEU A O 1
ATOM 2873 N N . PHE A 1 377 ? 14.731 -3.191 3.251 1.00 20.44 377 PHE A N 1
ATOM 2874 C CA . PHE A 1 377 ? 13.725 -2.449 2.495 1.00 20.50 377 PHE A CA 1
ATOM 2875 C C . PHE A 1 377 ? 14.390 -1.539 1.458 1.00 18.14 377 PHE A C 1
ATOM 2876 O O . PHE A 1 377 ? 13.930 -1.437 0.323 1.00 20.56 377 PHE A O 1
ATOM 2884 N N . ALA A 1 378 ? 15.463 -0.867 1.853 1.00 19.41 378 ALA A N 1
ATOM 2885 C CA . ALA A 1 378 ? 16.177 -0.001 0.923 1.00 22.47 378 ALA A CA 1
ATOM 2886 C C . ALA A 1 378 ? 16.648 -0.819 -0.273 1.00 20.49 378 ALA A C 1
ATOM 2887 O O . ALA A 1 378 ? 16.452 -0.416 -1.416 1.00 18.90 378 ALA A O 1
ATOM 2889 N N . GLY A 1 379 ? 17.248 -1.981 -0.009 1.00 20.35 379 GLY A N 1
ATOM 2890 C CA . GLY A 1 379 ? 17.705 -2.848 -1.081 1.00 21.06 379 GLY A CA 1
ATOM 2891 C C . GLY A 1 379 ? 16.571 -3.304 -1.983 1.00 21.95 379 GLY A C 1
ATOM 2892 O O . GLY A 1 379 ? 16.682 -3.293 -3.214 1.00 23.07 379 GLY A O 1
ATOM 2893 N N . LEU A 1 380 ? 15.469 -3.708 -1.364 1.00 21.40 380 LEU A N 1
ATOM 2894 C CA . LEU A 1 380 ? 14.284 -4.106 -2.106 1.00 21.03 380 LEU A CA 1
ATOM 2895 C C . LEU A 1 380 ? 13.763 -2.994 -3.012 1.00 20.26 380 LEU A C 1
ATOM 2896 O O . LEU A 1 380 ? 13.307 -3.259 -4.124 1.00 23.67 380 LEU A O 1
ATOM 2901 N N . SER A 1 381 ? 13.840 -1.744 -2.550 1.00 21.89 381 SER A N 1
ATOM 2902 C CA . SER A 1 381 ? 13.314 -0.644 -3.351 1.00 20.62 381 SER A CA 1
ATOM 2903 C C . SER A 1 381 ? 14.049 -0.515 -4.690 1.00 20.20 381 SER A C 1
ATOM 2904 O O . SER A 1 381 ? 13.451 -0.133 -5.693 1.00 22.29 381 SER A O 1
ATOM 2907 N N . PHE A 1 382 ? 15.344 -0.827 -4.692 1.00 21.45 382 PHE A N 1
ATOM 2908 C CA . PHE A 1 382 ? 16.154 -0.794 -5.911 1.00 19.58 382 PHE A CA 1
ATOM 2909 C C . PHE A 1 382 ? 15.918 -2.016 -6.790 1.00 22.94 382 PHE A C 1
ATOM 2910 O O . PHE A 1 382 ? 15.983 -1.921 -8.021 1.00 24.72 382 PHE A O 1
ATOM 2918 N N . ILE A 1 383 ? 15.645 -3.165 -6.176 1.00 21.75 383 ILE A N 1
ATOM 2919 C CA . ILE A 1 383 ? 15.312 -4.337 -6.976 1.00 23.32 383 ILE A CA 1
ATOM 2920 C C . ILE A 1 383 ? 14.007 -4.086 -7.721 1.00 23.40 383 ILE A C 1
ATOM 2921 O O . ILE A 1 383 ? 13.860 -4.445 -8.887 1.00 24.51 383 ILE A O 1
ATOM 2926 N N . VAL A 1 384 ? 13.067 -3.451 -7.040 1.00 22.75 384 VAL A N 1
ATOM 2927 C CA . VAL A 1 384 ? 11.765 -3.187 -7.625 1.00 24.24 384 VAL A CA 1
ATOM 2928 C C . VAL A 1 384 ? 11.880 -2.277 -8.841 1.00 24.22 384 VAL A C 1
ATOM 2929 O O . VAL A 1 384 ? 11.252 -2.521 -9.875 1.00 25.27 384 VAL A O 1
ATOM 2933 N N . ILE A 1 385 ? 12.705 -1.243 -8.725 1.00 23.04 385 ILE A N 1
ATOM 2934 C CA . ILE A 1 385 ? 12.800 -0.241 -9.777 1.00 27.35 385 ILE A CA 1
ATOM 2935 C C . ILE A 1 385 ? 13.469 -0.772 -11.048 1.00 34.33 385 ILE A C 1
ATOM 2936 O O . ILE A 1 385 ? 13.135 -0.335 -12.151 1.00 35.87 385 ILE A O 1
ATOM 2941 N N . LEU A 1 386 ? 14.365 -1.748 -10.917 1.00 33.12 386 LEU A N 1
ATOM 2942 C CA . LEU A 1 386 ? 15.039 -2.259 -12.105 1.00 34.91 386 LEU A CA 1
ATOM 2943 C C . LEU A 1 386 ? 14.129 -3.146 -12.962 1.00 34.59 386 LEU A C 1
ATOM 2944 O O . LEU A 1 386 ? 14.391 -3.339 -14.150 1.00 33.56 386 LEU A O 1
ATOM 2949 N N . VAL A 1 387 ? 13.070 -3.686 -12.364 1.00 34.32 387 VAL A N 1
ATOM 2950 C CA . VAL A 1 387 ? 12.224 -4.657 -13.073 1.00 33.84 387 VAL A CA 1
ATOM 2951 C C . VAL A 1 387 ? 11.509 -4.159 -14.341 1.00 36.82 387 VAL A C 1
ATOM 2952 O O . VAL A 1 387 ? 11.632 -4.795 -15.392 1.00 39.07 387 VAL A O 1
ATOM 2956 N N . PRO A 1 388 ? 10.750 -3.047 -14.253 1.00 35.49 388 PRO A N 1
ATOM 2957 C CA . PRO A 1 388 ? 10.021 -2.652 -15.470 1.00 38.92 388 PRO A CA 1
ATOM 2958 C C . PRO A 1 388 ? 10.918 -2.385 -16.681 1.00 37.93 388 PRO A C 1
ATOM 2959 O O . PRO A 1 388 ? 10.600 -2.843 -17.776 1.00 39.88 388 PRO A O 1
ATOM 2963 N N . GLY A 1 389 ? 12.026 -1.676 -16.484 1.00 36.26 389 GLY A N 1
ATOM 2964 C CA . GLY A 1 389 ? 12.968 -1.426 -17.564 1.00 37.63 389 GLY A CA 1
ATOM 2965 C C . GLY A 1 389 ? 13.553 -2.699 -18.154 1.00 40.62 389 GLY A C 1
ATOM 2966 O O . GLY A 1 389 ? 13.774 -2.797 -19.363 1.00 40.25 389 GLY A O 1
ATOM 2967 N N . HIS A 1 390 ? 13.799 -3.685 -17.294 1.00 42.67 390 HIS A N 1
ATOM 2968 C CA . HIS A 1 390 ? 14.347 -4.964 -17.737 1.00 43.98 390 HIS A CA 1
ATOM 2969 C C . HIS A 1 390 ? 13.325 -5.797 -18.501 1.00 46.11 390 HIS A C 1
ATOM 2970 O O . HIS A 1 390 ? 13.671 -6.497 -19.449 1.00 44.18 390 HIS A O 1
ATOM 2977 N N . LEU A 1 391 ? 12.069 -5.727 -18.078 1.00 48.13 391 LEU A N 1
ATOM 2978 C CA . LEU A 1 391 ? 11.009 -6.497 -18.715 1.00 50.86 391 LEU A CA 1
ATOM 2979 C C . LEU A 1 391 ? 10.589 -5.890 -20.047 1.00 56.18 391 LEU A C 1
ATOM 2980 O O . LEU A 1 391 ? 10.289 -6.608 -21.007 1.00 58.53 391 LEU A O 1
ATOM 2985 N N . SER A 1 392 ? 10.567 -4.562 -20.098 1.00 57.91 392 SER A N 1
ATOM 2986 C CA . SER A 1 392 ? 10.136 -3.849 -21.294 1.00 61.04 392 SER A CA 1
ATOM 2987 C C . SER A 1 392 ? 11.121 -4.039 -22.445 1.00 64.76 392 SER A C 1
ATOM 2988 O O . SER A 1 392 ? 10.721 -4.288 -23.586 1.00 64.36 392 SER A O 1
ATOM 2991 N N . GLY A 1 393 ? 12.409 -3.920 -22.136 1.00 66.65 393 GLY A N 1
ATOM 2992 C CA . GLY A 1 393 ? 13.445 -3.990 -23.149 1.00 69.33 393 GLY A CA 1
ATOM 2993 C C . GLY A 1 393 ? 13.705 -2.626 -23.759 1.00 70.06 393 GLY A C 1
ATOM 2994 O O . GLY A 1 393 ? 14.537 -2.473 -24.653 1.00 73.66 393 GLY A O 1
ATOM 2995 N N . GLY A 1 394 ? 12.979 -1.627 -23.273 1.00 65.93 394 GLY A N 1
ATOM 2996 C CA . GLY A 1 394 ? 13.146 -0.265 -23.743 1.00 62.25 394 GLY A CA 1
ATOM 2997 C C . GLY A 1 394 ? 11.878 0.547 -23.580 1.00 57.57 394 GLY A C 1
ATOM 2998 O O . GLY A 1 394 ? 10.823 0.007 -23.246 1.00 57.60 394 GLY A O 1
ATOM 2999 N N . GLY A 1 395 ? 11.983 1.851 -23.817 1.00 53.46 395 GLY A N 1
ATOM 3000 C CA . GLY A 1 395 ? 10.833 2.727 -23.742 1.00 49.49 395 GLY A CA 1
ATOM 3001 C C . GLY A 1 395 ? 10.524 3.126 -22.313 1.00 44.84 395 GLY A C 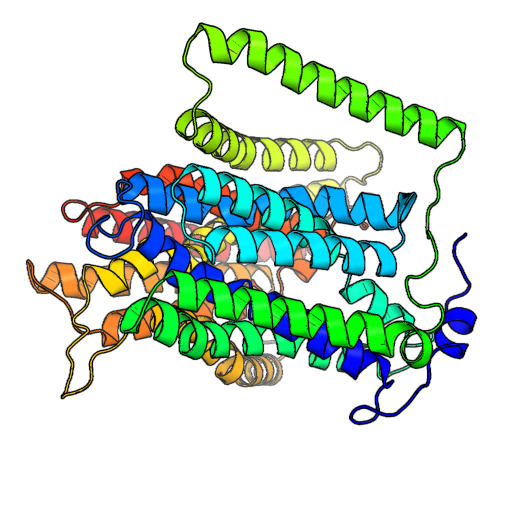1
ATOM 3002 O O . GLY A 1 395 ? 11.094 2.582 -21.369 1.00 44.74 395 GLY A O 1
ATOM 3003 N N . LEU A 1 396 ? 9.620 4.088 -22.160 1.00 40.98 396 LEU A N 1
ATOM 3004 C CA . LEU A 1 396 ? 9.219 4.574 -20.847 1.00 35.16 396 LEU A CA 1
ATOM 3005 C C . LEU A 1 396 ? 8.435 3.517 -20.063 1.00 36.65 396 LEU A C 1
ATOM 3006 O O . LEU A 1 396 ? 7.719 2.695 -20.646 1.00 37.25 396 LEU A O 1
ATOM 3011 N N . VAL A 1 397 ? 8.577 3.542 -18.741 1.00 34.20 397 VAL A N 1
ATOM 3012 C CA . VAL A 1 397 ? 7.855 2.624 -17.865 1.00 35.99 397 VAL A CA 1
ATOM 3013 C C . VAL A 1 397 ? 6.746 3.345 -17.093 1.00 36.22 397 VAL A C 1
ATOM 3014 O O . VAL A 1 397 ? 6.804 4.558 -16.898 1.00 40.07 397 VAL A O 1
ATOM 3018 N N . HIS A 1 398 ? 5.739 2.596 -16.661 1.00 33.48 398 HIS A N 1
ATOM 3019 C CA . HIS A 1 398 ? 4.629 3.161 -15.897 1.00 35.27 398 HIS A CA 1
ATOM 3020 C C . HIS A 1 398 ? 5.130 3.762 -14.584 1.00 31.82 398 HIS A C 1
ATOM 3021 O O . HIS A 1 398 ? 5.976 3.175 -13.914 1.00 30.78 398 HIS A O 1
ATOM 3028 N N . PRO A 1 399 ? 4.610 4.940 -14.214 1.00 31.39 399 PRO A N 1
ATOM 3029 C CA . PRO A 1 399 ? 5.091 5.634 -13.012 1.00 30.99 399 PRO A CA 1
ATOM 3030 C C . PRO A 1 399 ? 4.792 4.894 -11.704 1.00 28.59 399 PRO A C 1
ATOM 3031 O O . PRO A 1 399 ? 5.411 5.202 -10.689 1.00 27.69 399 PRO A O 1
ATOM 3035 N N . ILE A 1 400 ? 3.861 3.944 -11.718 1.00 29.97 400 ILE A N 1
ATOM 3036 C CA . ILE A 1 400 ? 3.548 3.178 -10.504 1.00 30.69 400 ILE A CA 1
ATOM 3037 C C . ILE A 1 400 ? 4.775 2.478 -9.901 1.00 30.52 400 ILE A C 1
ATOM 3038 O O . ILE A 1 400 ? 4.868 2.311 -8.684 1.00 27.28 400 ILE A O 1
ATOM 3043 N N . TRP A 1 401 ? 5.714 2.079 -10.753 1.00 32.09 401 TRP A N 1
ATOM 3044 C CA . TRP A 1 401 ? 6.884 1.347 -10.291 1.00 33.32 401 TRP A CA 1
ATOM 3045 C C . TRP A 1 401 ? 7.796 2.250 -9.477 1.00 29.42 401 TRP A C 1
ATOM 3046 O O . TRP A 1 401 ? 8.426 1.817 -8.510 1.00 27.44 401 TRP A O 1
ATOM 3057 N N . LEU A 1 402 ? 7.858 3.510 -9.880 1.00 29.97 402 LEU A N 1
ATOM 3058 C CA . LEU A 1 402 ? 8.652 4.491 -9.165 1.00 28.58 402 LEU A CA 1
ATOM 3059 C C . LEU A 1 402 ? 7.991 4.835 -7.831 1.00 25.11 402 LEU A C 1
ATOM 3060 O O . LEU A 1 402 ? 8.667 4.943 -6.796 1.00 24.05 402 LEU A O 1
ATOM 3065 N N . VAL A 1 403 ? 6.670 5.001 -7.853 1.00 22.71 403 VAL A N 1
ATOM 3066 C CA . VAL A 1 403 ? 5.919 5.247 -6.624 1.00 23.34 403 VAL A CA 1
ATOM 3067 C C . VAL A 1 403 ? 6.184 4.124 -5.615 1.00 24.17 403 VAL A C 1
ATOM 3068 O O . VAL A 1 403 ? 6.456 4.376 -4.444 1.00 25.42 403 VAL A O 1
ATOM 3072 N N . LEU A 1 404 ? 6.113 2.882 -6.081 1.00 23.47 404 LEU A N 1
ATOM 3073 C CA . LEU A 1 404 ? 6.324 1.736 -5.211 1.00 22.53 404 LEU A CA 1
ATOM 3074 C C . LEU A 1 404 ? 7.728 1.760 -4.627 1.00 21.53 404 LEU A C 1
ATOM 3075 O O . LEU A 1 404 ? 7.919 1.429 -3.467 1.00 20.40 404 LEU A O 1
ATOM 3080 N N . SER A 1 405 ? 8.705 2.179 -5.426 1.00 22.22 405 SER A N 1
ATOM 3081 C CA . SER A 1 405 ? 10.080 2.236 -4.943 1.00 23.70 405 SER A CA 1
ATOM 3082 C C . SER A 1 405 ? 10.240 3.267 -3.813 1.00 19.16 405 SER A C 1
ATOM 3083 O O . SER A 1 405 ? 10.822 2.967 -2.765 1.00 20.44 405 SER A O 1
ATOM 3086 N N . TYR A 1 406 ? 9.719 4.477 -4.023 1.00 17.87 406 TYR A N 1
ATOM 3087 C CA . TYR A 1 406 ? 9.708 5.497 -2.978 1.00 18.68 406 TYR A CA 1
ATOM 3088 C C . TYR A 1 406 ? 8.997 5.004 -1.707 1.00 20.75 406 TYR A C 1
ATOM 3089 O O . TYR A 1 406 ? 9.482 5.224 -0.594 1.00 18.27 406 TYR A O 1
ATOM 3098 N N . PHE A 1 407 ? 7.864 4.322 -1.883 1.00 20.27 407 PHE A N 1
ATOM 3099 C CA . PHE A 1 407 ? 7.088 3.790 -0.760 1.00 23.04 407 PHE A CA 1
ATOM 3100 C C . PHE A 1 407 ? 7.902 2.766 0.048 1.00 22.39 407 PHE A C 1
ATOM 3101 O O . PHE A 1 407 ? 7.918 2.790 1.278 1.00 19.76 407 PHE A O 1
ATOM 3109 N N . ILE A 1 408 ? 8.590 1.876 -0.654 1.00 20.70 408 ILE A N 1
ATOM 3110 C CA . ILE A 1 408 ? 9.351 0.824 0.018 1.00 19.51 408 ILE A CA 1
ATOM 3111 C C . ILE A 1 408 ? 10.538 1.414 0.794 1.00 20.68 408 ILE A C 1
ATOM 3112 O O . ILE A 1 408 ? 10.844 0.972 1.898 1.00 19.10 408 ILE A O 1
ATOM 3117 N N . VAL A 1 409 ? 11.184 2.428 0.221 1.00 19.45 409 VAL A N 1
ATOM 3118 C CA . VAL A 1 409 ? 12.248 3.136 0.925 1.00 21.02 409 VAL A CA 1
ATOM 3119 C C . VAL A 1 409 ? 11.737 3.712 2.242 1.00 18.09 409 VAL A C 1
ATOM 3120 O O . VAL A 1 409 ? 12.402 3.618 3.260 1.00 16.04 409 VAL A O 1
ATOM 3124 N N . VAL A 1 410 ? 10.539 4.283 2.226 1.00 21.16 410 VAL A N 1
ATOM 3125 C CA . VAL A 1 410 ? 9.966 4.837 3.453 1.00 19.89 410 VAL A CA 1
ATOM 3126 C C . VAL A 1 410 ? 9.718 3.767 4.519 1.00 19.70 410 VAL A C 1
ATOM 3127 O O . VAL A 1 410 ? 9.955 4.017 5.717 1.00 20.35 410 VAL A O 1
ATOM 3131 N N . LEU A 1 411 ? 9.266 2.584 4.103 1.00 20.60 411 LEU A N 1
ATOM 3132 C CA . LEU A 1 411 ? 9.140 1.485 5.060 1.00 20.26 411 LEU A CA 1
ATOM 3133 C C . LEU A 1 411 ? 10.470 1.287 5.776 1.00 19.69 411 LEU A C 1
ATOM 3134 O O . LEU A 1 411 ? 10.512 1.132 6.996 1.00 19.90 411 LEU A O 1
ATOM 3139 N N . GLY A 1 412 ? 11.563 1.306 5.019 1.00 20.20 412 GLY A N 1
ATOM 3140 C CA . GLY A 1 412 ? 12.873 1.142 5.629 1.00 19.25 412 GLY A CA 1
ATOM 3141 C C . GLY A 1 412 ? 13.279 2.329 6.476 1.00 19.21 412 GLY A C 1
ATOM 3142 O O . GLY A 1 412 ? 13.836 2.164 7.570 1.00 18.55 412 GLY A O 1
ATOM 3143 N N . GLU A 1 413 ? 13.007 3.531 5.968 1.00 22.44 413 GLU A N 1
ATOM 3144 C CA . GLU A 1 413 ? 13.347 4.749 6.695 1.00 20.05 413 GLU A CA 1
ATOM 3145 C C . GLU A 1 413 ? 12.692 4.745 8.075 1.00 19.49 413 GLU A C 1
ATOM 3146 O O . GLU A 1 413 ? 13.309 5.112 9.064 1.00 19.39 413 GLU A O 1
ATOM 3152 N N . LEU A 1 414 ? 11.451 4.289 8.134 1.00 19.69 414 LEU A N 1
ATOM 3153 C CA . LEU A 1 414 ? 10.711 4.269 9.392 1.00 20.65 414 LEU A CA 1
ATOM 3154 C C . LEU A 1 414 ? 11.174 3.159 10.359 1.00 22.99 414 LEU A C 1
ATOM 3155 O O . LEU A 1 414 ? 10.824 3.176 11.538 1.00 23.39 414 LEU A O 1
ATOM 3160 N N . CYS A 1 415 ? 11.956 2.203 9.865 1.00 21.29 415 CYS A N 1
ATOM 3161 C CA . CYS A 1 415 ? 12.641 1.260 10.755 1.00 21.58 415 CYS A CA 1
ATOM 3162 C C . CYS A 1 415 ? 13.954 1.829 11.301 1.00 20.00 415 CYS A C 1
ATOM 3163 O O . CYS A 1 415 ? 14.209 1.800 12.512 1.00 21.41 415 CYS A O 1
ATOM 3166 N N . LEU A 1 416 ? 14.791 2.333 10.400 1.00 20.20 416 LEU A N 1
ATOM 3167 C CA . LEU A 1 416 ? 16.160 2.702 10.757 1.00 20.56 416 LEU A CA 1
ATOM 3168 C C . LEU A 1 416 ? 16.269 4.097 11.375 1.00 18.95 416 LEU A C 1
ATOM 3169 O O . LEU A 1 416 ? 16.862 4.265 12.452 1.00 19.37 416 LEU A O 1
ATOM 3174 N N . SER A 1 417 ? 15.733 5.099 10.684 1.00 20.56 417 SER A N 1
ATOM 3175 C CA . SER A 1 417 ? 15.960 6.492 11.085 1.00 23.07 417 SER A CA 1
ATOM 3176 C C . SER A 1 417 ? 15.484 6.877 12.499 1.00 23.55 417 SER A C 1
ATOM 3177 O O . SER A 1 417 ? 16.189 7.600 13.203 1.00 22.52 417 SER A O 1
ATOM 3180 N N . PRO A 1 418 ? 14.297 6.404 12.927 1.00 23.54 418 PRO A N 1
ATOM 3181 C CA . PRO A 1 418 ? 13.903 6.806 14.290 1.00 24.08 418 PRO A CA 1
ATOM 3182 C C . PRO A 1 418 ? 14.796 6.277 15.426 1.00 25.36 418 PRO A C 1
ATOM 3183 O O . PRO A 1 418 ? 14.690 6.787 16.550 1.00 22.99 418 PRO A O 1
ATOM 3187 N N . VAL A 1 419 ? 15.642 5.280 15.162 1.00 23.04 419 VAL A N 1
ATOM 3188 C CA . VAL A 1 419 ? 16.505 4.748 16.218 1.00 22.92 419 VAL A CA 1
ATOM 3189 C C . VAL A 1 419 ? 17.969 5.068 15.947 1.00 23.43 419 VAL A C 1
ATOM 3190 O O . VAL A 1 419 ? 18.861 4.554 16.624 1.00 25.28 419 VAL A O 1
ATOM 3194 N N . GLY A 1 420 ? 18.210 5.898 14.936 1.00 23.18 420 GLY A N 1
ATOM 3195 C CA . GLY A 1 420 ? 19.567 6.228 14.541 1.00 23.80 420 GLY A CA 1
ATOM 3196 C C . GLY A 1 420 ? 20.335 6.964 15.627 1.00 24.75 420 GLY A C 1
ATOM 3197 O O . GLY A 1 420 ? 21.428 6.555 16.005 1.00 24.42 420 GLY A O 1
ATOM 3198 N N . LEU A 1 421 ? 19.763 8.056 16.124 1.00 23.39 421 LEU A N 1
ATOM 3199 C CA . LEU A 1 421 ? 20.427 8.850 17.155 1.00 25.00 421 LEU A CA 1
ATOM 3200 C C . LEU A 1 421 ? 20.546 8.035 18.442 1.00 26.94 421 LEU A C 1
ATOM 3201 O O . LEU A 1 421 ? 21.567 8.070 19.133 1.00 24.98 421 LEU A O 1
ATOM 3206 N N . SER A 1 422 ? 19.498 7.278 18.742 1.00 28.02 422 SER A N 1
ATOM 3207 C CA . SER A 1 422 ? 19.476 6.444 19.931 1.00 30.00 422 SER A CA 1
ATOM 3208 C C . SER A 1 422 ? 20.599 5.401 19.894 1.00 29.74 422 SER A C 1
ATOM 3209 O O . SER A 1 422 ? 21.286 5.181 20.887 1.00 27.91 422 SER A O 1
ATOM 3212 N N . ALA A 1 423 ? 20.793 4.771 18.739 1.00 26.19 423 ALA A N 1
ATOM 3213 C CA . ALA A 1 423 ? 21.889 3.816 18.584 1.00 25.41 423 ALA A CA 1
ATOM 3214 C C . ALA A 1 423 ? 23.230 4.513 18.787 1.00 24.07 423 ALA A C 1
ATOM 3215 O O . ALA A 1 423 ? 24.149 3.968 19.399 1.00 25.69 423 ALA A O 1
ATOM 3217 N N . THR A 1 424 ? 23.329 5.725 18.264 1.00 23.25 424 THR A N 1
ATOM 3218 C CA . THR A 1 424 ? 24.586 6.457 18.277 1.00 25.84 424 THR A CA 1
ATOM 3219 C C . THR A 1 424 ? 24.921 6.853 19.721 1.00 29.90 424 THR A C 1
ATOM 3220 O O . THR A 1 424 ? 26.049 6.678 20.185 1.00 29.92 424 THR A O 1
ATOM 3224 N N . THR A 1 425 ? 23.918 7.353 20.435 1.00 29.08 425 THR A N 1
ATOM 3225 C CA . THR A 1 425 ? 24.090 7.721 21.834 1.00 32.53 425 THR A CA 1
ATOM 3226 C C . THR A 1 425 ? 24.436 6.501 22.693 1.00 32.30 425 THR A C 1
ATOM 3227 O O . THR A 1 425 ? 25.296 6.570 23.573 1.00 30.05 425 THR A O 1
ATOM 3231 N N . LYS A 1 426 ? 23.771 5.382 22.432 1.00 29.43 426 LYS A N 1
ATOM 3232 C CA . LYS A 1 426 ? 23.999 4.187 23.228 1.00 33.12 426 LYS A CA 1
ATOM 3233 C C . LYS A 1 426 ? 25.400 3.605 23.051 1.00 35.39 426 LYS A C 1
ATOM 3234 O O . LYS A 1 426 ? 25.925 2.976 23.966 1.00 40.80 426 LYS A O 1
ATOM 3240 N N . LEU A 1 427 ? 26.020 3.823 21.894 1.00 29.45 427 LEU A N 1
ATOM 3241 C CA . LEU A 1 427 ? 27.290 3.153 21.612 1.00 28.52 427 LEU A CA 1
ATOM 3242 C C . LEU A 1 427 ? 28.509 4.068 21.606 1.00 30.58 427 LEU A C 1
ATOM 3243 O O . LEU A 1 427 ? 29.635 3.610 21.453 1.00 30.21 427 LEU A O 1
ATOM 3248 N N . ALA A 1 428 ? 28.283 5.363 21.770 1.00 30.61 428 ALA A N 1
ATOM 3249 C CA . ALA A 1 428 ? 29.374 6.319 21.749 1.00 32.25 428 ALA A CA 1
ATOM 3250 C C . ALA A 1 428 ? 29.871 6.581 23.163 1.00 29.43 428 ALA A C 1
ATOM 3251 O O . ALA A 1 428 ? 29.103 6.550 24.118 1.00 32.84 428 ALA A O 1
ATOM 3253 N N . PRO A 1 429 ? 31.174 6.817 23.307 1.00 28.19 429 PRO A N 1
ATOM 3254 C CA . PRO A 1 429 ? 31.696 7.042 24.661 1.00 28.21 429 PRO A CA 1
ATOM 3255 C C . PRO A 1 429 ? 31.085 8.297 25.318 1.00 29.05 429 PRO A C 1
ATOM 3256 O O . PRO A 1 429 ? 30.678 9.229 24.623 1.00 27.40 429 PRO A O 1
ATOM 3260 N N . ALA A 1 430 ? 31.017 8.303 26.646 1.00 31.51 430 ALA A N 1
ATOM 3261 C CA . ALA A 1 430 ? 30.493 9.452 27.381 1.00 34.66 430 ALA A CA 1
ATOM 3262 C C . ALA A 1 430 ? 31.280 10.733 27.096 1.00 35.80 430 ALA A C 1
ATOM 3263 O O . ALA A 1 430 ? 30.709 11.829 27.086 1.00 36.77 430 ALA A O 1
ATOM 3265 N N . ALA A 1 431 ? 32.585 10.603 26.859 1.00 34.97 431 ALA A N 1
ATOM 3266 C CA . ALA A 1 431 ? 33.411 11.775 26.532 1.00 35.08 431 ALA A CA 1
ATOM 3267 C C . ALA A 1 431 ? 32.995 12.423 25.210 1.00 33.84 431 ALA A C 1
ATOM 3268 O O . ALA A 1 431 ? 33.298 13.592 24.952 1.00 32.38 431 ALA A O 1
ATOM 3270 N N . PHE A 1 432 ? 32.302 11.661 24.375 1.00 33.13 432 PHE A N 1
ATOM 3271 C CA . PHE A 1 432 ? 31.904 12.155 23.064 1.00 34.96 432 PHE A CA 1
ATOM 3272 C C . PHE A 1 432 ? 30.406 12.444 22.980 1.00 34.69 432 PHE A C 1
ATOM 3273 O O . PHE A 1 432 ? 29.842 12.524 21.887 1.00 31.04 432 PHE A O 1
ATOM 3281 N N . SER A 1 433 ? 29.772 12.629 24.135 1.00 36.56 433 SER A N 1
ATOM 3282 C CA . SER A 1 433 ? 28.317 12.744 24.184 1.00 37.58 433 SER A CA 1
ATOM 3283 C C . SER A 1 433 ? 27.777 13.991 23.475 1.00 37.41 433 SER A C 1
ATOM 3284 O O . SER A 1 433 ? 26.658 13.976 22.958 1.00 37.02 433 SER A O 1
ATOM 3287 N N . ALA A 1 434 ? 28.571 15.057 23.440 1.00 35.79 434 ALA A N 1
ATOM 3288 C CA . ALA A 1 434 ? 28.161 16.284 22.761 1.00 37.30 434 ALA A CA 1
ATOM 3289 C C . ALA A 1 434 ? 28.277 16.202 21.231 1.00 37.54 434 ALA A C 1
ATOM 3290 O O . ALA A 1 434 ? 27.737 17.048 20.513 1.00 34.89 434 ALA A O 1
ATOM 3292 N N . GLN A 1 435 ? 28.963 15.176 20.730 1.00 36.92 435 GLN A N 1
ATOM 3293 C CA . GLN A 1 435 ? 29.130 15.019 19.289 1.00 37.15 435 GLN A CA 1
ATOM 3294 C C . GLN A 1 435 ? 28.245 13.932 18.683 1.00 32.96 435 GLN A C 1
ATOM 3295 O O . GLN A 1 435 ? 28.404 13.595 17.515 1.00 29.80 435 GLN A O 1
ATOM 3301 N N . THR A 1 436 ? 27.315 13.392 19.465 1.00 32.18 436 THR A N 1
ATOM 3302 C CA . THR A 1 436 ? 26.503 12.261 19.004 1.00 29.56 436 THR A CA 1
ATOM 3303 C C . THR A 1 436 ? 25.601 12.599 17.824 1.00 27.67 436 THR A C 1
ATOM 3304 O O . THR A 1 436 ? 25.462 11.794 16.890 1.00 27.53 436 THR A O 1
ATOM 3308 N N . MET A 1 437 ? 24.981 13.776 17.860 1.00 25.75 437 MET A N 1
ATOM 3309 C CA . MET A 1 437 ? 24.169 14.218 16.727 1.00 28.70 437 MET A CA 1
ATOM 3310 C C . MET A 1 437 ? 25.004 14.330 15.458 1.00 26.27 437 MET A C 1
ATOM 3311 O O . MET A 1 437 ? 24.596 13.857 14.401 1.00 25.11 437 MET A O 1
ATOM 3316 N N . SER A 1 438 ? 26.163 14.975 15.559 1.00 26.96 438 SER A N 1
ATOM 3317 C CA . SER A 1 438 ? 27.039 15.112 14.399 1.00 27.68 438 SER A CA 1
ATOM 3318 C C . SER A 1 438 ? 27.503 13.756 13.879 1.00 26.56 438 SER A C 1
ATOM 3319 O O . SER A 1 438 ? 27.597 13.557 12.668 1.00 27.51 438 SER A O 1
ATOM 3322 N N . LEU A 1 439 ? 27.775 12.821 14.788 1.00 27.74 439 LEU A N 1
ATOM 3323 C CA . LEU A 1 439 ? 28.238 11.496 14.374 1.00 24.49 439 LEU A CA 1
ATOM 3324 C C . LEU A 1 439 ? 27.139 10.742 13.644 1.00 21.87 439 LEU A C 1
ATOM 3325 O O . LEU A 1 439 ? 27.390 10.106 12.627 1.00 21.28 439 LEU A O 1
ATOM 3330 N N . TRP A 1 440 ? 25.924 10.819 14.172 1.00 22.18 440 TRP A N 1
ATOM 3331 C CA . TRP A 1 440 ? 24.768 10.207 13.523 1.00 22.59 440 TRP A CA 1
ATOM 3332 C C . TRP A 1 440 ? 24.512 10.822 12.140 1.00 20.74 440 TRP A C 1
ATOM 3333 O O . TRP A 1 440 ? 24.376 10.100 11.154 1.00 20.29 440 TRP A O 1
ATOM 3344 N N . PHE A 1 441 ? 24.476 12.153 12.060 1.00 21.47 441 PHE A N 1
ATOM 3345 C CA . PHE A 1 441 ? 24.296 12.819 10.762 1.00 24.05 441 PHE A CA 1
ATOM 3346 C C . PHE A 1 441 ? 25.461 12.572 9.795 1.00 23.35 441 PHE A C 1
ATOM 3347 O O . PHE A 1 441 ? 25.296 12.671 8.581 1.00 19.11 441 PHE A O 1
ATOM 3355 N N . LEU A 1 442 ? 26.634 12.255 10.329 1.00 20.22 442 LEU A N 1
ATOM 3356 C CA . LEU A 1 442 ? 27.784 11.957 9.472 1.00 22.16 442 LEU A CA 1
ATOM 3357 C C . LEU A 1 442 ? 27.552 10.752 8.537 1.00 21.09 442 LEU A C 1
ATOM 3358 O O . LEU A 1 442 ? 28.022 10.755 7.399 1.00 18.80 442 LEU A O 1
ATOM 3363 N N . SER A 1 443 ? 26.828 9.732 8.993 1.00 20.00 443 SER A N 1
ATOM 3364 C CA . SER A 1 443 ? 26.577 8.589 8.113 1.00 19.10 443 SER A CA 1
ATOM 3365 C C . SER A 1 443 ? 25.738 8.990 6.899 1.00 19.24 443 SER A C 1
ATOM 3366 O O . SER A 1 443 ? 25.955 8.501 5.796 1.00 17.89 443 SER A O 1
ATOM 3369 N N . ASN A 1 444 ? 24.804 9.914 7.088 1.00 20.28 444 ASN A N 1
ATOM 3370 C CA . ASN A 1 444 ? 24.012 10.403 5.952 1.00 20.03 444 ASN A CA 1
ATOM 3371 C C . ASN A 1 444 ? 24.856 11.274 5.012 1.00 21.05 444 ASN A C 1
ATOM 3372 O O . ASN A 1 444 ? 24.739 11.187 3.794 1.00 21.20 444 ASN A O 1
ATOM 3377 N N . ALA A 1 445 ? 25.726 12.104 5.581 1.00 21.00 445 ALA A N 1
ATOM 3378 C CA . ALA A 1 445 ? 26.566 12.967 4.757 1.00 19.94 445 ALA A CA 1
ATOM 3379 C C . ALA A 1 445 ? 27.609 12.199 3.957 1.00 20.03 445 ALA A C 1
ATOM 3380 O O . ALA A 1 445 ? 27.868 12.527 2.794 1.00 17.55 445 ALA A O 1
ATOM 3382 N N . ALA A 1 446 ? 28.204 11.183 4.577 1.00 20.03 446 ALA A N 1
ATOM 3383 C CA . ALA A 1 446 ? 29.154 10.308 3.892 1.00 19.24 446 ALA A CA 1
ATOM 3384 C C . ALA A 1 446 ? 28.464 9.569 2.756 1.00 21.39 446 ALA A C 1
ATOM 3385 O O . ALA A 1 446 ? 29.047 9.359 1.690 1.00 19.73 446 ALA A O 1
ATOM 3387 N N . ALA A 1 447 ? 27.220 9.168 2.989 1.00 19.59 447 ALA A N 1
ATOM 3388 C CA . ALA A 1 447 ? 26.447 8.484 1.947 1.00 20.00 447 ALA A CA 1
ATOM 3389 C C . ALA A 1 447 ? 26.297 9.367 0.711 1.00 19.15 447 ALA A C 1
ATOM 3390 O O . ALA A 1 447 ? 26.375 8.885 -0.418 1.00 19.77 447 ALA A O 1
ATOM 3392 N N . GLN A 1 448 ? 26.068 10.660 0.932 1.00 17.70 448 GLN A N 1
ATOM 3393 C CA . GLN A 1 448 ? 25.832 11.586 -0.174 1.00 17.56 448 GLN A CA 1
ATOM 3394 C C . GLN A 1 448 ? 27.138 11.861 -0.924 1.00 18.09 448 GLN A C 1
ATOM 3395 O O . GLN A 1 448 ? 27.144 11.976 -2.149 1.00 17.48 448 GLN A O 1
ATOM 3401 N N . ALA A 1 449 ? 28.238 11.946 -0.180 1.00 18.55 449 ALA A N 1
ATOM 3402 C CA . ALA A 1 449 ? 29.561 12.146 -0.770 1.00 20.62 449 ALA A CA 1
ATOM 3403 C C . ALA A 1 449 ? 29.916 10.979 -1.684 1.00 20.67 449 ALA A C 1
ATOM 3404 O O . ALA A 1 449 ? 30.477 11.158 -2.776 1.00 22.45 449 ALA A O 1
ATOM 3406 N N . ILE A 1 450 ? 29.571 9.782 -1.226 1.00 19.28 450 ILE A N 1
ATOM 3407 C CA . ILE A 1 450 ? 29.817 8.558 -1.960 1.00 18.79 450 ILE A CA 1
ATOM 3408 C C . ILE A 1 450 ? 28.874 8.442 -3.154 1.00 20.78 450 ILE A C 1
ATOM 3409 O O . ILE A 1 450 ? 29.306 8.045 -4.233 1.00 18.81 450 ILE A O 1
ATOM 3414 N N . ASN A 1 451 ? 27.599 8.803 -2.959 1.00 20.44 451 ASN A N 1
ATOM 3415 C CA . ASN A 1 451 ? 26.618 8.825 -4.054 1.00 20.74 451 ASN A CA 1
ATOM 3416 C C . ASN A 1 451 ? 27.163 9.548 -5.282 1.00 21.00 451 ASN A C 1
ATOM 3417 O O . ASN A 1 451 ? 27.008 9.078 -6.411 1.00 20.64 451 ASN A O 1
ATOM 3422 N N . ALA A 1 452 ? 27.823 10.680 -5.055 1.00 20.84 452 ALA A N 1
ATOM 3423 C CA . ALA A 1 452 ? 28.366 11.480 -6.163 1.00 22.97 452 ALA A CA 1
ATOM 3424 C C . ALA A 1 452 ? 29.396 10.719 -6.982 1.00 22.33 452 ALA A C 1
ATOM 3425 O O . ALA A 1 452 ? 29.501 10.918 -8.187 1.00 21.63 452 ALA A O 1
ATOM 3427 N N . GLN A 1 453 ? 30.163 9.858 -6.330 1.00 20.00 453 GLN A N 1
ATOM 3428 C CA . GLN A 1 453 ? 31.158 9.069 -7.049 1.00 22.91 453 GLN A CA 1
ATOM 3429 C C . GLN A 1 453 ? 30.498 7.935 -7.844 1.00 27.00 453 GLN A C 1
ATOM 3430 O O . GLN A 1 453 ? 31.069 7.417 -8.804 1.00 29.63 453 GLN A O 1
ATOM 3436 N N . LEU A 1 454 ? 29.288 7.556 -7.449 1.00 26.94 454 LEU A N 1
ATOM 3437 C CA . LEU A 1 454 ? 28.625 6.398 -8.057 1.00 29.03 454 LEU A CA 1
ATOM 3438 C C . LEU A 1 454 ? 27.879 6.754 -9.338 1.00 27.06 454 LEU A C 1
ATOM 3439 O O . LEU A 1 454 ? 27.483 5.868 -10.106 1.00 23.72 454 LEU A O 1
ATOM 3444 N N . VAL A 1 455 ? 27.707 8.056 -9.559 1.00 25.78 455 VAL A N 1
ATOM 3445 C CA . VAL A 1 455 ? 26.902 8.586 -10.657 1.00 24.71 455 VAL A CA 1
ATOM 3446 C C . VAL A 1 455 ? 27.313 8.101 -12.052 1.00 27.32 455 VAL A C 1
ATOM 3447 O O . VAL A 1 455 ? 26.461 7.758 -12.876 1.00 26.13 455 VAL A O 1
ATOM 3451 N N . ARG A 1 456 ? 28.612 8.068 -12.320 1.00 29.28 456 ARG A N 1
ATOM 3452 C CA . ARG A 1 456 ? 29.084 7.662 -13.641 1.00 34.24 456 ARG A CA 1
ATOM 3453 C C . ARG A 1 456 ? 28.731 6.217 -14.013 1.00 34.35 456 ARG A C 1
ATOM 3454 O O . ARG A 1 456 ? 28.791 5.851 -15.184 1.00 34.07 456 ARG A O 1
ATOM 3462 N N . PHE A 1 457 ? 28.357 5.403 -13.028 1.00 32.70 457 PHE A N 1
ATOM 3463 C CA . PHE A 1 457 ? 27.920 4.040 -13.308 1.00 32.27 457 PHE A CA 1
ATOM 3464 C C . PHE A 1 457 ? 26.465 4.017 -13.747 1.00 30.03 457 PHE A C 1
ATOM 3465 O O . PHE A 1 457 ? 25.959 2.980 -14.183 1.00 29.27 457 PHE A O 1
ATOM 3473 N N . TYR A 1 458 ? 25.785 5.151 -13.611 1.00 24.53 458 TYR A N 1
ATOM 3474 C CA . TYR A 1 458 ? 24.371 5.206 -13.959 1.00 24.98 458 TYR A CA 1
ATOM 3475 C C . TYR A 1 458 ? 24.157 5.679 -15.388 1.00 27.08 458 TYR A C 1
ATOM 3476 O O . TYR A 1 458 ? 24.261 6.865 -15.675 1.00 22.96 458 TYR A O 1
ATOM 3485 N N . THR A 1 459 ? 23.877 4.732 -16.281 1.00 30.55 459 THR A N 1
ATOM 3486 C CA . THR A 1 459 ? 23.587 5.020 -17.689 1.00 32.65 459 THR A CA 1
ATOM 3487 C C . THR A 1 459 ? 22.466 4.088 -18.151 1.00 34.67 459 THR A C 1
ATOM 3488 O O . THR A 1 459 ? 22.236 3.048 -17.525 1.00 32.74 459 THR A O 1
ATOM 3492 N N . PRO A 1 460 ? 21.769 4.450 -19.247 1.00 35.99 460 PRO A N 1
ATOM 3493 C CA . PRO A 1 460 ? 20.702 3.609 -19.799 1.00 37.83 460 PRO A CA 1
ATOM 3494 C C . PRO A 1 460 ? 21.134 2.163 -20.005 1.00 37.42 460 PRO A C 1
ATOM 3495 O O . PRO A 1 460 ? 20.379 1.242 -19.692 1.00 37.87 460 PRO A O 1
ATOM 3499 N N . GLU A 1 461 ? 22.346 1.975 -20.516 1.00 37.02 461 GLU A N 1
ATOM 3500 C CA . GLU A 1 461 ? 22.869 0.641 -20.787 1.00 38.29 461 GLU A CA 1
ATOM 3501 C C . GLU A 1 461 ? 23.305 -0.119 -19.532 1.00 35.53 461 GLU A C 1
ATOM 3502 O O . GLU A 1 461 ? 23.437 -1.342 -19.565 1.00 33.61 461 GLU A O 1
ATOM 3504 N N . ASN A 1 462 ? 23.542 0.599 -18.435 1.00 32.78 462 ASN A N 1
ATOM 3505 C CA . ASN A 1 462 ? 23.999 -0.036 -17.201 1.00 32.22 462 ASN A CA 1
ATOM 3506 C C . ASN A 1 462 ? 22.967 0.057 -16.090 1.00 30.42 462 ASN A C 1
ATOM 3507 O O . ASN A 1 462 ? 23.276 -0.192 -14.935 1.00 27.45 462 ASN A O 1
ATOM 3512 N N . GLU A 1 463 ? 21.745 0.428 -16.448 1.00 30.73 463 GLU A N 1
ATOM 3513 C CA . GLU A 1 463 ? 20.714 0.710 -15.459 1.00 31.51 463 GLU A CA 1
ATOM 3514 C C . GLU A 1 463 ? 20.411 -0.513 -14.603 1.00 29.10 463 GLU A C 1
ATOM 3515 O O . GLU A 1 463 ? 20.373 -0.434 -13.370 1.00 28.47 463 GLU A O 1
ATOM 3521 N N . THR A 1 464 ? 20.207 -1.648 -15.263 1.00 28.60 464 THR A N 1
ATOM 3522 C CA . THR A 1 464 ? 19.913 -2.888 -14.560 1.00 26.71 464 THR A CA 1
ATOM 3523 C C . THR A 1 464 ? 21.054 -3.263 -13.611 1.00 27.61 464 THR A C 1
ATOM 3524 O O . THR A 1 464 ? 20.821 -3.557 -12.433 1.00 27.17 464 THR A O 1
ATOM 3528 N N . ALA A 1 465 ? 22.286 -3.214 -14.106 1.00 22.36 465 ALA A N 1
ATOM 3529 C CA . ALA A 1 465 ? 23.427 -3.513 -13.252 1.00 23.27 465 ALA A CA 1
ATOM 3530 C C . ALA A 1 465 ? 23.571 -2.501 -12.109 1.00 24.78 465 ALA A C 1
ATOM 3531 O O . ALA A 1 465 ? 23.962 -2.866 -11.001 1.00 25.43 465 ALA A O 1
ATOM 3533 N N . TYR A 1 466 ? 23.254 -1.237 -12.385 1.00 24.46 466 TYR A N 1
ATOM 3534 C CA . TYR A 1 466 ? 23.358 -0.189 -11.377 1.00 23.55 466 TYR A CA 1
ATOM 3535 C C . TYR A 1 466 ? 22.418 -0.447 -10.194 1.00 22.57 466 TYR A C 1
ATOM 3536 O O . TYR A 1 466 ? 22.857 -0.517 -9.035 1.00 19.54 466 TYR A O 1
ATOM 3545 N N . PHE A 1 467 ? 21.124 -0.577 -10.488 1.00 20.65 467 PHE A N 1
ATOM 3546 C CA . PHE A 1 467 ? 20.128 -0.772 -9.433 1.00 22.74 467 PHE A CA 1
ATOM 3547 C C . PHE A 1 467 ? 20.307 -2.134 -8.750 1.00 22.67 467 PHE A C 1
ATOM 3548 O O . PHE A 1 467 ? 20.157 -2.253 -7.536 1.00 20.81 467 PHE A O 1
ATOM 3556 N N . GLY A 1 468 ? 20.619 -3.164 -9.533 1.00 23.48 468 GLY A N 1
ATOM 3557 C CA . GLY A 1 468 ? 20.753 -4.508 -8.990 1.00 22.92 468 GLY A CA 1
ATOM 3558 C C . GLY A 1 468 ? 21.936 -4.693 -8.056 1.00 24.95 468 GLY A C 1
ATOM 3559 O O . GLY A 1 468 ? 21.836 -5.350 -7.021 1.00 26.27 468 GLY A O 1
ATOM 3560 N N . THR A 1 469 ? 23.069 -4.119 -8.432 1.00 25.61 469 THR A N 1
ATOM 3561 C CA . THR A 1 469 ? 24.281 -4.227 -7.630 1.00 25.95 469 THR A CA 1
ATOM 3562 C C . THR A 1 469 ? 24.163 -3.433 -6.331 1.00 22.75 469 THR A C 1
ATOM 3563 O O . THR A 1 469 ? 24.586 -3.882 -5.268 1.00 24.64 469 THR A O 1
ATOM 3567 N N . ILE A 1 470 ? 23.575 -2.247 -6.407 1.00 19.65 470 ILE A N 1
ATOM 3568 C CA . ILE A 1 470 ? 23.457 -1.448 -5.216 1.00 20.26 470 ILE A CA 1
ATOM 3569 C C . ILE A 1 470 ? 22.346 -2.010 -4.337 1.00 21.16 470 ILE A C 1
ATOM 3570 O O . ILE A 1 470 ? 22.499 -2.088 -3.112 1.00 22.17 470 ILE A O 1
ATOM 3575 N N . GLY A 1 471 ? 21.243 -2.412 -4.965 1.00 22.96 471 GLY A N 1
ATOM 3576 C CA . GLY A 1 471 ? 20.156 -3.051 -4.235 1.00 25.30 471 GLY A CA 1
ATOM 3577 C C . GLY A 1 471 ? 20.603 -4.363 -3.601 1.00 22.58 471 GLY A C 1
ATOM 3578 O O . GLY A 1 471 ? 20.328 -4.624 -2.431 1.00 22.57 471 GLY A O 1
ATOM 3579 N N . GLY A 1 472 ? 21.301 -5.187 -4.374 1.00 22.25 472 GLY A N 1
ATOM 3580 C CA . GLY A 1 472 ? 21.839 -6.440 -3.858 1.00 22.11 472 GLY A CA 1
ATOM 3581 C C . GLY A 1 472 ? 22.837 -6.235 -2.728 1.00 24.21 472 GLY A C 1
ATOM 3582 O O . GLY A 1 472 ? 22.872 -7.013 -1.765 1.00 24.59 472 GLY A O 1
ATOM 3583 N N . ALA A 1 473 ? 23.653 -5.188 -2.827 1.00 22.88 473 ALA A N 1
ATOM 3584 C CA . ALA A 1 473 ? 24.628 -4.923 -1.766 1.00 21.37 473 ALA A CA 1
ATOM 3585 C C . ALA A 1 473 ? 23.903 -4.560 -0.474 1.00 20.41 473 ALA A C 1
ATOM 3586 O O . ALA A 1 473 ? 24.308 -4.968 0.620 1.00 19.15 473 ALA A O 1
ATOM 3588 N N . ALA A 1 474 ? 22.816 -3.808 -0.596 1.00 21.20 474 ALA A N 1
ATOM 3589 C CA . ALA A 1 474 ? 22.042 -3.454 0.593 1.00 22.00 474 ALA A CA 1
ATOM 3590 C C . ALA A 1 474 ? 21.390 -4.702 1.176 1.00 20.12 474 ALA A C 1
ATOM 3591 O O . ALA A 1 474 ? 21.380 -4.881 2.389 1.00 21.42 474 ALA A O 1
ATOM 3593 N N . LEU A 1 475 ? 20.855 -5.567 0.314 1.00 21.94 475 LEU A N 1
ATOM 3594 C CA . LEU A 1 475 ? 20.285 -6.839 0.780 1.00 23.14 475 LEU A CA 1
ATOM 3595 C C . LEU A 1 475 ? 21.324 -7.702 1.516 1.00 21.51 475 LEU A C 1
ATOM 3596 O O . LEU A 1 475 ? 21.058 -8.226 2.586 1.00 19.86 475 LEU A O 1
ATOM 3601 N N . VAL A 1 476 ? 22.514 -7.823 0.943 1.00 20.96 476 VAL A N 1
ATOM 3602 C CA . VAL A 1 476 ? 23.553 -8.657 1.527 1.00 21.69 476 VAL A CA 1
ATOM 3603 C C . VAL A 1 476 ? 24.003 -8.104 2.871 1.00 22.16 476 VAL A C 1
ATOM 3604 O O . VAL A 1 476 ? 24.138 -8.832 3.853 1.00 23.38 476 VAL A O 1
ATOM 3608 N N . LEU A 1 477 ? 24.218 -6.801 2.915 1.00 24.35 477 LEU A N 1
ATOM 3609 C CA . LEU A 1 477 ? 24.633 -6.176 4.152 1.00 24.96 477 LEU A CA 1
ATOM 3610 C C . LEU A 1 477 ? 23.526 -6.239 5.202 1.00 22.37 477 LEU A C 1
ATOM 3611 O O . LEU A 1 477 ? 23.803 -6.438 6.378 1.00 21.48 477 LEU A O 1
ATOM 3616 N N . GLY A 1 478 ? 22.273 -6.076 4.780 1.00 22.14 478 GLY A N 1
ATOM 3617 C CA . GLY A 1 478 ? 21.164 -6.159 5.720 1.00 20.97 478 GLY A CA 1
ATOM 3618 C C . GLY A 1 478 ? 21.086 -7.535 6.364 1.00 19.47 478 GLY A C 1
ATOM 3619 O O . GLY A 1 478 ? 20.835 -7.665 7.560 1.00 23.88 478 GLY A O 1
ATOM 3620 N N . LEU A 1 479 ? 21.301 -8.568 5.560 1.00 19.41 479 LEU A N 1
ATOM 3621 C CA . LEU A 1 479 ? 21.292 -9.949 6.038 1.00 21.29 479 LEU A CA 1
ATOM 3622 C C . LEU A 1 479 ? 22.395 -10.189 7.063 1.00 21.50 479 LEU A C 1
ATOM 3623 O O . LEU A 1 479 ? 22.159 -10.754 8.141 1.00 22.57 479 LEU A O 1
ATOM 3628 N N . ILE A 1 480 ? 23.604 -9.758 6.722 1.00 22.97 480 ILE A N 1
ATOM 3629 C CA . ILE A 1 480 ? 24.733 -9.867 7.640 1.00 24.83 480 ILE A CA 1
ATOM 3630 C C . ILE A 1 480 ? 24.493 -9.114 8.952 1.00 24.47 480 ILE A C 1
ATOM 3631 O O . ILE A 1 480 ? 24.813 -9.615 10.034 1.00 24.36 480 ILE A O 1
ATOM 3636 N N . LEU A 1 481 ? 23.916 -7.918 8.858 1.00 24.37 481 LEU A N 1
ATOM 3637 C CA . LEU A 1 481 ? 23.648 -7.132 10.058 1.00 23.80 481 LEU A CA 1
ATOM 3638 C C . LEU A 1 481 ? 22.651 -7.860 10.961 1.00 23.58 481 LEU A C 1
ATOM 3639 O O . LEU A 1 481 ? 22.824 -7.894 12.173 1.00 23.22 481 LEU A O 1
ATOM 3644 N N . LEU A 1 482 ? 21.617 -8.437 10.356 1.00 24.29 482 LEU A N 1
ATOM 3645 C CA . LEU A 1 482 ? 20.633 -9.235 11.089 1.00 28.52 482 LEU A CA 1
ATOM 3646 C C . LEU A 1 482 ? 21.314 -10.308 11.910 1.00 30.10 482 LEU A C 1
ATOM 3647 O O . LEU A 1 482 ? 20.979 -10.543 13.074 1.00 30.69 482 LEU A O 1
ATOM 3652 N N . ALA A 1 483 ? 22.296 -10.944 11.292 1.00 29.08 483 ALA A N 1
ATOM 3653 C CA . ALA A 1 483 ? 22.993 -12.073 11.887 1.00 31.11 483 ALA A CA 1
ATOM 3654 C C . ALA A 1 483 ? 23.876 -11.684 13.076 1.00 29.60 483 ALA A C 1
ATOM 3655 O O . ALA A 1 483 ? 24.004 -12.437 14.056 1.00 30.34 483 ALA A O 1
ATOM 3657 N N . ILE A 1 484 ? 24.489 -10.511 13.003 1.00 25.58 484 ILE A N 1
ATOM 3658 C CA . ILE A 1 484 ? 25.367 -10.068 14.084 1.00 29.25 484 ILE A CA 1
ATOM 3659 C C . ILE A 1 484 ? 24.648 -9.120 15.055 1.00 28.47 484 ILE A C 1
ATOM 3660 O O . ILE A 1 484 ? 25.222 -8.656 16.052 1.00 28.42 484 ILE A O 1
ATOM 3665 N N . ALA A 1 485 ? 23.387 -8.835 14.747 1.00 26.44 485 ALA A N 1
ATOM 3666 C CA . ALA A 1 485 ? 22.547 -8.015 15.614 1.00 26.39 485 ALA A CA 1
ATOM 3667 C C . ALA A 1 485 ? 22.435 -8.481 17.082 1.00 27.90 485 ALA A C 1
ATOM 3668 O O . ALA A 1 485 ? 22.391 -7.644 17.973 1.00 27.05 485 ALA A O 1
ATOM 3670 N N . PRO A 1 486 ? 22.397 -9.806 17.348 1.00 28.17 486 PRO A N 1
ATOM 3671 C CA . PRO A 1 486 ? 22.259 -10.174 18.766 1.00 30.18 486 PRO A CA 1
ATOM 3672 C C . PRO A 1 486 ? 23.370 -9.623 19.677 1.00 31.49 486 PRO A C 1
ATOM 3673 O O . PRO A 1 486 ? 23.055 -9.072 20.732 1.00 29.94 486 PRO A O 1
ATOM 3677 N N . ARG A 1 487 ? 24.632 -9.749 19.274 1.00 30.87 487 ARG A N 1
ATOM 3678 C CA . ARG A 1 487 ? 25.735 -9.286 20.118 1.00 33.69 487 ARG A CA 1
ATOM 3679 C C . ARG A 1 487 ? 25.755 -7.756 20.204 1.00 29.44 487 ARG A C 1
ATOM 3680 O O . ARG A 1 487 ? 26.023 -7.191 21.256 1.00 30.74 487 ARG A O 1
ATOM 3688 N N . ILE A 1 488 ? 25.470 -7.101 19.088 1.00 25.99 488 ILE A N 1
ATOM 3689 C CA . ILE A 1 488 ? 25.412 -5.646 19.048 1.00 26.23 488 ILE A CA 1
ATOM 3690 C C . ILE A 1 488 ? 24.332 -5.138 20.001 1.00 28.02 488 ILE A C 1
ATOM 3691 O O . ILE A 1 488 ? 24.583 -4.251 20.812 1.00 26.84 488 ILE A O 1
ATOM 3696 N N . GLY A 1 489 ? 23.137 -5.712 19.910 1.00 28.28 489 GLY A N 1
ATOM 3697 C CA . GLY A 1 489 ? 22.057 -5.364 20.824 1.00 30.24 489 GLY A CA 1
ATOM 3698 C C . GLY A 1 489 ? 22.394 -5.502 22.308 1.00 32.65 489 GLY A C 1
ATOM 3699 O O . GLY A 1 489 ? 22.047 -4.626 23.112 1.00 31.60 489 GLY A O 1
ATOM 3700 N N . ARG A 1 490 ? 23.067 -6.590 22.680 1.00 33.21 490 ARG A N 1
ATOM 3701 C CA . ARG A 1 490 ? 23.409 -6.813 24.085 1.00 34.90 490 ARG A CA 1
ATOM 3702 C C . ARG A 1 490 ? 24.417 -5.787 24.606 1.00 33.94 490 ARG A C 1
ATOM 3703 O O . ARG A 1 490 ? 24.397 -5.442 25.785 1.00 36.09 490 ARG A O 1
ATOM 3711 N N . LEU A 1 491 ? 25.288 -5.293 23.731 1.00 33.05 491 LEU A N 1
ATOM 3712 C CA . LEU A 1 491 ? 26.296 -4.314 24.137 1.00 36.88 491 LEU A CA 1
ATOM 3713 C C . LEU A 1 491 ? 25.725 -2.915 24.338 1.00 38.26 491 LEU A C 1
ATOM 3714 O O . LEU A 1 491 ? 26.373 -2.063 24.938 1.00 35.22 491 LEU A O 1
ATOM 3719 N N . MET A 1 492 ? 24.528 -2.663 23.816 1.00 38.00 492 MET A N 1
ATOM 3720 C CA . MET A 1 492 ? 23.948 -1.323 23.922 1.00 38.39 492 MET A CA 1
ATOM 3721 C C . MET A 1 492 ? 23.627 -0.920 25.352 1.00 44.90 492 MET A C 1
ATOM 3722 O O . MET A 1 492 ? 23.035 -1.697 26.105 1.00 47.13 492 MET A O 1
ATOM 3727 N N . LYS A 1 493 ? 24.039 0.296 25.714 1.00 45.77 493 LYS A N 1
ATOM 3728 C CA . LYS A 1 493 ? 23.908 0.799 27.077 1.00 50.27 493 LYS A CA 1
ATOM 3729 C C . LYS A 1 493 ? 22.465 1.160 27.424 1.00 51.63 493 LYS A C 1
ATOM 3730 O O . LYS A 1 493 ? 22.020 0.944 28.555 1.00 51.84 493 LYS A O 1
#

Sequence (492 aa):
ASIDKQQIAASVPQRGFFGHPKGLFTLFFTEFWERFSSYYGMRAILVYYMYYEVSKGGLGLDEHLALAIMSIYGALVYMSGIIGGWLADRVFGTSRAVFYGGLLIMAGHIALAIPGGVAALFVSMALIVLGTGLLKPNVSSIVGDMYKPGDDRRRDAGFSIFYMGINLGAFLAPLVVGTAGMKYNFHLGFGLAAVGMFLGLVVFVATRKKNLGLAGTYVPNPLTPAEKKKAAAIMAVGAVVIAVLLAILIPNGWFTVETFISLVGILGIIIPIIYFVVMYRSPKTTAEERSRVIAYIPLFVASAMFWAIQEQGSTILANYADKRTQLDVAGIHLSPAWFQSLNPLFIIILAPVFAWMWVKLGKRQPTIPQKFALGLLFAGLSFIVILVPGHLSGGGLVHPIWLVLSYFIVVLGELCLSPVGLSATTKLAPAAFSAQTMSLWFLSNAAAQAINAQLVRFYTPENETAYFGTIGGAALVLGLILLAIAPRIGRLMK

InterPro domains:
  IPR000109 Proton-dependent oligopeptide transporter family [PF00854] (96-460)
  IPR005279 Dipeptide/tripeptide permease [TIGR00924] (17-492)
  IPR005279 Dipeptide/tripeptide permease [cd17346] (22-487)
  IPR018456 PTR2 family proton/oligopeptide symporter, conserved site [PS01022] (84-108)
  IPR018456 PTR2 family proton/oligopeptide symporter, conserved site [PS01023] (158-170)
  IPR020846 Major facilitator superfamily domain [PS50850] (1-207)
  IPR036259 MFS transporter superfamily [G3DSA:1.20.1250.20] (1-496)
  IPR036259 MFS transporter superfamily [SSF103473] (16-207)
  IPR036259 MFS transporter superfamily [SSF103473] (232-487)
  IPR050171 Major Facilitator Superfamily (MFS) Transporters [PTHR23517] (17-488)

B-factor: mean 32.15, std 12.55, range [15.14, 114.25]

Secondary structure (DSSP, 8-state):
----HHHHHTTS---EETTEEHHHHHHHHHHHHHHHHHHHHHHHHHHHHHS-GGGTS----HHHHHHHHHHHHHHHHHHHHHHHHHIIIII-HHHHHHHHHHHHHHHHHHHHSS--HHHHHHHHHHHHHHHHHHTTTHHHHHHHTSPTT-TTHHHHHHHHHHHHHHHHHHHHHHHHHHHHHT-HHHHHHHHHHHHHHHHHHHHHHHHHHHTTTT-S-SSPPPHHHHHHHHHHHHHHHHHHHHHHHHHTTTT--SHHHHHHHHHHHHHHHHHHHHHHHHH-TTS-HHHHHHHHHHHHHHHHHHHHHHHHHGGGTHHHHHHHHTB--B-SS-B--GGGGGGHHHHHHHHHHHHHHHHHHHHGGGS--HHHHHHHHHHHHHHHHHHHHHHHHHHSSS-B-THHHHHHHHHHHHHHHHHGGGHHHHHHHHS-GGGGGGHHHHHHHHHHHHHHHHHHHGGG--GGGHHHHHHHHHHHHHHHHHHHHHHHHHHHHH--

Foldseek 3Di:
DADALQVQLVLAQAQDPPRGFCVLVLLLLLQLLLLLLVLLCLLCQLVQDCPDVVLQHQNDPSLLSLLVSLQLVLLLLVLLVVLVVCCQAPFFQLRLQLQLLVLQLVLLLLLLDDDHDVSPVSSSVSNSNSSSNNVVRSLQLLQSNAGPPRPCSVVSVVSSCLSNLVSLQVSCVPLVCCCNVPHVSRSSVVSSVSSVVSSCSSVVPCCNRRPCRRRDNNHYADPVRVVVVVVVVVVVVVVVVVCCVVCVVVVNPDPVNVLVVLLVCLPPVLVVVLCCQLPPPPFDPLLNVLSVLCVLLLVLLLLLLLLLVCCSRVVLVCLVPAAQQCDDNDGHRSSNSSNLLSVLCVVCLVVVVVVCVVCDPVDDFQLLLSLQLLLLSLVLLLQLLPQCVVVVDDHDYCVSSSVSSNSNNVSCSSHVVCQLVSQCQNGGPVCNVCSVSSSVSSNSSSSSNSSVLSVCDDSVNSNVSSNVSSVVSNVSSVVSNVCVVVSRVSGD

Radius of gyration: 22.83 Å; Cα contacts (8 Å, |Δi|>4): 795; chains: 1; bounding box: 54×53×59 Å

Nearest PDB structures (foldseek):
  4iky-assembly1_A  TM=9.906E-01  e=1.004E-58  Geobacillus kaustophilus
  4ikw-assembly1_A  TM=9.897E-01  e=2.338E-58  Geobacillus kaustophilus
  4ikz-assembly1_A  TM=9.937E-01  e=1.898E-57  Geobacillus kaustophilus
  5oxn-assembly1_A  TM=9.537E-01  e=7.393E-34  Streptococcus thermophilus LMG 18311
  6ghj-assembly1_A  TM=9.554E-01  e=3.414E-33  Streptococcus thermophilus LMG 18311

Organism: Geobacillus kaustophilus (strain HTA426) (NCBI:txid235909)